Protein AF-0000000080345632 (afdb_homodimer)

Secondary structure (DSSP, 8-state):
--------------------------SS------HHHHHHHHHHTTS---SEEEEE---HHHHHHHTT--HHHHHHHHHHHHHHHHHHHHHHT--EEEEEEEEGGGGGS-HHHHHHHHHHHHHHHHHHHHTHHHHHHHTEEEEEES-GGGS-HHHHHHHHHHHHHHTT--SEEEEEEEEE-HHHHHHHHHHHHHHHHHTTSS-GGG--HHHHHTTSTTTTSPPPSEEEE-TT----TTSSTGGGTT-EEEE--S-GGG--HHHHHHHHHHHHHHHHHHHHHHHHHHHHHTS------S-HHHHHHHHHHHHHHHHHHHHHHHHHHHHHHTT----/--------------------------SS------HHHHHHHHHHTTS---SEEEEE---HHHHHHHTT--HHHHHHHHHHHHHHHHHHHHHHT--EEEEEEEEGGGGGS-HHHHHHHHHHHHHHHHHHHHTHHHHHHTTEEEEEES-GGGS-HHHHHHHHHHHHHHTT--SEEEEEEEEE-HHHHHHHHHHHHHHHHHTTSS-GGG--HHHHHTTSTTTTSPPPSEEEE-TT----TTSSTGGGTT-EEEE--S-GGG--HHHHHHHHHHHHHHHHHHHHHHHHHHHHHTS------S-HHHHHHHHHHHHHHHHHHHHHHHHHHHHHHTT----

pLDDT: mean 84.48, std 21.87, range [18.91, 98.77]

InterPro domains:
  IPR001441 Decaprenyl diphosphate synthase-like [MF_01139] (49-280)
  IPR001441 Decaprenyl diphosphate synthase-like [PF01255] (56-277)
  IPR001441 Decaprenyl diphosphate synthase-like [PTHR10291] (31-276)
  IPR001441 Decaprenyl diphosphate synthase-like [TIGR00055] (49-274)
  IPR001441 Decaprenyl diphosphate synthase-like [cd00475] (52-273)
  IPR018520 Di-trans-poly-cis-decaprenylcistransferase-like, conserved site [PS01066] (225-242)
  IPR036424 Decaprenyl diphosphate synthase-like superfamily [G3DSA:3.40.1180.10] (7-273)
  IPR036424 Decaprenyl diphosphate synthase-like superfamily [SSF64005] (47-273)

Radius of gyration: 30.38 Å; Cα contacts (8 Å, |Δi|>4): 938; chains: 2; bounding box: 95×156×59 Å

Solvent-accessible surface area (backbone atoms only — not comparable to full-atom values): 35989 Å² total; per-residue (Å²): 133,82,76,82,75,75,82,76,77,75,75,76,74,76,74,76,75,74,71,73,70,73,78,75,83,52,74,77,57,79,87,84,73,50,74,67,54,53,51,52,43,55,58,51,56,75,48,71,67,57,49,22,40,31,37,41,69,31,32,28,57,59,46,8,59,75,69,69,48,54,58,70,55,16,48,52,43,33,49,47,38,47,17,51,48,52,44,51,35,51,73,63,58,33,36,29,37,35,37,56,74,33,45,53,72,52,71,59,49,55,69,67,56,40,50,51,53,50,51,52,48,50,53,50,49,52,50,51,58,73,40,48,66,60,35,58,73,61,17,39,16,44,43,76,30,50,48,59,86,80,50,57,68,71,55,42,22,49,50,28,42,46,28,65,75,19,64,81,36,75,62,26,38,41,36,38,26,44,42,27,39,30,62,56,39,52,37,52,28,43,29,55,51,18,40,32,20,54,70,64,55,40,54,46,83,64,62,38,63,67,54,50,49,63,48,33,76,58,45,90,52,76,58,36,46,33,36,39,28,27,43,51,54,52,57,55,68,32,53,53,40,84,47,36,30,80,15,40,53,44,72,36,64,49,33,36,57,70,62,49,70,64,56,54,53,48,50,50,50,50,49,39,54,49,49,59,60,40,44,62,50,40,52,57,42,51,69,45,51,67,57,63,92,67,63,87,65,72,72,68,70,62,51,51,57,47,50,50,37,51,49,52,44,52,51,50,53,51,51,52,51,53,50,51,36,53,32,29,46,71,68,51,64,89,122,132,76,81,76,76,77,82,78,80,77,75,75,72,78,75,74,74,75,71,74,70,71,78,74,82,52,74,79,56,78,87,84,74,49,74,66,55,53,51,52,42,57,58,52,57,75,46,72,68,57,50,23,40,30,37,42,70,31,33,27,56,60,48,8,58,74,68,68,48,56,55,68,55,17,48,51,43,33,50,48,37,48,18,51,48,52,43,52,34,52,72,62,59,33,37,28,38,36,36,57,74,32,46,53,71,51,69,58,49,55,68,67,56,41,50,50,53,49,50,50,49,51,54,51,49,52,50,50,59,71,40,47,66,60,34,58,74,63,18,39,16,42,41,76,30,52,48,59,86,81,48,57,68,69,55,42,21,49,50,28,42,46,28,66,74,20,64,82,36,76,62,26,38,41,35,38,27,42,42,27,39,31,61,58,40,51,39,51,28,42,30,56,50,18,40,32,20,53,70,63,53,39,54,46,84,65,63,37,63,67,54,48,48,63,48,33,78,57,45,90,52,76,59,36,45,31,35,39,28,27,43,50,54,51,57,56,68,32,53,53,40,86,47,36,30,81,16,39,53,44,70,35,64,50,32,38,56,69,62,48,72,65,56,53,52,48,49,49,52,49,49,36,54,51,48,58,58,39,43,62,51,40,54,58,44,52,70,48,50,69,60,63,90,65,68,84,65,73,71,68,70,63,50,50,58,47,51,49,37,51,48,53,44,54,51,48,53,53,51,51,50,52,51,51,37,53,33,30,46,70,68,50,67,89,123

Foldseek 3Di:
DDDPPDDPPPPPPPPPPPPPPPPPQALADDDPDDPVLLVLLVVLLVFDFWQEEEEEQFFLQVVCVVVVHDSLVSLVLLSSLNSNVVVLCVSSPHFEYEYELAELCCVVDDPVVVVSSLVVLLVRLVNLLVCLVVCVVQLEAEAEFADCVVDDLVSLLSRLCSRVSRVRRDRHYYYYYHRDFLVVQLVQLVVLVVVCCVVVLAPPVLDDLLLSCLSGSCVVDAQTQEYEYEQQDDDCRRPCPSSCPNHHYHYYNHRSSRDDSVNVSVRRVVSRVVVVVCCVVVVVVVVVCVPPVDPPPDDPVVVVVSVVSSVVSSVVSVVVVNVCSVCSNVVNPPD/DPPPPDDPDPPPPPPPPPPPPPPPQALADDDPDDPVLLVLLVVLLVFDFWQEEEEEQFFLQVVCVVVVHDSLVSLVLLSSLNSNVVVLCVSSPHFEYEYELAELCCVVDDPVVVVSSLVVLLVRLVNLLVCLVVCVVQLEAEAEFADCVVDDLVSLLSRLCRNVSRVRRDRHYYYYYHRDFLVVQLVQLVVLVVVCCVVVLAPPVLDDLLLSCLSGSCVVDAQTQEYEYEQQDDDCRRPCPSSCPNHHYHYYNHRSSRDDSVNVSVRRVVSRVVVVVCCVVVVVVVVVCVPPPPPPPDDPVVVVVSVVSSVVSSVVSVVVVNVCSVCSNVVNPPD

Sequence (670 aa):
MAPVEGPSNSSCSSSSSTTSTASTSTWVRESNLQWYHRWVIRVLQAGPIPTHVAFIMDGNRRYAKKANIAKAEGHSAGFEKLSETLQWCLEVGISEVTVYAFSIENFKRTKEEVDTLMNLAREKFQRLLAERDKLHERGICIRIIGNWDLLAPDIQRSIAEAVLLTRHNRKATLNVAFAYTSRDEITHSIRTIAEAVGDGKLEPEDVSEELLTRCLYTKYSAEPDLLVRTSGEVRLSDFLLWQSTSTVMYFTETLWPELTIWHLLGAVFYYQRVRWRMQDVRRALDQFTSEPYAQCPDGADTSGKRTERIGRFLEYVEQKEEHQLIQLARGMGVQMAPVEGPSNSSCSSSSSTTSTASTSTWVRESNLQWYHRWVIRVLQAGPIPTHVAFIMDGNRRYAKKANIAKAEGHSAGFEKLSETLQWCLEVGISEVTVYAFSIENFKRTKEEVDTLMNLAREKFQRLLAERDKLHERGICIRIIGNWDLLAPDIQRSIAEAVLLTRHNRKATLNVAFAYTSRDEITHSIRTIAEAVGDGKLEPEDVSEELLTRCLYTKYSAEPDLLVRTSGEVRLSDFLLWQSTSTVMYFTETLWPELTIWHLLGAVFYYQRVRWRMQDVRRALDQFTSEPYAQCPDGADTSGKRTERIGRFLEYVEQKEEHQLIQLARGMGVQ

Nearest PDB structures (foldseek):
  6w2l-assembly1_A  TM=9.218E-01  e=5.311E-35  Homo sapiens
  7pay-assembly1_A  TM=8.929E-01  e=3.086E-34  Homo sapiens
  6szg-assembly1_A  TM=9.635E-01  e=1.074E-20  Acinetobacter baumannii
  7jli-assembly1_A  TM=9.428E-01  e=3.203E-21  Bacillus subtilis
  7jlr-assembly1_A-2  TM=9.491E-01  e=8.157E-21  Bacillus subtilis

Organism: Anopheles sinensis (NCBI:txid74873)

Structure (mmCIF, N/CA/C/O backbone):
data_AF-0000000080345632-model_v1
#
loop_
_entity.id
_entity.type
_entity.pdbx_description
1 polymer 'Alkyl transferase'
#
loop_
_atom_site.group_PDB
_atom_site.id
_atom_site.type_symbol
_atom_site.label_atom_id
_atom_site.label_alt_id
_atom_site.label_comp_id
_atom_site.label_asym_id
_atom_site.label_entity_id
_atom_site.label_seq_id
_atom_site.pdbx_PDB_ins_code
_atom_site.Cartn_x
_atom_site.Cartn_y
_atom_site.Cartn_z
_atom_site.occupancy
_atom_site.B_iso_or_equiv
_atom_site.auth_seq_id
_atom_site.auth_comp_id
_atom_site.auth_asym_id
_atom_site.auth_atom_id
_atom_site.pdbx_PDB_model_num
ATOM 1 N N . MET A 1 1 ? -62.489 67.168 22.437 1 20.74 1 MET A N 1
ATOM 2 C CA . MET A 1 1 ? -61.426 67.502 21.494 1 20.74 1 MET A CA 1
ATOM 3 C C . MET A 1 1 ? -60.103 66.873 21.92 1 20.74 1 MET A C 1
ATOM 5 O O . MET A 1 1 ? -59.183 66.745 21.111 1 20.74 1 MET A O 1
ATOM 9 N N . ALA A 1 2 ? -59.916 66.769 23.273 1 19.35 2 ALA A N 1
ATOM 10 C CA . ALA A 1 2 ? -58.532 67.089 23.613 1 19.35 2 ALA A CA 1
ATOM 11 C C . ALA A 1 2 ? -57.573 66.047 23.043 1 19.35 2 ALA A C 1
ATOM 13 O O . ALA A 1 2 ? -57.995 64.962 22.637 1 19.35 2 ALA A O 1
ATOM 14 N N . PRO A 1 3 ? -56.433 65.9 23.76 1 21.2 3 PRO A N 1
ATOM 15 C CA . PRO A 1 3 ? -54.988 65.985 23.537 1 21.2 3 PRO A CA 1
ATOM 16 C C . PRO A 1 3 ? -54.376 64.65 23.116 1 21.2 3 PRO A C 1
ATOM 18 O O . PRO A 1 3 ? -54.751 63.601 23.646 1 21.2 3 PRO A O 1
ATOM 21 N N . VAL A 1 4 ? -54.15 64.594 21.819 1 25.65 4 VAL A N 1
ATOM 22 C CA . VAL A 1 4 ? -53.5 63.588 20.985 1 25.65 4 VAL A CA 1
ATOM 23 C C . VAL A 1 4 ? -52.161 63.191 21.602 1 25.65 4 VAL A C 1
ATOM 25 O O . VAL A 1 4 ? -51.261 64.023 21.736 1 25.65 4 VAL A O 1
ATOM 28 N N . GLU A 1 5 ? -52.351 62.588 22.873 1 25.69 5 GLU A N 1
ATOM 29 C CA . GLU A 1 5 ? -51.187 62.185 23.657 1 25.69 5 GLU A CA 1
ATOM 30 C C . GLU A 1 5 ? -50.072 61.658 22.759 1 25.69 5 GLU A C 1
ATOM 32 O O . GLU A 1 5 ? -50.336 61.139 21.672 1 25.69 5 GLU A O 1
ATOM 37 N N . GLY A 1 6 ? -48.838 62.214 22.937 1 26.46 6 GLY A N 1
ATOM 38 C CA . GLY A 1 6 ? -47.5 62.235 22.368 1 26.46 6 GLY A CA 1
ATOM 39 C C . GLY A 1 6 ? -46.927 60.849 22.138 1 26.46 6 GLY A C 1
ATOM 40 O O . GLY A 1 6 ? -47.324 59.89 22.802 1 26.46 6 GLY A O 1
ATOM 41 N N . PRO A 1 7 ? -46.534 60.575 20.85 1 27.83 7 PRO A N 1
ATOM 42 C CA . PRO A 1 7 ? -46.082 59.306 20.275 1 27.83 7 PRO A CA 1
ATOM 43 C C . PRO A 1 7 ? -44.953 58.663 21.079 1 27.83 7 PRO A C 1
ATOM 45 O O . PRO A 1 7 ? -44.172 59.367 21.724 1 27.83 7 PRO A O 1
ATOM 48 N N . SER A 1 8 ? -45.331 57.688 22.01 1 25.54 8 SER A N 1
ATOM 49 C CA . SER A 1 8 ? -44.428 56.873 22.815 1 25.54 8 SER A CA 1
ATOM 50 C C . SER A 1 8 ? -43.193 56.465 22.019 1 25.54 8 SER A C 1
ATOM 52 O O . SER A 1 8 ? -43.301 56.068 20.857 1 25.54 8 SER A O 1
ATOM 54 N N . ASN A 1 9 ? -42.093 57.216 22.245 1 24.53 9 ASN A N 1
ATOM 55 C CA . ASN A 1 9 ? -40.745 56.997 21.732 1 24.53 9 ASN A CA 1
ATOM 56 C C . ASN A 1 9 ? -40.344 55.527 21.819 1 24.53 9 ASN A C 1
ATOM 58 O O . ASN A 1 9 ? -40.398 54.927 22.894 1 24.53 9 ASN A O 1
ATOM 62 N N . SER A 1 10 ? -40.632 54.745 20.748 1 25.41 10 SER A N 1
ATOM 63 C CA . SER A 1 10 ? -40.237 53.357 20.531 1 25.41 10 SER A CA 1
ATOM 64 C C . SER A 1 10 ? -38.75 53.156 20.807 1 25.41 10 SER A C 1
ATOM 66 O O . SER A 1 10 ? -37.906 53.811 20.193 1 25.41 10 SER A O 1
ATOM 68 N N . SER A 1 11 ? -38.36 53.012 22.106 1 23.72 11 SER A N 1
ATOM 69 C CA . SER A 1 11 ? -36.991 52.645 22.453 1 23.72 11 SER A CA 1
ATOM 70 C C . SER A 1 11 ? -36.478 51.518 21.563 1 23.72 11 SER A C 1
ATOM 72 O O . SER A 1 11 ? -37.101 50.458 21.473 1 23.72 11 SER A O 1
ATOM 74 N N . CYS A 1 12 ? -35.762 51.823 20.451 1 25.93 12 CYS A N 1
ATOM 75 C CA . CYS A 1 12 ? -34.994 50.919 19.601 1 25.93 12 CYS A CA 1
ATOM 76 C C . CYS A 1 12 ? -34.148 49.97 20.44 1 25.93 12 CYS A C 1
ATOM 78 O O . CYS A 1 12 ? -33.261 50.407 21.176 1 25.93 12 CYS A O 1
ATOM 80 N N . SER A 1 13 ? -34.817 48.936 21.023 1 25.99 13 SER A N 1
ATOM 81 C CA . SER A 1 13 ? -34.048 47.87 21.658 1 25.99 13 SER A CA 1
ATOM 82 C C . SER A 1 13 ? -32.791 47.544 20.858 1 25.99 13 SER A C 1
ATOM 84 O O . SER A 1 13 ? -32.859 47.324 19.647 1 25.99 13 SER A O 1
ATOM 86 N N . SER A 1 14 ? -31.662 48.164 21.21 1 28.5 14 SER A N 1
ATOM 87 C CA . SER A 1 14 ? -30.346 47.799 20.695 1 28.5 14 SER A CA 1
ATOM 88 C C . SER A 1 14 ? -30.174 46.285 20.639 1 28.5 14 SER A C 1
ATOM 90 O O . SER A 1 14 ? -30.333 45.599 21.65 1 28.5 14 SER A O 1
ATOM 92 N N . SER A 1 15 ? -30.59 45.633 19.529 1 29.23 15 SER A N 1
ATOM 93 C CA . SER A 1 15 ? -30.249 44.255 19.194 1 29.23 15 SER A CA 1
ATOM 94 C C . SER A 1 15 ? -28.781 43.962 19.485 1 29.23 15 SER A C 1
ATOM 96 O O . SER A 1 15 ? -27.893 44.646 18.971 1 29.23 15 SER A O 1
ATOM 98 N N . SER A 1 16 ? -28.429 43.578 20.699 1 29.98 16 SER A N 1
ATOM 99 C CA . SER A 1 16 ? -27.118 43.01 20.996 1 29.98 16 SER A CA 1
ATOM 100 C C . SER A 1 16 ? -26.659 42.07 19.886 1 29.98 16 SER A C 1
ATOM 102 O O . SER A 1 16 ? -27.375 41.135 19.522 1 29.98 16 SER A O 1
ATOM 104 N N . SER A 1 17 ? -26.021 42.597 18.853 1 30.95 17 SER A N 1
ATOM 105 C CA . SER A 1 17 ? -25.267 41.803 17.888 1 30.95 17 SER A CA 1
ATOM 106 C C . SER A 1 17 ? -24.48 40.694 18.579 1 30.95 17 SER A C 1
ATOM 108 O O . SER A 1 17 ? -23.594 40.968 19.391 1 30.95 17 SER A O 1
ATOM 110 N N . THR A 1 18 ? -25.108 39.605 19.026 1 30.87 18 THR A N 1
ATOM 111 C CA . THR A 1 18 ? -24.36 38.404 19.381 1 30.87 18 THR A CA 1
ATOM 112 C C . THR A 1 18 ? -23.216 38.169 18.399 1 30.87 18 THR A C 1
ATOM 114 O O . THR A 1 18 ? -23.448 37.883 17.223 1 30.87 18 THR A O 1
ATOM 117 N N . THR A 1 19 ? -22.142 38.926 18.493 1 29.55 19 THR A N 1
ATOM 118 C CA . THR A 1 19 ? -20.913 38.542 17.807 1 29.55 19 THR A CA 1
ATOM 119 C C . THR A 1 19 ? -20.703 37.032 17.88 1 29.55 19 THR A C 1
ATOM 121 O O . THR A 1 19 ? -20.592 36.467 18.97 1 29.55 19 THR A O 1
ATOM 124 N N . SER A 1 20 ? -21.306 36.254 17.081 1 33 20 SER A N 1
ATOM 125 C CA . SER A 1 20 ? -20.895 34.871 16.862 1 33 20 SER A CA 1
ATOM 126 C C . SER A 1 20 ? -19.394 34.702 17.068 1 33 20 SER A C 1
ATOM 128 O O . SER A 1 20 ? -18.592 35.307 16.354 1 33 20 SER A O 1
ATOM 130 N N . THR A 1 21 ? -18.84 34.754 18.248 1 33.17 21 THR A N 1
ATOM 131 C CA . THR A 1 21 ? -17.461 34.36 18.515 1 33.17 21 THR A CA 1
ATOM 132 C C . THR A 1 21 ? -17.014 33.266 17.549 1 33.17 21 THR A C 1
ATOM 134 O O . THR A 1 21 ? -17.591 32.177 17.526 1 33.17 21 THR A O 1
ATOM 137 N N . ALA A 1 22 ? -16.699 33.555 16.429 1 39.43 22 ALA A N 1
ATOM 138 C CA . ALA A 1 22 ? -15.968 32.628 15.569 1 39.43 22 ALA A CA 1
ATOM 139 C C . ALA A 1 22 ? -15.077 31.702 16.393 1 39.43 22 ALA A C 1
ATOM 141 O O . ALA A 1 22 ? -14.107 32.151 17.01 1 39.43 22 ALA A O 1
ATOM 142 N N . SER A 1 23 ? -15.519 30.765 17.181 1 44.68 23 SER A N 1
ATOM 143 C CA . SER A 1 23 ? -14.752 29.746 17.89 1 44.68 23 SER A CA 1
ATOM 144 C C . SER A 1 23 ? -13.452 29.426 17.16 1 44.68 23 SER A C 1
ATOM 146 O O . SER A 1 23 ? -13.471 29.019 15.996 1 44.68 23 SER A O 1
ATOM 148 N N . THR A 1 24 ? -12.378 30.202 17.344 1 54.43 24 THR A N 1
ATOM 149 C CA . THR A 1 24 ? -11.026 30.097 16.806 1 54.43 24 THR A CA 1
ATOM 150 C C . THR A 1 24 ? -10.553 28.646 16.812 1 54.43 24 THR A C 1
ATOM 152 O O . THR A 1 24 ? -10.567 27.987 17.854 1 54.43 24 THR A O 1
ATOM 155 N N . SER A 1 25 ? -10.563 27.921 15.77 1 65.14 25 SER A N 1
ATOM 156 C CA . SER A 1 25 ? -10.095 26.568 15.486 1 65.14 25 SER A CA 1
ATOM 157 C C . SER A 1 25 ? -8.707 26.329 16.07 1 65.14 25 SER A C 1
ATOM 159 O O . SER A 1 25 ? -7.794 27.131 15.863 1 65.14 25 SER A O 1
ATOM 161 N N . THR A 1 26 ? -8.63 25.6 17.235 1 80.82 26 THR A N 1
ATOM 162 C CA . THR A 1 26 ? -7.386 25.294 17.932 1 80.82 26 THR A CA 1
ATOM 163 C C . THR A 1 26 ? -6.932 23.869 17.629 1 80.82 26 THR A C 1
ATOM 165 O O . THR A 1 26 ? -7.738 23.028 17.224 1 80.82 26 THR A O 1
ATOM 168 N N . TRP A 1 27 ? -5.652 23.662 17.623 1 82.31 27 TRP A N 1
ATOM 169 C CA . TRP A 1 27 ? -5.076 22.333 17.45 1 82.31 27 TRP A CA 1
ATOM 170 C C . TRP A 1 27 ? -5.283 21.483 18.7 1 82.31 27 TRP A C 1
ATOM 172 O O . TRP A 1 27 ? -5.496 20.272 18.606 1 82.31 27 TRP A O 1
ATOM 182 N N . VAL A 1 28 ? -5.257 22.119 19.87 1 81.73 28 VAL A N 1
ATOM 183 C CA . VAL A 1 28 ? -5.423 21.432 21.146 1 81.73 28 VAL A CA 1
ATOM 184 C C . VAL A 1 28 ? -6.769 21.805 21.763 1 81.73 28 VAL A C 1
ATOM 186 O O . VAL A 1 28 ? -6.973 22.947 22.179 1 81.73 28 VAL A O 1
ATOM 189 N N . ARG A 1 29 ? -7.594 20.864 21.83 1 84.16 29 ARG A N 1
ATOM 190 C CA . ARG A 1 29 ? -8.951 21.098 22.312 1 84.16 29 ARG A CA 1
ATOM 191 C C . ARG A 1 29 ? -9.146 20.511 23.706 1 84.16 29 ARG A C 1
ATOM 193 O O . ARG A 1 29 ? -8.467 19.553 24.082 1 84.16 29 ARG A O 1
ATOM 200 N N . GLU A 1 30 ? -10.048 21.185 24.351 1 85.01 30 GLU A N 1
ATOM 201 C CA . GLU A 1 30 ? -10.484 20.603 25.617 1 85.01 30 GLU A CA 1
ATOM 202 C C . GLU A 1 30 ? -11.437 19.433 25.388 1 85.01 30 GLU A C 1
ATOM 204 O O . GLU A 1 30 ? -12.127 19.378 24.368 1 85.01 30 GLU A O 1
ATOM 209 N N . SER A 1 31 ? -11.49 18.588 26.39 1 87.44 31 SER A N 1
ATOM 210 C CA . SER A 1 31 ? -12.282 17.37 26.25 1 87.44 31 SER A CA 1
ATOM 211 C C . SER A 1 31 ? -13.774 17.682 26.217 1 87.44 31 SER A C 1
ATOM 213 O O . SER A 1 31 ? -14.26 18.503 26.998 1 87.44 31 SER A O 1
ATOM 215 N N . ASN A 1 32 ? -14.454 17.121 25.283 1 87.24 32 ASN A N 1
ATOM 216 C CA . ASN A 1 32 ? -15.904 17.246 25.193 1 87.24 32 ASN A CA 1
ATOM 217 C C . ASN A 1 32 ? -16.599 15.912 25.452 1 87.24 32 ASN A C 1
ATOM 219 O O . ASN A 1 32 ? -17.754 15.723 25.064 1 87.24 32 ASN A O 1
ATOM 223 N N . LEU A 1 33 ? -15.897 15.034 26.067 1 92.39 33 LEU A N 1
ATOM 224 C CA . LEU A 1 33 ? -16.43 13.695 26.29 1 92.39 33 LEU A CA 1
ATOM 225 C C . LEU A 1 33 ? -17.351 13.672 27.505 1 92.39 33 LEU A C 1
ATOM 227 O O . LEU A 1 33 ? -17.073 14.327 28.512 1 92.39 33 LEU A O 1
ATOM 231 N N . GLN A 1 34 ? -18.378 12.943 27.376 1 93.73 34 GLN A N 1
ATOM 232 C CA . GLN A 1 34 ? -19.305 12.681 28.472 1 93.73 34 GLN A CA 1
ATOM 233 C C . GLN A 1 34 ? -18.873 11.459 29.277 1 93.73 34 GLN A C 1
ATOM 235 O O . GLN A 1 34 ? -17.985 10.715 28.858 1 93.73 34 GLN A O 1
ATOM 240 N N . TRP A 1 35 ? -19.529 11.326 30.427 1 92.17 35 TRP A N 1
ATOM 241 C CA . TRP A 1 35 ? -19.138 10.265 31.349 1 92.17 35 TRP A CA 1
ATOM 242 C C . TRP A 1 35 ? -19.287 8.895 30.697 1 92.17 35 TRP A C 1
ATOM 244 O O . TRP A 1 35 ? -18.491 7.989 30.953 1 92.17 35 TRP A O 1
ATOM 254 N N . TYR A 1 36 ? -20.305 8.712 29.835 1 93.81 36 TYR A N 1
ATOM 255 C CA . TYR A 1 36 ? -20.521 7.399 29.237 1 93.81 36 TYR A CA 1
ATOM 256 C C . TYR A 1 36 ? -19.497 7.122 28.143 1 93.81 36 TYR A C 1
ATOM 258 O O . TYR A 1 36 ? -19.155 5.966 27.883 1 93.81 36 TYR A O 1
ATOM 266 N N . HIS A 1 37 ? -19.03 8.189 27.468 1 95.26 37 HIS A N 1
ATOM 267 C CA . HIS A 1 37 ? -17.906 7.983 26.562 1 95.26 37 HIS A CA 1
ATOM 268 C C . HIS A 1 37 ? -16.691 7.441 27.306 1 95.26 37 HIS A C 1
ATOM 270 O O . HIS A 1 37 ? -16.053 6.488 26.852 1 95.26 37 HIS A O 1
ATOM 276 N N . ARG A 1 38 ? -16.416 8.072 28.482 1 94.7 38 ARG A N 1
ATOM 277 C CA . ARG A 1 38 ? -15.254 7.696 29.281 1 94.7 38 ARG A CA 1
ATOM 278 C C . ARG A 1 38 ? -15.374 6.259 29.778 1 94.7 38 ARG A C 1
ATOM 280 O O . ARG A 1 38 ? -14.376 5.54 29.861 1 94.7 38 ARG A O 1
ATOM 287 N N . TRP A 1 39 ? -16.569 5.894 30.086 1 94.77 39 TRP A N 1
ATOM 288 C CA . TRP A 1 39 ? -16.805 4.521 30.519 1 94.77 39 TRP A CA 1
ATOM 289 C C . TRP A 1 39 ? -16.525 3.538 29.387 1 94.77 39 TRP A C 1
ATOM 291 O O . TRP A 1 39 ? -15.891 2.501 29.6 1 94.77 39 TRP A O 1
ATOM 301 N N . VAL A 1 40 ? -17.028 3.806 28.222 1 95.73 40 VAL A N 1
ATOM 302 C CA . VAL A 1 40 ? -16.804 2.939 27.069 1 95.73 40 VAL A CA 1
ATOM 303 C C . VAL A 1 40 ? -15.312 2.872 26.755 1 95.73 40 VAL A C 1
ATOM 305 O O . VAL A 1 40 ? -14.788 1.805 26.426 1 95.73 40 VAL A O 1
ATOM 308 N N . ILE A 1 41 ? -14.603 3.97 26.869 1 96.34 41 ILE A N 1
ATOM 309 C CA . ILE A 1 41 ? -13.167 4.037 26.624 1 96.34 41 ILE A CA 1
ATOM 310 C C . ILE A 1 41 ? -12.433 3.132 27.61 1 96.34 41 ILE A C 1
ATOM 312 O O . ILE A 1 41 ? -11.528 2.388 27.223 1 96.34 41 ILE A O 1
ATOM 316 N N . ARG A 1 42 ? -12.849 3.164 28.865 1 95.45 42 ARG A N 1
ATOM 317 C CA . ARG A 1 42 ? -12.229 2.316 29.878 1 95.45 42 ARG A CA 1
ATOM 318 C C . ARG A 1 42 ? -12.408 0.84 29.542 1 95.45 42 ARG A C 1
ATOM 320 O O . ARG A 1 42 ? -11.493 0.037 29.737 1 95.45 42 ARG A O 1
ATOM 327 N N . VAL A 1 43 ? -13.535 0.495 29.057 1 95.24 43 VAL A N 1
ATOM 328 C CA . VAL A 1 43 ? -13.813 -0.881 28.657 1 95.24 43 VAL A CA 1
ATOM 329 C C . VAL A 1 43 ? -12.899 -1.278 27.5 1 95.24 43 VAL A C 1
ATOM 331 O O . VAL A 1 43 ? -12.317 -2.366 27.506 1 95.24 43 VAL A O 1
ATOM 334 N N . LEU A 1 44 ? -12.782 -0.429 26.496 1 94.72 44 LEU A N 1
ATOM 335 C CA . LEU A 1 44 ? -11.944 -0.709 25.335 1 94.72 44 LEU A CA 1
ATOM 336 C C . LEU A 1 44 ? -10.477 -0.815 25.737 1 94.72 44 LEU A C 1
ATOM 338 O O . LEU A 1 44 ? -9.728 -1.61 25.163 1 94.72 44 LEU A O 1
ATOM 342 N N . GLN A 1 45 ? -10.114 -0.068 26.702 1 95.36 45 GLN A N 1
ATOM 343 C CA . GLN A 1 45 ? -8.723 -0.032 27.14 1 95.36 45 GLN A CA 1
ATOM 344 C C . GLN A 1 45 ? -8.324 -1.343 27.813 1 95.36 45 GLN A C 1
ATOM 346 O O . GLN A 1 45 ? -7.138 -1.598 28.032 1 95.36 45 GLN A O 1
ATOM 351 N N . ALA A 1 46 ? -9.312 -2.18 28.073 1 93.23 46 ALA A N 1
ATOM 352 C CA . ALA A 1 46 ? -9.025 -3.509 28.606 1 93.23 46 ALA A CA 1
ATOM 353 C C . ALA A 1 46 ? -8.449 -4.421 27.527 1 93.23 46 ALA A C 1
ATOM 355 O O . ALA A 1 46 ? -7.862 -5.462 27.833 1 93.23 46 ALA A O 1
ATOM 356 N N . GLY A 1 47 ? -8.652 -4.083 26.243 1 92.47 47 GLY A N 1
ATOM 357 C CA . GLY A 1 47 ? -8.042 -4.783 25.124 1 92.47 47 GLY A CA 1
ATOM 358 C C . GLY A 1 47 ? -6.9 -4.012 24.489 1 92.47 47 GLY A C 1
ATOM 359 O O . GLY A 1 47 ? -6.519 -2.944 24.974 1 92.47 47 GLY A O 1
ATOM 360 N N . PRO A 1 48 ? -6.348 -4.539 23.538 1 94.3 48 PRO A N 1
ATOM 361 C CA . PRO A 1 48 ? -5.249 -3.839 22.868 1 94.3 48 PRO A CA 1
ATOM 362 C C . PRO A 1 48 ? -5.704 -2.56 22.168 1 94.3 48 PRO A C 1
ATOM 364 O O . PRO A 1 48 ? -6.701 -2.571 21.441 1 94.3 48 PRO A O 1
ATOM 367 N N . ILE A 1 49 ? -5.037 -1.513 22.402 1 96.69 49 ILE A N 1
ATOM 368 C CA . ILE A 1 49 ? -5.278 -0.227 21.757 1 96.69 49 ILE A CA 1
ATOM 369 C C . ILE A 1 49 ? -4.204 0.032 20.703 1 96.69 49 ILE A C 1
ATOM 371 O O . ILE A 1 49 ? -3.014 -0.176 20.957 1 96.69 49 ILE A O 1
ATOM 375 N N . PRO A 1 50 ? -4.677 0.409 19.513 1 97.37 50 PRO A N 1
ATOM 376 C CA . PRO A 1 50 ? -3.63 0.761 18.551 1 97.37 50 PRO A CA 1
ATOM 377 C C . PRO A 1 50 ? -2.743 1.905 19.037 1 97.37 50 PRO A C 1
ATOM 379 O O . PRO A 1 50 ? -3.247 2.903 19.559 1 97.37 50 PRO A O 1
ATOM 382 N N . THR A 1 51 ? -1.484 1.76 18.872 1 97.17 51 THR A N 1
ATOM 383 C CA . THR A 1 51 ? -0.537 2.784 19.301 1 97.17 51 THR A CA 1
ATOM 384 C C . THR A 1 51 ? -0.431 3.893 18.258 1 97.17 51 THR A C 1
ATOM 386 O O . THR A 1 51 ? -0.322 5.071 18.606 1 97.17 51 THR A O 1
ATOM 389 N N . HIS A 1 52 ? -0.46 3.551 17.026 1 98.37 52 HIS A N 1
ATOM 390 C CA . HIS A 1 52 ? -0.35 4.464 15.895 1 98.37 52 HIS A CA 1
ATOM 391 C C . HIS A 1 52 ? -1.54 4.319 14.952 1 98.37 52 HIS A C 1
ATOM 393 O O . HIS A 1 52 ? -1.76 3.248 14.383 1 98.37 52 HIS A O 1
ATOM 399 N N . VAL A 1 53 ? -2.301 5.368 14.804 1 98.72 53 VAL A N 1
ATOM 400 C CA . VAL A 1 53 ? -3.453 5.375 13.908 1 98.72 53 VAL A CA 1
ATOM 401 C C . VAL A 1 53 ? -3.231 6.39 12.79 1 98.72 53 VAL A C 1
ATOM 403 O O . VAL A 1 53 ? -2.817 7.524 13.044 1 98.72 53 VAL A O 1
ATOM 406 N N . ALA A 1 54 ? -3.445 5.937 11.574 1 98.77 54 ALA A N 1
ATOM 407 C CA . ALA A 1 54 ? -3.376 6.823 10.415 1 98.77 54 ALA A CA 1
ATOM 408 C C . ALA A 1 54 ? -4.771 7.132 9.878 1 98.77 54 ALA A C 1
ATOM 410 O O . ALA A 1 54 ? -5.633 6.252 9.827 1 98.77 54 ALA A O 1
ATOM 411 N N . PHE A 1 55 ? -5.013 8.408 9.479 1 98.73 55 PHE A N 1
ATOM 412 C CA . PHE A 1 55 ? -6.313 8.814 8.959 1 98.73 55 PHE A CA 1
ATOM 413 C C . PHE A 1 55 ? -6.185 9.349 7.537 1 98.73 55 PHE A C 1
ATOM 415 O O . PHE A 1 55 ? -5.352 10.217 7.268 1 98.73 55 PHE A O 1
ATOM 422 N N . ILE A 1 56 ? -6.898 8.789 6.638 1 98.08 56 ILE A N 1
ATOM 423 C CA . ILE A 1 56 ? -7.196 9.447 5.37 1 98.08 56 ILE A CA 1
ATOM 424 C C . ILE A 1 56 ? -8.51 10.216 5.485 1 98.08 56 ILE A C 1
ATOM 426 O O . ILE A 1 56 ? -9.589 9.618 5.471 1 98.08 56 ILE A O 1
ATOM 430 N N . MET A 1 57 ? -8.449 11.485 5.565 1 97.8 57 MET A N 1
ATOM 431 C CA . MET A 1 57 ? -9.563 12.359 5.919 1 97.8 57 MET A CA 1
ATOM 432 C C . MET A 1 57 ? -10.352 12.764 4.679 1 97.8 57 MET A C 1
ATOM 434 O O . MET A 1 57 ? -10.408 13.945 4.331 1 97.8 57 MET A O 1
ATOM 438 N N . ASP A 1 58 ? -11.011 11.857 4.179 1 95.75 58 ASP A N 1
ATOM 439 C CA . ASP A 1 58 ? -11.723 12.038 2.917 1 95.75 58 ASP A CA 1
ATOM 440 C C . ASP A 1 58 ? -13.163 12.486 3.158 1 95.75 58 ASP A C 1
ATOM 442 O O . ASP A 1 58 ? -13.767 12.133 4.173 1 95.75 58 ASP A O 1
ATOM 446 N N . GLY A 1 59 ? -13.716 13.3 2.27 1 95.49 59 GLY A N 1
ATOM 447 C CA . GLY A 1 59 ? -15.131 13.635 2.301 1 95.49 59 GLY A CA 1
ATOM 448 C C . GLY A 1 59 ? -15.391 15.105 2.566 1 95.49 59 GLY A C 1
ATOM 449 O O . GLY A 1 59 ? -16.542 15.521 2.717 1 95.49 59 GLY A O 1
ATOM 450 N N . ASN A 1 60 ? -14.379 15.964 2.576 1 94.4 60 ASN A N 1
ATOM 451 C CA . ASN A 1 60 ? -14.538 17.378 2.897 1 94.4 60 ASN A CA 1
ATOM 452 C C . ASN A 1 60 ? -15.369 18.103 1.842 1 94.4 60 ASN A C 1
ATOM 454 O O . ASN A 1 60 ? -16.274 18.869 2.177 1 94.4 60 ASN A O 1
ATOM 458 N N . ARG A 1 61 ? -15.069 17.87 0.557 1 91.43 61 ARG A N 1
ATOM 459 C CA . ARG A 1 61 ? -15.788 18.526 -0.53 1 91.43 61 ARG A CA 1
ATOM 460 C C . ARG A 1 61 ? -17.232 18.041 -0.603 1 91.43 61 ARG A C 1
ATOM 462 O O . ARG A 1 61 ? -18.149 18.834 -0.826 1 91.43 61 ARG A O 1
ATOM 469 N N . ARG A 1 62 ? -17.431 16.789 -0.493 1 93.75 62 ARG A N 1
ATOM 470 C CA . ARG A 1 62 ? -18.779 16.231 -0.508 1 93.75 62 ARG A CA 1
ATOM 471 C C . ARG A 1 62 ? -19.607 16.769 0.655 1 93.75 62 ARG A C 1
ATOM 473 O O . ARG A 1 62 ? -20.805 17.021 0.507 1 93.75 62 ARG A O 1
ATOM 480 N N . TYR A 1 63 ? -18.978 16.903 1.795 1 95.44 63 TYR A N 1
ATOM 481 C CA . TYR A 1 63 ? -19.637 17.515 2.944 1 95.44 63 TYR A CA 1
ATOM 482 C C . TYR A 1 63 ? -20.09 18.934 2.621 1 95.44 63 TYR A C 1
ATOM 484 O O . TYR A 1 63 ? -21.212 19.324 2.952 1 95.44 63 TYR A O 1
ATOM 492 N N . ALA A 1 64 ? -19.201 19.706 2.043 1 93.73 64 ALA A N 1
ATOM 493 C CA . ALA A 1 64 ? -19.532 21.079 1.668 1 93.73 64 ALA A CA 1
ATOM 494 C C . ALA A 1 64 ? -20.736 21.117 0.732 1 93.73 64 ALA A C 1
ATOM 496 O O . ALA A 1 64 ? -21.627 21.954 0.89 1 93.73 64 ALA A O 1
ATOM 497 N N . LYS A 1 65 ? -20.704 20.187 -0.25 1 93.13 65 LYS A N 1
ATOM 498 C CA . LYS A 1 65 ? -21.82 20.098 -1.188 1 93.13 65 LYS A CA 1
ATOM 499 C C . LYS A 1 65 ? -23.115 19.731 -0.468 1 93.13 65 LYS A C 1
ATOM 501 O O . LYS A 1 65 ? -24.152 20.361 -0.685 1 93.13 65 LYS A O 1
ATOM 506 N N . LYS A 1 66 ? -23.056 18.783 0.372 1 93.75 66 LYS A N 1
ATOM 507 C CA . LYS A 1 66 ? -24.211 18.316 1.134 1 93.75 66 LYS A CA 1
ATOM 508 C C . LYS A 1 66 ? -24.766 19.423 2.025 1 93.75 66 LYS A C 1
ATOM 510 O O . LYS A 1 66 ? -25.983 19.581 2.143 1 93.75 66 LYS A O 1
ATOM 515 N N . ALA A 1 67 ? -23.894 20.177 2.621 1 93.51 67 ALA A N 1
ATOM 516 C CA . ALA A 1 67 ? -24.271 21.238 3.551 1 93.51 67 ALA A CA 1
ATOM 517 C C . ALA A 1 67 ? -24.528 22.548 2.812 1 93.51 67 ALA A C 1
ATOM 519 O O . ALA A 1 67 ? -24.888 23.555 3.428 1 93.51 67 ALA A O 1
ATOM 520 N N . ASN A 1 68 ? -24.289 22.555 1.517 1 93.98 68 ASN A N 1
ATOM 521 C CA . ASN A 1 68 ? -24.486 23.731 0.675 1 93.98 68 ASN A CA 1
ATOM 522 C C . ASN A 1 68 ? -23.613 24.897 1.128 1 93.98 68 ASN A C 1
ATOM 524 O O . ASN A 1 68 ? -24.112 26.002 1.351 1 93.98 68 ASN A O 1
ATOM 528 N N . ILE A 1 69 ? -22.409 24.647 1.411 1 92.01 69 ILE A N 1
ATOM 529 C CA . ILE A 1 69 ? -21.431 25.664 1.782 1 92.01 69 ILE A CA 1
ATOM 530 C C . ILE A 1 69 ? -20.26 25.636 0.803 1 92.01 69 ILE A C 1
ATOM 532 O O . ILE A 1 69 ? -20.174 24.745 -0.046 1 92.01 69 ILE A O 1
ATOM 536 N N . ALA A 1 70 ? -19.456 26.682 0.931 1 89.23 70 ALA A N 1
ATOM 537 C CA . ALA A 1 70 ? -18.303 26.763 0.038 1 89.23 70 ALA A CA 1
ATOM 538 C C . ALA A 1 70 ? -17.3 25.651 0.335 1 89.23 70 ALA A C 1
ATOM 540 O O . ALA A 1 70 ? -17.182 25.201 1.477 1 89.23 70 ALA A O 1
ATOM 541 N N . LYS A 1 71 ? -16.559 25.214 -0.715 1 87.39 71 LYS A N 1
ATOM 542 C CA . LYS A 1 71 ? -15.567 24.148 -0.595 1 87.39 71 LYS A CA 1
ATOM 543 C C . LYS A 1 71 ? -14.552 24.464 0.499 1 87.39 71 LYS A C 1
ATOM 545 O O . LYS A 1 71 ? -14.16 23.579 1.264 1 87.39 71 LYS A O 1
ATOM 550 N N . ALA A 1 72 ? -14.193 25.687 0.526 1 86.98 72 ALA A N 1
ATOM 551 C CA . ALA A 1 72 ? -13.222 26.126 1.525 1 86.98 72 ALA A CA 1
ATOM 552 C C . ALA A 1 72 ? -13.743 25.887 2.939 1 86.98 72 ALA A C 1
ATOM 554 O O . ALA A 1 72 ? -12.976 25.534 3.838 1 86.98 72 ALA A O 1
ATOM 555 N N . GLU A 1 73 ? -14.971 26.061 3.131 1 90.09 73 GLU A N 1
ATOM 556 C CA . GLU A 1 73 ? -15.59 25.853 4.436 1 90.09 73 GLU A CA 1
ATOM 557 C C . GLU A 1 73 ? -15.638 24.371 4.795 1 90.09 73 GLU A C 1
ATOM 559 O O . GLU A 1 73 ? -15.56 24.008 5.971 1 90.09 73 GLU A O 1
ATOM 564 N N . GLY A 1 74 ? -15.807 23.606 3.82 1 91.93 74 GLY A N 1
ATOM 565 C CA . GLY A 1 74 ? -15.724 22.173 4.054 1 91.93 74 GLY A CA 1
ATOM 566 C C . GLY A 1 74 ? -14.375 21.734 4.594 1 91.93 74 GLY A C 1
ATOM 567 O O . GLY A 1 74 ? -14.306 20.928 5.523 1 91.93 74 GLY A O 1
ATOM 568 N N . HIS A 1 75 ? -13.357 22.299 4.004 1 91.75 75 HIS A N 1
ATOM 569 C CA . HIS A 1 75 ? -12.009 21.984 4.461 1 91.75 75 HIS A CA 1
ATOM 570 C C . HIS A 1 75 ? -11.751 22.556 5.851 1 91.75 75 HIS A C 1
ATOM 572 O O . HIS A 1 75 ? -11.049 21.944 6.659 1 91.75 75 HIS A O 1
ATOM 578 N N . SER A 1 76 ? -12.273 23.687 6.124 1 92.16 76 SER A N 1
ATOM 579 C CA . SER A 1 76 ? -12.165 24.256 7.464 1 92.16 76 SER A CA 1
ATOM 580 C C . SER A 1 76 ? -12.853 23.371 8.498 1 92.16 76 SER A C 1
ATOM 582 O O . SER A 1 76 ? -12.326 23.161 9.592 1 92.16 76 SER A O 1
ATOM 584 N N . ALA A 1 77 ? -13.979 22.88 8.16 1 94.04 77 ALA A N 1
ATOM 585 C CA . ALA A 1 77 ? -14.684 21.937 9.025 1 94.04 77 ALA A CA 1
ATOM 586 C C . ALA A 1 77 ? -13.86 20.67 9.24 1 94.04 77 ALA A C 1
ATOM 588 O O . ALA A 1 77 ? -13.889 20.081 10.323 1 94.04 77 ALA A O 1
ATOM 589 N N . GLY A 1 78 ? -13.204 20.266 8.26 1 95.04 78 GLY A N 1
ATOM 590 C CA . GLY A 1 78 ? -12.31 19.125 8.366 1 95.04 78 GLY A CA 1
ATOM 591 C C . GLY A 1 78 ? -11.206 19.324 9.388 1 95.04 78 GLY A C 1
ATOM 592 O O . GLY A 1 78 ? -10.875 18.404 10.139 1 95.04 78 GLY A O 1
ATOM 593 N N . PHE A 1 79 ? -10.711 20.507 9.402 1 92.64 79 PHE A N 1
ATOM 594 C CA . PHE A 1 79 ? -9.659 20.798 10.368 1 92.64 79 PHE A CA 1
ATOM 595 C C . PHE A 1 79 ? -10.207 20.775 11.79 1 92.64 79 PHE A C 1
ATOM 597 O O . PHE A 1 79 ? -9.546 20.284 12.707 1 92.64 79 PHE A O 1
ATOM 604 N N . GLU A 1 80 ? -11.309 21.332 11.99 1 93.18 80 GLU A N 1
ATOM 605 C CA . GLU A 1 80 ? -11.935 21.292 13.308 1 93.18 80 GLU A CA 1
ATOM 606 C C . GLU A 1 80 ? -12.15 19.855 13.774 1 93.18 80 GLU A C 1
ATOM 608 O O . GLU A 1 80 ? -11.93 19.536 14.944 1 93.18 80 GLU A O 1
ATOM 613 N N . LYS A 1 81 ? -12.54 19.107 12.849 1 96.41 81 LYS A N 1
ATOM 614 C CA . LYS A 1 81 ? -12.76 17.701 13.178 1 96.41 81 LYS A CA 1
ATOM 615 C C . LYS A 1 81 ? -11.446 17.003 13.516 1 96.41 81 LYS A C 1
ATOM 617 O O . LYS A 1 81 ? -11.405 16.137 14.392 1 96.41 81 LYS A O 1
ATOM 622 N N . LEU A 1 82 ? -10.422 17.356 12.809 1 96.24 82 LEU A N 1
ATOM 623 C CA . LEU A 1 82 ? -9.105 16.81 13.117 1 96.24 82 LEU A CA 1
ATOM 624 C C . LEU A 1 82 ? -8.717 17.108 14.561 1 96.24 82 LEU A C 1
ATOM 626 O O . LEU A 1 82 ? -8.296 16.209 15.293 1 96.24 82 LEU A O 1
ATOM 630 N N . SER A 1 83 ? -8.851 18.336 14.972 1 94.29 83 SER A N 1
ATOM 631 C CA . SER A 1 83 ? -8.515 18.737 16.335 1 94.29 83 SER A CA 1
ATOM 632 C C . SER A 1 83 ? -9.312 17.936 17.359 1 94.29 83 SER A C 1
ATOM 634 O O . SER A 1 83 ? -8.762 17.48 18.363 1 94.29 83 SER A O 1
ATOM 636 N N . GLU A 1 84 ? -10.552 17.721 17.122 1 95.47 84 GLU A N 1
ATOM 637 C CA . GLU A 1 84 ? -11.41 16.928 17.997 1 95.47 84 GLU A CA 1
ATOM 638 C C . GLU A 1 84 ? -10.952 15.473 18.049 1 95.47 84 GLU A C 1
ATOM 640 O O . GLU A 1 84 ? -10.88 14.877 19.126 1 95.47 84 GLU A O 1
ATOM 645 N N . THR A 1 85 ? -10.686 14.999 16.915 1 96.73 85 THR A N 1
ATOM 646 C CA . THR A 1 85 ? -10.284 13.602 16.802 1 96.73 85 THR A CA 1
ATOM 647 C C . THR A 1 85 ? -8.974 13.355 17.544 1 96.73 85 THR A C 1
ATOM 649 O O . THR A 1 85 ? -8.801 12.312 18.179 1 96.73 85 THR A O 1
ATOM 652 N N . LEU A 1 86 ? -8.067 14.295 17.421 1 95.74 86 LEU A N 1
ATOM 653 C CA . LEU A 1 86 ? -6.793 14.172 18.119 1 95.74 86 LEU A CA 1
ATOM 654 C C . LEU A 1 86 ? -7.005 14.094 19.628 1 95.74 86 LEU A C 1
ATOM 656 O O . LEU A 1 86 ? -6.355 13.299 20.31 1 95.74 86 LEU A O 1
ATOM 660 N N . GLN A 1 87 ? -7.893 14.875 20.114 1 94.42 87 GLN A N 1
ATOM 661 C CA . GLN A 1 87 ? -8.22 14.836 21.535 1 94.42 87 GLN A CA 1
ATOM 662 C C . GLN A 1 87 ? -8.797 13.48 21.931 1 94.42 87 GLN A C 1
ATOM 664 O O . GLN A 1 87 ? -8.442 12.929 22.974 1 94.42 87 GLN A O 1
ATOM 669 N N . TRP A 1 88 ? -9.752 12.949 21.121 1 96.71 88 TRP A N 1
ATOM 670 C CA . TRP A 1 88 ? -10.32 11.63 21.379 1 96.71 88 TRP A CA 1
ATOM 671 C C . TRP A 1 88 ? -9.23 10.565 21.417 1 96.71 88 TRP A C 1
ATOM 673 O O . TRP A 1 88 ? -9.244 9.683 22.279 1 96.71 88 TRP A O 1
ATOM 683 N N . CYS A 1 89 ? -8.312 10.659 20.439 1 96.84 89 CYS A N 1
ATOM 684 C CA . CYS A 1 89 ? -7.227 9.687 20.364 1 96.84 89 CYS A CA 1
ATOM 685 C C . CYS A 1 89 ? -6.401 9.691 21.645 1 96.84 89 CYS A C 1
ATOM 687 O O . CYS A 1 89 ? -6.084 8.631 22.187 1 96.84 89 CYS A O 1
ATOM 689 N N . LEU A 1 90 ? -6.067 10.844 22.138 1 94.13 90 LEU A N 1
ATOM 690 C CA . LEU A 1 90 ? -5.3 10.963 23.373 1 94.13 90 LEU A CA 1
ATOM 691 C C . LEU A 1 90 ? -6.038 10.306 24.535 1 94.13 90 LEU A C 1
ATOM 693 O O . LEU A 1 90 ? -5.434 9.579 25.327 1 94.13 90 LEU A O 1
ATOM 697 N N . GLU A 1 91 ? -7.307 10.5 24.574 1 94.42 91 GLU A N 1
ATOM 698 C CA . GLU A 1 91 ? -8.114 9.965 25.667 1 94.42 91 GLU A CA 1
ATOM 699 C C . GLU A 1 91 ? -8.205 8.444 25.592 1 94.42 91 GLU A C 1
ATOM 701 O O . GLU A 1 91 ? -8.254 7.768 26.622 1 94.42 91 GLU A O 1
ATOM 706 N N . VAL A 1 92 ? -8.276 7.965 24.409 1 96.47 92 VAL A N 1
ATOM 707 C CA . VAL A 1 92 ? -8.379 6.524 24.2 1 96.47 92 VAL A CA 1
ATOM 708 C C . VAL A 1 92 ? -7.042 5.859 24.521 1 96.47 92 VAL A C 1
ATOM 710 O O . VAL A 1 92 ? -7 4.685 24.898 1 96.47 92 VAL A O 1
ATOM 713 N N . GLY A 1 93 ? -5.922 6.593 24.347 1 95.85 93 GLY A N 1
ATOM 714 C CA . GLY A 1 93 ? -4.596 6.063 24.623 1 95.85 93 GLY A CA 1
ATOM 715 C C . GLY A 1 93 ? -3.758 5.871 23.373 1 95.85 93 GLY A C 1
ATOM 716 O O . GLY A 1 93 ? -2.76 5.147 23.394 1 95.85 93 GLY A O 1
ATOM 717 N N . ILE A 1 94 ? -4.165 6.445 22.279 1 97.41 94 ILE A N 1
ATOM 718 C CA . ILE A 1 94 ? -3.403 6.423 21.035 1 97.41 94 ILE A CA 1
ATOM 719 C C . ILE A 1 94 ? -2.295 7.473 21.09 1 97.41 94 ILE A C 1
ATOM 721 O O . ILE A 1 94 ? -2.57 8.669 21.215 1 97.41 94 ILE A O 1
ATOM 725 N N . SER A 1 95 ? -1.081 7.078 20.933 1 96.46 95 SER A N 1
ATOM 726 C CA . SER A 1 95 ? 0.035 7.976 21.211 1 96.46 95 SER A CA 1
ATOM 727 C C . SER A 1 95 ? 0.598 8.571 19.925 1 96.46 95 SER A C 1
ATOM 729 O O . SER A 1 95 ? 1.371 9.531 19.965 1 96.46 95 SER A O 1
ATOM 731 N N . GLU A 1 96 ? 0.279 8.001 18.789 1 98.15 96 GLU A N 1
ATOM 732 C CA . GLU A 1 96 ? 0.774 8.517 17.516 1 98.15 96 GLU A CA 1
ATOM 733 C C . GLU A 1 96 ? -0.33 8.542 16.463 1 98.15 96 GLU A C 1
ATOM 735 O O . GLU A 1 96 ? -1.078 7.572 16.317 1 98.15 96 GLU A O 1
ATOM 740 N N . VAL A 1 97 ? -0.437 9.656 15.848 1 98.49 97 VAL A N 1
ATOM 741 C CA . VAL A 1 97 ? -1.443 9.836 14.806 1 98.49 97 VAL A CA 1
ATOM 742 C C . VAL A 1 97 ? -0.786 10.39 13.544 1 98.49 97 VAL A C 1
ATOM 744 O O . VAL A 1 97 ? 0.058 11.286 13.618 1 98.49 97 VAL A O 1
ATOM 747 N N . THR A 1 98 ? -1.059 9.79 12.395 1 98.71 98 THR A N 1
ATOM 748 C CA . THR A 1 98 ? -0.649 10.31 11.095 1 98.71 98 THR A CA 1
ATOM 749 C C . THR A 1 98 ? -1.866 10.69 10.256 1 98.71 98 THR A C 1
ATOM 751 O O . THR A 1 98 ? -2.815 9.912 10.142 1 98.71 98 THR A O 1
ATOM 754 N N . VAL A 1 99 ? -1.856 11.9 9.694 1 98.48 99 VAL A N 1
ATOM 755 C CA . VAL A 1 99 ? -3.013 12.348 8.926 1 98.48 99 VAL A CA 1
ATOM 756 C C . VAL A 1 99 ? -2.579 12.731 7.513 1 98.48 99 VAL A C 1
ATOM 758 O O . VAL A 1 99 ? -1.501 13.297 7.321 1 98.48 99 VAL A O 1
ATOM 761 N N . TYR A 1 100 ? -3.422 12.352 6.541 1 97.84 100 TYR A N 1
ATOM 762 C CA . TYR A 1 100 ? -3.208 12.716 5.144 1 97.84 100 TYR A CA 1
ATOM 763 C C . TYR A 1 100 ? -3.799 14.087 4.841 1 97.84 100 TYR A C 1
ATOM 765 O O . TYR A 1 100 ? -4.93 14.191 4.361 1 97.84 100 TYR A O 1
ATOM 773 N N . ALA A 1 101 ? -3.031 15.126 4.979 1 96.7 101 ALA A N 1
ATOM 774 C CA . ALA A 1 101 ? -3.563 16.486 4.951 1 96.7 101 ALA A CA 1
ATOM 775 C C . ALA A 1 101 ? -3.577 17.04 3.529 1 96.7 101 ALA A C 1
ATOM 777 O O . ALA A 1 101 ? -4.524 17.723 3.132 1 96.7 101 ALA A O 1
ATOM 778 N N . PHE A 1 102 ? -2.557 16.756 2.768 1 96.47 102 PHE A N 1
ATOM 779 C CA . PHE A 1 102 ? -2.433 17.292 1.418 1 96.47 102 PHE A CA 1
ATOM 780 C C . PHE A 1 102 ? -1.576 16.379 0.55 1 96.47 102 PHE A C 1
ATOM 782 O O . PHE A 1 102 ? -0.375 16.237 0.786 1 96.47 102 PHE A O 1
ATOM 789 N N . SER A 1 103 ? -2.148 15.831 -0.472 1 95.84 103 SER A N 1
ATOM 790 C CA . SER A 1 103 ? -1.434 14.968 -1.408 1 95.84 103 SER A CA 1
ATOM 791 C C . SER A 1 103 ? -0.736 15.785 -2.49 1 95.84 103 SER A C 1
ATOM 793 O O . SER A 1 103 ? -1.206 16.862 -2.863 1 95.84 103 SER A O 1
ATOM 795 N N . ILE A 1 104 ? 0.321 15.278 -3.038 1 95.57 104 ILE A N 1
ATOM 796 C CA . ILE A 1 104 ? 1.001 15.916 -4.16 1 95.57 104 ILE A CA 1
ATOM 797 C C . ILE A 1 104 ? 0.049 16.019 -5.35 1 95.57 104 ILE A C 1
ATOM 799 O O . ILE A 1 104 ? 0.08 17.002 -6.094 1 95.57 104 ILE A O 1
ATOM 803 N N . GLU A 1 105 ? -0.881 15.095 -5.499 1 91.94 105 GLU A N 1
ATOM 804 C CA . GLU A 1 105 ? -1.855 15.076 -6.587 1 91.94 105 GLU A CA 1
ATOM 805 C C . GLU A 1 105 ? -2.819 16.254 -6.485 1 91.94 105 GLU A C 1
ATOM 807 O O . GLU A 1 105 ? -3.449 16.635 -7.474 1 91.94 105 GLU A O 1
ATOM 812 N N . ASN A 1 106 ? -2.943 16.827 -5.361 1 91.76 106 ASN A N 1
ATOM 813 C CA . ASN A 1 106 ? -3.854 17.949 -5.156 1 91.76 106 ASN A CA 1
ATOM 814 C C . ASN A 1 106 ? -3.378 19.198 -5.891 1 91.76 106 ASN A C 1
ATOM 816 O O . ASN A 1 106 ? -4.155 20.13 -6.108 1 91.76 106 ASN A O 1
ATOM 820 N N . PHE A 1 107 ? -2.11 19.235 -6.246 1 92.62 107 PHE A N 1
ATOM 821 C CA . PHE A 1 107 ? -1.594 20.368 -7.006 1 92.62 107 PHE A CA 1
ATOM 822 C C . PHE A 1 107 ? -2.183 20.391 -8.411 1 92.62 107 PHE A C 1
ATOM 824 O O . PHE A 1 107 ? -2.086 21.399 -9.114 1 92.62 107 PHE A O 1
ATOM 831 N N . LYS A 1 108 ? -2.724 19.294 -8.835 1 89.54 108 LYS A N 1
ATOM 832 C CA . LYS A 1 108 ? -3.31 19.189 -10.168 1 89.54 108 LYS A CA 1
ATOM 833 C C . LYS A 1 108 ? -4.715 19.783 -10.199 1 89.54 108 LYS A C 1
ATOM 835 O O . LYS A 1 108 ? -5.321 19.902 -11.266 1 89.54 108 LYS A O 1
ATOM 840 N N . ARG A 1 109 ? -5.225 20.209 -9.076 1 88.5 109 ARG A N 1
ATOM 841 C CA . ARG A 1 109 ? -6.53 20.856 -8.996 1 88.5 109 ARG A CA 1
ATOM 842 C C . ARG A 1 109 ? -6.463 22.29 -9.51 1 88.5 109 ARG A C 1
ATOM 844 O O . ARG A 1 109 ? -5.413 22.74 -9.974 1 88.5 109 ARG A O 1
ATOM 851 N N . THR A 1 110 ? -7.67 23.017 -9.51 1 89.23 110 THR A N 1
ATOM 852 C CA . THR A 1 110 ? -7.696 24.4 -9.971 1 89.23 110 THR A CA 1
ATOM 853 C C . THR A 1 110 ? -6.81 25.28 -9.094 1 89.23 110 THR A C 1
ATOM 855 O O . THR A 1 110 ? -6.623 24.996 -7.909 1 89.23 110 THR A O 1
ATOM 858 N N . LYS A 1 111 ? -6.272 26.246 -9.756 1 91.23 111 LYS A N 1
ATOM 859 C CA . LYS A 1 111 ? -5.41 27.171 -9.025 1 91.23 111 LYS A CA 1
ATOM 860 C C . LYS A 1 111 ? -6.131 27.753 -7.813 1 91.23 111 LYS A C 1
ATOM 862 O O . LYS A 1 111 ? -5.537 27.902 -6.743 1 91.23 111 LYS A O 1
ATOM 867 N N . GLU A 1 112 ? -7.36 28.026 -7.979 1 90.63 112 GLU A N 1
ATOM 868 C CA . GLU A 1 112 ? -8.158 28.585 -6.893 1 90.63 112 GLU A CA 1
ATOM 869 C C . GLU A 1 112 ? -8.253 27.613 -5.721 1 90.63 112 GLU A C 1
ATOM 871 O O . GLU A 1 112 ? -8.107 28.012 -4.563 1 90.63 112 GLU A O 1
ATOM 876 N N . GLU A 1 113 ? -8.454 26.417 -6.013 1 88.5 113 GLU A N 1
ATOM 877 C CA . GLU A 1 113 ? -8.56 25.413 -4.958 1 88.5 113 GLU A CA 1
ATOM 878 C C . GLU A 1 113 ? -7.222 25.211 -4.252 1 88.5 113 GLU A C 1
ATOM 880 O O . GLU A 1 113 ? -7.17 25.131 -3.023 1 88.5 113 GLU A O 1
ATOM 885 N N . VAL A 1 114 ? -6.211 25.139 -5.065 1 92.59 114 VAL A N 1
ATOM 886 C CA . VAL A 1 114 ? -4.882 24.945 -4.494 1 92.59 114 VAL A CA 1
ATOM 887 C C . VAL A 1 114 ? -4.531 26.125 -3.591 1 92.59 114 VAL A C 1
ATOM 889 O O . VAL A 1 114 ? -4.04 25.937 -2.476 1 92.59 114 VAL A O 1
ATOM 892 N N . ASP A 1 115 ? -4.839 27.315 -4.043 1 92.9 115 ASP A N 1
ATOM 893 C CA . ASP A 1 115 ? -4.562 28.518 -3.263 1 92.9 115 ASP A CA 1
ATOM 894 C C . ASP A 1 115 ? -5.349 28.518 -1.955 1 92.9 115 ASP A C 1
ATOM 896 O O . ASP A 1 115 ? -4.83 28.921 -0.912 1 92.9 115 ASP A O 1
ATOM 900 N N . THR A 1 116 ? -6.529 28.104 -2.05 1 90.66 116 THR A N 1
ATOM 901 C CA . THR A 1 116 ? -7.367 28.033 -0.859 1 90.66 116 THR A CA 1
ATOM 902 C C . THR A 1 116 ? -6.773 27.068 0.164 1 90.66 116 THR A C 1
ATOM 904 O O . THR A 1 116 ? -6.702 27.383 1.353 1 90.66 116 THR A O 1
ATOM 907 N N . LEU A 1 117 ? -6.363 25.968 -0.293 1 92.26 117 LEU A N 1
ATOM 908 C CA . LEU A 1 117 ? -5.782 24.963 0.59 1 92.26 117 LEU A CA 1
ATOM 909 C C . LEU A 1 117 ? -4.474 25.461 1.194 1 92.26 117 LEU A C 1
ATOM 911 O O . LEU A 1 117 ? -4.209 25.243 2.379 1 92.26 117 LEU A O 1
ATOM 915 N N . MET A 1 118 ? -3.736 26.152 0.398 1 94.49 118 MET A N 1
ATOM 916 C CA . MET A 1 118 ? -2.463 26.69 0.871 1 94.49 118 MET A CA 1
ATOM 917 C C . MET A 1 118 ? -2.688 27.784 1.91 1 94.49 118 MET A C 1
ATOM 919 O O . MET A 1 118 ? -1.955 27.868 2.897 1 94.49 118 MET A O 1
ATOM 923 N N . ASN A 1 119 ? -3.645 28.588 1.658 1 94.2 119 ASN A N 1
ATOM 924 C CA . ASN A 1 119 ? -3.974 29.632 2.623 1 94.2 119 ASN A CA 1
ATOM 925 C C . ASN A 1 119 ? -4.467 29.041 3.941 1 94.2 119 ASN A C 1
ATOM 927 O O . ASN A 1 119 ? -4.121 29.534 5.016 1 94.2 119 ASN A O 1
ATOM 931 N N . LEU A 1 120 ? -5.264 28.062 3.827 1 91.89 120 LEU A N 1
ATOM 932 C CA . LEU A 1 120 ? -5.713 27.362 5.026 1 91.89 120 LEU A CA 1
ATOM 933 C C . LEU A 1 120 ? -4.53 26.778 5.79 1 91.89 120 LEU A C 1
ATOM 935 O O . LEU A 1 120 ? -4.477 26.862 7.019 1 91.89 120 LEU A O 1
ATOM 939 N N . ALA A 1 121 ? -3.603 26.207 5.083 1 91.87 121 ALA A N 1
ATOM 940 C CA . ALA A 1 121 ? -2.404 25.646 5.7 1 91.87 121 ALA A CA 1
ATOM 941 C C . ALA A 1 121 ? -1.613 26.721 6.439 1 91.87 121 ALA A C 1
ATOM 943 O O . ALA A 1 121 ? -1.179 26.511 7.574 1 91.87 121 ALA A O 1
ATOM 944 N N . ARG A 1 122 ? -1.46 27.887 5.809 1 93.66 122 ARG A N 1
ATOM 945 C CA . ARG A 1 122 ? -0.765 29.013 6.424 1 93.66 122 ARG A CA 1
ATOM 946 C C . ARG A 1 122 ? -1.42 29.406 7.744 1 93.66 122 ARG A C 1
ATOM 948 O O . ARG A 1 122 ? -0.738 29.557 8.761 1 93.66 122 ARG A O 1
ATOM 955 N N . GLU A 1 123 ? -2.632 29.518 7.643 1 92.74 123 GLU A N 1
ATOM 956 C CA . GLU A 1 123 ? -3.391 29.912 8.826 1 92.74 123 GLU A CA 1
ATOM 957 C C . GLU A 1 123 ? -3.238 28.888 9.947 1 92.74 123 GLU A C 1
ATOM 959 O O . GLU A 1 123 ? -3.022 29.253 11.104 1 92.74 123 GLU A O 1
ATOM 964 N N . LYS A 1 124 ? -3.309 27.68 9.621 1 90.76 124 LYS A N 1
ATOM 965 C CA . LYS A 1 124 ? -3.299 26.626 10.632 1 90.76 124 LYS A CA 1
ATOM 966 C C . LYS A 1 124 ? -1.902 26.437 11.216 1 90.76 124 LYS A C 1
ATOM 968 O O . LYS A 1 124 ? -1.754 26.16 12.408 1 90.76 124 LYS A O 1
ATOM 973 N N . PHE A 1 125 ? -0.888 26.567 10.415 1 90.41 125 PHE A N 1
ATOM 974 C CA . PHE A 1 125 ? 0.468 26.478 10.943 1 90.41 125 PHE A CA 1
ATOM 975 C C . PHE A 1 125 ? 0.78 27.671 11.839 1 90.41 125 PHE A C 1
ATOM 977 O O . PHE A 1 125 ? 1.464 27.53 12.854 1 90.41 125 PHE A O 1
ATOM 984 N N . GLN A 1 126 ? 0.287 28.824 11.474 1 90.36 126 GLN A N 1
ATOM 985 C CA . GLN A 1 126 ? 0.455 30 12.321 1 90.36 126 GLN A CA 1
ATOM 986 C C . GLN A 1 126 ? -0.226 29.806 13.673 1 90.36 126 GLN A C 1
ATOM 988 O O . GLN A 1 126 ? 0.333 30.163 14.712 1 90.36 126 GLN A O 1
ATOM 993 N N . ARG A 1 127 ? -1.351 29.28 13.612 1 90.6 127 ARG A N 1
ATOM 994 C CA . ARG A 1 127 ? -2.08 29.005 14.846 1 90.6 127 ARG A CA 1
ATOM 995 C C . ARG A 1 127 ? -1.343 27.98 15.702 1 90.6 127 ARG A C 1
ATOM 997 O O . ARG A 1 127 ? -1.324 28.088 16.93 1 90.6 127 ARG A O 1
ATOM 1004 N N . LEU A 1 128 ? -0.835 26.996 15.07 1 90.02 128 LEU A N 1
ATOM 1005 C CA . LEU A 1 128 ? -0.046 25.977 15.754 1 90.02 128 LEU A CA 1
ATOM 1006 C C . LEU A 1 128 ? 1.113 26.608 16.519 1 90.02 128 LEU A C 1
ATOM 1008 O O . LEU A 1 128 ? 1.336 26.291 17.689 1 90.02 128 LEU A O 1
ATOM 1012 N N . LEU A 1 129 ? 1.77 27.524 15.921 1 90.44 129 LEU A N 1
ATOM 1013 C CA . LEU A 1 129 ? 2.918 28.195 16.52 1 90.44 129 LEU A CA 1
ATOM 1014 C C . LEU A 1 129 ? 2.482 29.094 17.672 1 90.44 129 LEU A C 1
ATOM 1016 O O . LEU A 1 129 ? 3.194 29.22 18.671 1 90.44 129 LEU A O 1
ATOM 1020 N N . ALA A 1 130 ? 1.308 29.615 17.507 1 91.09 130 ALA A N 1
ATOM 1021 C CA . ALA A 1 130 ? 0.77 30.489 18.547 1 91.09 130 ALA A CA 1
ATOM 1022 C C . ALA A 1 130 ? 0.383 29.69 19.789 1 91.09 130 ALA A C 1
ATOM 1024 O O . ALA A 1 130 ? 0.344 30.232 20.896 1 91.09 130 ALA A O 1
ATOM 1025 N N . GLU A 1 131 ? 0.163 28.429 19.636 1 91.76 131 GLU A N 1
ATOM 1026 C CA . GLU A 1 131 ? -0.255 27.567 20.737 1 91.76 131 GLU A CA 1
ATOM 1027 C C . GLU A 1 131 ? 0.916 26.75 21.274 1 91.76 131 GLU A C 1
ATOM 1029 O O . GLU A 1 131 ? 0.728 25.638 21.771 1 91.76 131 GLU A O 1
ATOM 1034 N N . ARG A 1 132 ? 2.088 27.186 21.181 1 90.24 132 ARG A N 1
ATOM 1035 C CA . ARG A 1 132 ? 3.314 26.483 21.547 1 90.24 132 ARG A CA 1
ATOM 1036 C C . ARG A 1 132 ? 3.26 26.006 22.994 1 90.24 132 ARG A C 1
ATOM 1038 O O . ARG A 1 132 ? 3.69 24.892 23.302 1 90.24 132 ARG A O 1
ATOM 1045 N N . ASP A 1 133 ? 2.728 26.81 23.889 1 91.47 133 ASP A N 1
ATOM 1046 C CA . ASP A 1 133 ? 2.685 26.458 25.306 1 91.47 133 ASP A CA 1
ATOM 1047 C C . ASP A 1 133 ? 1.766 25.264 25.548 1 91.47 133 ASP A C 1
ATOM 1049 O O . ASP A 1 133 ? 2.104 24.358 26.312 1 91.47 133 ASP A O 1
ATOM 1053 N N . LYS A 1 134 ? 0.652 25.306 24.892 1 90.71 134 LYS A N 1
ATOM 1054 C CA . LYS A 1 134 ? -0.28 24.19 25.019 1 90.71 134 LYS A CA 1
ATOM 1055 C C . LYS A 1 134 ? 0.331 22.898 24.483 1 90.71 134 LYS A C 1
ATOM 1057 O O . LYS A 1 134 ? 0.137 21.827 25.061 1 90.71 134 LYS A O 1
ATOM 1062 N N . LEU A 1 135 ? 1.051 22.993 23.438 1 91.71 135 LEU A N 1
ATOM 1063 C CA . LEU A 1 135 ? 1.709 21.84 22.832 1 91.71 135 LEU A CA 1
ATOM 1064 C C . LEU A 1 135 ? 2.749 21.25 23.778 1 91.71 135 LEU A C 1
ATOM 1066 O O . LEU A 1 135 ? 2.837 20.029 23.926 1 91.71 135 LEU A O 1
ATOM 1070 N N . HIS A 1 136 ? 3.458 22.071 24.474 1 92.58 136 HIS A N 1
ATOM 1071 C CA . HIS A 1 136 ? 4.47 21.622 25.424 1 92.58 136 HIS A CA 1
ATOM 1072 C C . HIS A 1 136 ? 3.828 21.005 26.662 1 92.58 136 HIS A C 1
ATOM 1074 O O . HIS A 1 136 ? 4.298 19.982 27.166 1 92.58 136 HIS A O 1
ATOM 1080 N N . GLU A 1 137 ? 2.825 21.682 27.054 1 90.84 137 GLU A N 1
ATOM 1081 C CA . GLU A 1 137 ? 2.126 21.184 28.234 1 90.84 137 GLU A CA 1
ATOM 1082 C C . GLU A 1 137 ? 1.599 19.77 28.007 1 90.84 137 GLU A C 1
ATOM 1084 O O . GLU A 1 137 ? 1.655 18.929 28.907 1 90.84 137 GLU A O 1
ATOM 1089 N N . ARG A 1 138 ? 1.186 19.533 26.859 1 90.12 138 ARG A N 1
ATOM 1090 C CA . ARG A 1 138 ? 0.592 18.234 26.558 1 90.12 138 ARG A C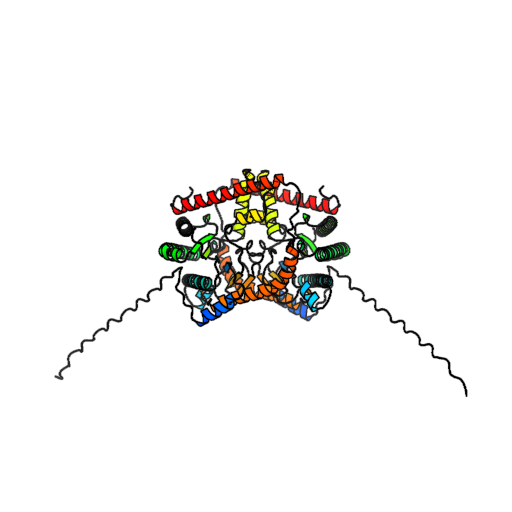A 1
ATOM 1091 C C . ARG A 1 138 ? 1.636 17.27 26.005 1 90.12 138 ARG A C 1
ATOM 1093 O O . ARG A 1 138 ? 1.336 16.102 25.749 1 90.12 138 ARG A O 1
ATOM 1100 N N . GLY A 1 139 ? 2.876 17.8 25.754 1 93.61 139 GLY A N 1
ATOM 1101 C CA . GLY A 1 139 ? 3.98 16.975 25.292 1 93.61 139 GLY A CA 1
ATOM 1102 C C . GLY A 1 139 ? 3.793 16.466 23.875 1 93.61 139 GLY A C 1
ATOM 1103 O O . GLY A 1 139 ? 4.136 15.322 23.571 1 93.61 139 GLY A O 1
ATOM 1104 N N . ILE A 1 140 ? 3.196 17.271 23.016 1 94.86 140 ILE A N 1
ATOM 1105 C CA . ILE A 1 140 ? 2.852 16.852 21.662 1 94.86 140 ILE A CA 1
ATOM 1106 C C . ILE A 1 140 ? 4.006 17.17 20.714 1 94.86 140 ILE A C 1
ATOM 1108 O O . ILE A 1 140 ? 4.464 18.313 20.646 1 94.86 140 ILE A O 1
ATOM 1112 N N . CYS A 1 141 ? 4.528 16.19 20.045 1 97 141 CYS A N 1
ATOM 1113 C CA . CYS A 1 141 ? 5.537 16.322 19 1 97 141 CYS A CA 1
ATOM 1114 C C . CYS A 1 141 ? 4.89 16.4 17.623 1 97 141 CYS A C 1
ATOM 1116 O O . CYS A 1 141 ? 4.12 15.516 17.244 1 97 141 CYS A O 1
ATOM 1118 N N . ILE A 1 142 ? 5.196 17.422 16.864 1 96.26 142 ILE A N 1
ATOM 1119 C CA . ILE A 1 142 ? 4.639 17.598 15.527 1 96.26 142 ILE A CA 1
ATOM 1120 C C . ILE A 1 142 ? 5.704 17.286 14.478 1 96.26 142 ILE A C 1
ATOM 1122 O O . ILE A 1 142 ? 6.805 17.84 14.519 1 96.26 142 ILE A O 1
ATOM 1126 N N . ARG A 1 143 ? 5.38 16.43 13.574 1 97.11 143 ARG A N 1
ATOM 1127 C CA . ARG A 1 143 ? 6.222 16.115 12.425 1 97.11 143 ARG A CA 1
ATOM 1128 C C . ARG A 1 143 ? 5.472 16.341 11.117 1 97.11 143 ARG A C 1
ATOM 1130 O O . ARG A 1 143 ? 4.28 16.041 11.019 1 97.11 143 ARG A O 1
ATOM 1137 N N . ILE A 1 144 ? 6.1 16.926 10.216 1 96.89 144 ILE A N 1
ATOM 1138 C CA . ILE A 1 144 ? 5.519 17.117 8.891 1 96.89 144 ILE A CA 1
ATOM 1139 C C . ILE A 1 144 ? 6.264 16.257 7.872 1 96.89 144 ILE A C 1
ATOM 1141 O O . ILE A 1 144 ? 7.461 16.447 7.648 1 96.89 144 ILE A O 1
ATOM 1145 N N . ILE A 1 145 ? 5.572 15.361 7.282 1 97.34 145 ILE A N 1
ATOM 1146 C CA . ILE A 1 145 ? 6.199 14.464 6.318 1 97.34 145 ILE A CA 1
ATOM 1147 C C . ILE A 1 145 ? 5.721 14.804 4.908 1 97.34 145 ILE A C 1
ATOM 1149 O O . ILE A 1 145 ? 4.532 15.048 4.691 1 97.34 145 ILE A O 1
ATOM 1153 N N . GLY A 1 146 ? 6.66 14.836 3.983 1 97.36 146 GLY A N 1
ATOM 1154 C CA . GLY A 1 146 ? 6.329 15.149 2.602 1 97.36 146 GLY A CA 1
ATOM 1155 C C . GLY A 1 146 ? 7.451 15.855 1.864 1 97.36 146 GLY A C 1
ATOM 1156 O O . GLY A 1 146 ? 8.552 16.008 2.397 1 97.36 146 GLY A O 1
ATOM 1157 N N . ASN A 1 147 ? 7.212 16.221 0.648 1 96.91 147 ASN A N 1
ATOM 1158 C CA . ASN A 1 147 ? 8.159 16.911 -0.222 1 96.91 147 ASN A CA 1
ATOM 1159 C C . ASN A 1 147 ? 8.044 18.427 -0.084 1 96.91 147 ASN A C 1
ATOM 1161 O O . ASN A 1 147 ? 7.325 19.071 -0.849 1 96.91 147 ASN A O 1
ATOM 1165 N N . TRP A 1 148 ? 8.814 19.008 0.757 1 95.35 148 TRP A N 1
ATOM 1166 C CA . TRP A 1 148 ? 8.714 20.423 1.101 1 95.35 148 TRP A CA 1
ATOM 1167 C C . TRP A 1 148 ? 9.145 21.3 -0.07 1 95.35 148 TRP A C 1
ATOM 1169 O O . TRP A 1 148 ? 8.817 22.487 -0.118 1 95.35 148 TRP A O 1
ATOM 1179 N N . ASP A 1 149 ? 9.884 20.719 -1.024 1 92.89 149 ASP A N 1
ATOM 1180 C CA . ASP A 1 149 ? 10.368 21.475 -2.174 1 92.89 149 ASP A CA 1
ATOM 1181 C C . ASP A 1 149 ? 9.209 21.957 -3.043 1 92.89 149 ASP A C 1
ATOM 1183 O O . ASP A 1 149 ? 9.366 22.885 -3.839 1 92.89 149 ASP A O 1
ATOM 1187 N N . LEU A 1 150 ? 8.062 21.339 -2.884 1 95.05 150 LEU A N 1
ATOM 1188 C CA . LEU A 1 150 ? 6.902 21.686 -3.696 1 95.05 150 LEU A CA 1
ATOM 1189 C C . LEU A 1 150 ? 6.118 22.832 -3.064 1 95.05 150 LEU A C 1
ATOM 1191 O O . LEU A 1 150 ? 5.193 23.37 -3.677 1 95.05 150 LEU A O 1
ATOM 1195 N N . LEU A 1 151 ? 6.521 23.259 -1.856 1 95.68 151 LEU A N 1
ATOM 1196 C CA . LEU A 1 151 ? 5.763 24.25 -1.1 1 95.68 151 LEU A CA 1
ATOM 1197 C C . LEU A 1 151 ? 6.419 25.624 -1.195 1 95.68 151 LEU A C 1
ATOM 1199 O O . LEU A 1 151 ? 7.622 25.726 -1.446 1 95.68 151 LEU A O 1
ATOM 1203 N N . ALA A 1 152 ? 5.632 26.69 -0.999 1 94.13 152 ALA A N 1
ATOM 1204 C CA . ALA A 1 152 ? 6.158 28.052 -0.956 1 94.13 152 ALA A CA 1
ATOM 1205 C C . ALA A 1 152 ? 7.113 28.235 0.221 1 94.13 152 ALA A C 1
ATOM 1207 O O . ALA A 1 152 ? 6.954 27.594 1.262 1 94.13 152 ALA A O 1
ATOM 1208 N N . PRO A 1 153 ? 8.073 29.12 0.126 1 94.32 153 PRO A N 1
ATOM 1209 C CA . PRO A 1 153 ? 9.093 29.306 1.161 1 94.32 153 PRO A CA 1
ATOM 1210 C C . PRO A 1 153 ? 8.497 29.657 2.522 1 94.32 153 PRO A C 1
ATOM 1212 O O . PRO A 1 153 ? 9.013 29.225 3.556 1 94.32 153 PRO A O 1
ATOM 1215 N N . ASP A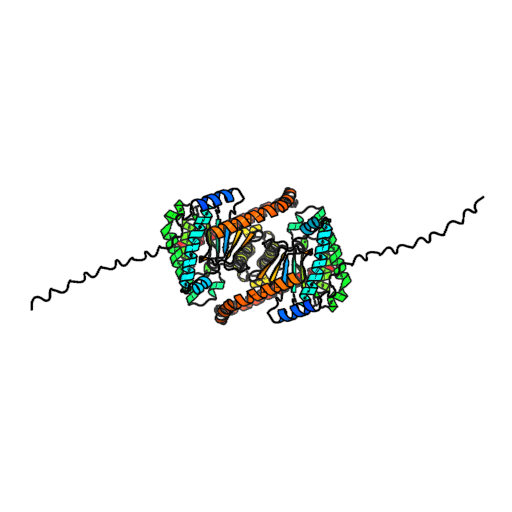 1 154 ? 7.486 30.449 2.515 1 94.49 154 ASP A N 1
ATOM 1216 C CA . ASP A 1 154 ? 6.889 30.846 3.787 1 94.49 154 ASP A CA 1
ATOM 1217 C C . ASP A 1 154 ? 6.277 29.646 4.505 1 94.49 154 ASP A C 1
ATOM 1219 O O . ASP A 1 154 ? 6.35 29.546 5.731 1 94.49 154 ASP A O 1
ATOM 1223 N N . ILE A 1 155 ? 5.694 28.738 3.749 1 94.79 155 ILE A N 1
ATOM 1224 C CA . ILE A 1 155 ? 5.119 27.528 4.326 1 94.79 155 ILE A CA 1
ATOM 1225 C C . ILE A 1 155 ? 6.235 26.614 4.826 1 94.79 155 ILE A C 1
ATOM 1227 O O . ILE A 1 155 ? 6.138 26.042 5.914 1 94.79 155 ILE A O 1
ATOM 1231 N N . GLN A 1 156 ? 7.294 26.494 4.047 1 96.02 156 GLN A N 1
ATOM 1232 C CA . GLN A 1 156 ? 8.451 25.709 4.466 1 96.02 156 GLN A CA 1
ATOM 1233 C C . GLN A 1 156 ? 8.992 26.2 5.806 1 96.02 156 GLN A C 1
ATOM 1235 O O . GLN A 1 156 ? 9.304 25.396 6.687 1 96.02 156 GLN A O 1
ATOM 1240 N N . ARG A 1 157 ? 9.075 27.513 5.925 1 95.18 157 ARG A N 1
ATOM 1241 C CA . ARG A 1 157 ? 9.586 28.112 7.154 1 95.18 157 ARG A CA 1
ATOM 1242 C C . ARG A 1 157 ? 8.676 27.796 8.336 1 95.18 157 ARG A C 1
ATOM 1244 O O . ARG A 1 157 ? 9.152 27.429 9.413 1 95.18 157 ARG A O 1
ATOM 1251 N N . SER A 1 158 ? 7.412 27.944 8.146 1 94.4 158 SER A N 1
ATOM 1252 C CA . SER A 1 158 ? 6.451 27.662 9.208 1 94.4 158 SER A CA 1
ATOM 1253 C C . SER A 1 158 ? 6.524 26.203 9.647 1 94.4 158 SER A C 1
ATOM 1255 O O . SER A 1 158 ? 6.433 25.903 10.839 1 94.4 158 SER A O 1
ATOM 1257 N N . ILE A 1 159 ? 6.657 25.306 8.696 1 94.81 159 ILE A N 1
ATOM 1258 C CA . ILE A 1 159 ? 6.764 23.878 8.973 1 94.81 159 ILE A CA 1
ATOM 1259 C C . ILE A 1 159 ? 8.017 23.606 9.803 1 94.81 159 ILE A C 1
ATOM 1261 O O . ILE A 1 159 ? 7.953 22.931 10.833 1 94.81 159 ILE A O 1
ATOM 1265 N N . ALA A 1 160 ? 9.129 24.187 9.332 1 95.85 160 ALA A N 1
ATOM 1266 C CA . ALA A 1 160 ? 10.397 23.981 10.026 1 95.85 160 ALA A CA 1
ATOM 1267 C C . ALA A 1 160 ? 10.319 24.471 11.469 1 95.85 160 ALA A C 1
ATOM 1269 O O . ALA A 1 160 ? 10.794 23.797 12.386 1 95.85 160 ALA A O 1
ATOM 1270 N N . GLU A 1 161 ? 9.721 25.597 11.681 1 94.99 161 GLU A N 1
ATOM 1271 C CA . GLU A 1 161 ? 9.572 26.161 13.019 1 94.99 161 GLU A CA 1
ATOM 1272 C C . GLU A 1 161 ? 8.722 25.257 13.907 1 94.99 161 GLU A C 1
ATOM 1274 O O . GLU A 1 161 ? 9.067 25.014 15.066 1 94.99 161 GLU A O 1
ATOM 1279 N N . ALA A 1 162 ? 7.646 24.781 13.374 1 93.53 162 ALA A N 1
ATOM 1280 C CA . ALA A 1 162 ? 6.748 23.91 14.128 1 93.53 162 ALA A CA 1
ATOM 1281 C C . ALA A 1 162 ? 7.455 22.624 14.548 1 93.53 162 ALA A C 1
ATOM 1283 O O . ALA A 1 162 ? 7.321 22.18 15.691 1 93.53 162 ALA A O 1
ATOM 1284 N N . VAL A 1 163 ? 8.196 22.038 13.645 1 95.27 163 VAL A N 1
ATOM 1285 C CA . VAL A 1 163 ? 8.898 20.782 13.888 1 95.27 163 VAL A CA 1
ATOM 1286 C C . VAL A 1 163 ? 9.971 20.987 14.955 1 95.27 163 VAL A C 1
ATOM 1288 O O . VAL A 1 163 ? 10.055 20.218 15.916 1 95.27 163 VAL A O 1
ATOM 1291 N N . LEU A 1 164 ? 10.75 22.061 14.834 1 94.69 164 LEU A N 1
ATOM 1292 C CA . LEU A 1 164 ? 11.833 22.332 15.773 1 94.69 164 LEU A CA 1
ATOM 1293 C C . LEU A 1 164 ? 11.284 22.647 17.16 1 94.69 164 LEU A C 1
ATOM 1295 O O . LEU A 1 164 ? 11.845 22.213 18.168 1 94.69 164 LEU A O 1
ATOM 1299 N N . LEU A 1 165 ? 10.195 23.351 17.165 1 93.48 165 LEU A N 1
ATOM 1300 C CA . LEU A 1 165 ? 9.587 23.804 18.412 1 93.48 165 LEU A CA 1
ATOM 1301 C C . LEU A 1 165 ? 9.15 22.618 19.265 1 93.48 165 LEU A C 1
ATOM 1303 O O . LEU A 1 165 ? 9.229 22.67 20.495 1 93.48 165 LEU A O 1
ATOM 1307 N N . THR A 1 166 ? 8.743 21.531 18.652 1 95.24 166 THR A N 1
ATOM 1308 C CA . THR A 1 166 ? 8.093 20.46 19.398 1 95.24 166 THR A CA 1
ATOM 1309 C C . THR A 1 166 ? 8.936 19.188 19.366 1 95.24 166 THR A C 1
ATOM 1311 O O . THR A 1 166 ? 8.507 18.14 19.852 1 95.24 166 THR A O 1
ATOM 1314 N N . ARG A 1 167 ? 10.124 19.187 18.804 1 94.35 167 ARG A N 1
ATOM 1315 C CA . ARG A 1 167 ? 10.916 18.01 18.461 1 94.35 167 ARG A CA 1
ATOM 1316 C C . ARG A 1 167 ? 11.274 17.208 19.709 1 94.35 167 ARG A C 1
ATOM 1318 O O . ARG A 1 167 ? 11.571 16.015 19.623 1 94.35 167 ARG A O 1
ATOM 1325 N N . HIS A 1 168 ? 11.206 17.749 20.912 1 93.98 168 HIS A N 1
ATOM 1326 C CA . HIS A 1 168 ? 11.628 17.053 22.122 1 93.98 168 HIS A CA 1
ATOM 1327 C C . HIS A 1 168 ? 10.427 16.582 22.935 1 93.98 168 HIS A C 1
ATOM 1329 O O . HIS A 1 168 ? 10.589 15.927 23.967 1 93.98 168 HIS A O 1
ATOM 1335 N N . ASN A 1 169 ? 9.245 16.93 22.539 1 94.99 169 ASN A N 1
ATOM 1336 C CA . ASN A 1 169 ? 8.053 16.403 23.195 1 94.99 169 ASN A CA 1
ATOM 1337 C C . ASN A 1 169 ? 7.914 14.899 22.981 1 94.99 169 ASN A C 1
ATOM 1339 O O . ASN A 1 169 ? 8.245 14.386 21.911 1 94.99 169 ASN A O 1
ATOM 1343 N N . ARG A 1 170 ? 7.326 14.168 23.929 1 93.11 170 ARG A N 1
ATOM 1344 C CA . ARG A 1 170 ? 7.417 12.714 23.847 1 93.11 170 ARG A CA 1
ATOM 1345 C C . ARG A 1 170 ? 6.09 12.06 24.221 1 93.11 170 ARG A C 1
ATOM 1347 O O . ARG A 1 170 ? 5.948 10.839 24.137 1 93.11 170 ARG A O 1
ATOM 1354 N N . LYS A 1 171 ? 5.139 12.752 24.622 1 93.37 171 LYS A N 1
ATOM 1355 C CA . LYS A 1 171 ? 3.898 12.159 25.112 1 93.37 171 LYS A CA 1
ATOM 1356 C C . LYS A 1 171 ? 3.03 11.667 23.958 1 93.37 171 LYS A C 1
ATOM 1358 O O . LYS A 1 171 ? 2.448 10.583 24.03 1 93.37 171 LYS A O 1
ATOM 1363 N N . ALA A 1 172 ? 2.868 12.488 22.955 1 95.58 172 ALA A N 1
ATOM 1364 C CA . ALA A 1 172 ? 2.084 12.156 21.768 1 95.58 172 ALA A CA 1
ATOM 1365 C C . ALA A 1 172 ? 2.728 12.728 20.508 1 95.58 172 ALA A C 1
ATOM 1367 O O . ALA A 1 172 ? 3.404 13.758 20.561 1 95.58 172 ALA A O 1
ATOM 1368 N N . THR A 1 173 ? 2.597 12.037 19.386 1 97.74 173 THR A N 1
ATOM 1369 C CA . THR A 1 173 ? 3.182 12.478 18.124 1 97.74 173 THR A CA 1
ATOM 1370 C C . THR A 1 173 ? 2.103 12.649 17.058 1 97.74 173 THR A C 1
ATOM 1372 O O . THR A 1 173 ? 1.247 11.778 16.888 1 97.74 173 THR A O 1
ATOM 1375 N N . LEU A 1 174 ? 2.118 13.73 16.449 1 97.44 174 LEU A N 1
ATOM 1376 C CA . LEU A 1 174 ? 1.254 13.99 15.303 1 97.44 174 LEU A CA 1
ATOM 1377 C C . LEU A 1 174 ? 2.074 14.134 14.025 1 97.44 174 LEU A C 1
ATOM 1379 O O . LEU A 1 174 ? 2.861 15.073 13.891 1 97.44 174 LEU A O 1
ATOM 1383 N N . ASN A 1 175 ? 1.931 13.217 13.102 1 98.21 175 ASN A N 1
ATOM 1384 C CA . ASN A 1 175 ? 2.496 13.311 11.76 1 98.21 175 ASN A CA 1
ATOM 1385 C C . ASN A 1 175 ? 1.499 13.913 10.773 1 98.21 175 ASN A C 1
ATOM 1387 O O . ASN A 1 175 ? 0.408 13.373 10.58 1 98.21 175 ASN A O 1
ATOM 1391 N N . VAL A 1 176 ? 1.877 14.961 10.197 1 97.8 176 VAL A N 1
ATOM 1392 C CA . VAL A 1 176 ? 1.035 15.582 9.18 1 97.8 176 VAL A CA 1
ATOM 1393 C C . VAL A 1 176 ? 1.645 15.362 7.798 1 97.8 176 VAL A C 1
ATOM 1395 O O . VAL A 1 176 ? 2.694 15.927 7.479 1 97.8 176 VAL A O 1
ATOM 1398 N N . ALA A 1 177 ? 1.019 14.536 7.025 1 98.32 177 ALA A N 1
ATOM 1399 C CA . ALA A 1 177 ? 1.453 14.339 5.645 1 98.32 177 ALA A CA 1
ATOM 1400 C C . ALA A 1 177 ? 1.018 15.505 4.762 1 98.32 177 ALA A C 1
ATOM 1402 O O . ALA A 1 177 ? -0.169 15.655 4.46 1 98.32 177 ALA A O 1
ATOM 1403 N N . PHE A 1 178 ? 1.95 16.284 4.357 1 97.66 178 PHE A N 1
ATOM 1404 C CA . PHE A 1 178 ? 1.706 17.501 3.591 1 97.66 178 PHE A CA 1
ATOM 1405 C C . PHE A 1 178 ? 2.608 17.558 2.364 1 97.66 178 PHE A C 1
ATOM 1407 O O . PHE A 1 178 ? 3.834 17.544 2.487 1 97.66 178 PHE A O 1
ATOM 1414 N N . ALA A 1 179 ? 1.995 17.725 1.146 1 97.48 179 ALA A N 1
ATOM 1415 C CA . ALA A 1 179 ? 2.684 17.494 -0.122 1 97.48 179 ALA A CA 1
ATOM 1416 C C . ALA A 1 179 ? 3.336 16.115 -0.148 1 97.48 179 ALA A C 1
ATOM 1418 O O . ALA A 1 179 ? 4.538 15.994 -0.398 1 97.48 179 ALA A O 1
ATOM 1419 N N . TYR A 1 180 ? 2.409 15.148 0.023 1 97.76 180 TYR A N 1
ATOM 1420 C CA . TYR A 1 180 ? 2.909 13.803 0.285 1 97.76 180 TYR A CA 1
ATOM 1421 C C . TYR A 1 180 ? 2.244 12.786 -0.635 1 97.76 180 TYR A C 1
ATOM 1423 O O . TYR A 1 180 ? 1.033 12.842 -0.86 1 97.76 180 TYR A O 1
ATOM 1431 N N . THR A 1 181 ? 2.988 11.871 -1.159 1 97.29 181 THR A N 1
ATOM 1432 C CA . THR A 1 181 ? 2.577 10.572 -1.682 1 97.29 181 THR A CA 1
ATOM 1433 C C . THR A 1 181 ? 3.597 9.497 -1.321 1 97.29 181 THR A C 1
ATOM 1435 O O . THR A 1 181 ? 4.787 9.786 -1.176 1 97.29 181 THR A O 1
ATOM 1438 N N . SER A 1 182 ? 3.141 8.34 -1.092 1 97.05 182 SER A N 1
ATOM 1439 C CA . SER A 1 182 ? 4.027 7.24 -0.728 1 97.05 182 SER A CA 1
ATOM 1440 C C . SER A 1 182 ? 5.065 6.982 -1.815 1 97.05 182 SER A C 1
ATOM 1442 O O . SER A 1 182 ? 6.235 6.736 -1.518 1 97.05 182 SER A O 1
ATOM 1444 N N . ARG A 1 183 ? 4.687 7.035 -3.054 1 95.75 183 ARG A N 1
ATOM 1445 C CA . ARG A 1 183 ? 5.615 6.772 -4.149 1 95.75 183 ARG A CA 1
ATOM 1446 C C . ARG A 1 183 ? 6.703 7.838 -4.211 1 95.75 183 ARG A C 1
ATOM 1448 O O . ARG A 1 183 ? 7.861 7.535 -4.508 1 95.75 183 ARG A O 1
ATOM 1455 N N . ASP A 1 184 ? 6.321 9.096 -3.966 1 96.32 184 ASP A N 1
ATOM 1456 C CA . ASP A 1 184 ? 7.329 10.15 -3.895 1 96.32 184 ASP A CA 1
ATOM 1457 C C . ASP A 1 184 ? 8.293 9.91 -2.735 1 96.32 184 ASP A C 1
ATOM 1459 O O . ASP A 1 184 ? 9.502 10.11 -2.874 1 96.32 184 ASP A O 1
ATOM 1463 N N . GLU A 1 185 ? 7.784 9.515 -1.618 1 97.22 185 GLU A N 1
ATOM 1464 C CA . GLU A 1 185 ? 8.608 9.213 -0.451 1 97.22 185 GLU A CA 1
ATOM 1465 C C . GLU A 1 185 ? 9.62 8.114 -0.76 1 97.22 185 GLU A C 1
ATOM 1467 O O . GLU A 1 185 ? 10.808 8.255 -0.463 1 97.22 185 GLU A O 1
ATOM 1472 N N . ILE A 1 186 ? 9.11 7.08 -1.334 1 96 186 ILE A N 1
ATOM 1473 C CA . ILE A 1 186 ? 9.963 5.944 -1.663 1 96 186 ILE A CA 1
ATOM 1474 C C . ILE A 1 186 ? 11.017 6.368 -2.684 1 96 186 ILE A C 1
ATOM 1476 O O . ILE A 1 186 ? 12.201 6.06 -2.527 1 96 186 ILE A O 1
ATOM 1480 N N . THR A 1 187 ? 10.611 7.059 -3.653 1 94.94 187 THR A N 1
ATOM 1481 C CA . THR A 1 187 ? 11.52 7.523 -4.694 1 94.94 187 THR A CA 1
ATOM 1482 C C . THR A 1 187 ? 12.607 8.418 -4.105 1 94.94 187 THR A C 1
ATOM 1484 O O . THR A 1 187 ? 13.78 8.294 -4.461 1 94.94 187 THR A O 1
ATOM 1487 N N . HIS A 1 188 ? 12.17 9.348 -3.263 1 94.73 188 HIS A N 1
ATOM 1488 C CA . HIS A 1 188 ? 13.125 10.217 -2.584 1 94.73 188 HIS A CA 1
ATOM 1489 C C . HIS A 1 188 ? 14.152 9.404 -1.804 1 94.73 188 HIS A C 1
ATOM 1491 O O . HIS A 1 188 ? 15.346 9.714 -1.831 1 94.73 188 HIS A O 1
ATOM 1497 N N . SER A 1 189 ? 13.714 8.403 -1.12 1 94.55 189 SER A N 1
ATOM 1498 C CA . SER A 1 189 ? 14.6 7.549 -0.336 1 94.55 189 SER A CA 1
ATOM 1499 C C . SER A 1 189 ? 15.583 6.803 -1.232 1 94.55 189 SER A C 1
ATOM 1501 O O . SER A 1 189 ? 16.756 6.65 -0.884 1 94.55 189 SER A O 1
ATOM 1503 N N . ILE A 1 190 ? 15.132 6.368 -2.351 1 92.93 190 ILE A N 1
ATOM 1504 C CA . ILE A 1 190 ? 15.978 5.671 -3.314 1 92.93 190 ILE A CA 1
ATOM 1505 C C . ILE A 1 190 ? 17.049 6.621 -3.843 1 92.93 190 ILE A C 1
ATOM 1507 O O . ILE A 1 190 ? 18.217 6.243 -3.966 1 92.93 190 ILE A O 1
ATOM 1511 N N . ARG A 1 191 ? 16.649 7.789 -4.192 1 93.28 191 ARG A N 1
ATOM 1512 C CA . ARG A 1 191 ? 17.596 8.787 -4.678 1 93.28 191 ARG A CA 1
ATOM 1513 C C . ARG A 1 191 ? 18.685 9.058 -3.645 1 93.28 191 ARG A C 1
ATOM 1515 O O . ARG A 1 191 ? 19.866 9.145 -3.987 1 93.28 191 ARG A O 1
ATOM 1522 N N . THR A 1 192 ? 18.245 9.168 -2.418 1 94.16 192 THR A N 1
ATOM 1523 C CA . THR A 1 192 ? 19.178 9.404 -1.322 1 94.16 192 THR A CA 1
ATOM 1524 C C . THR A 1 192 ? 20.188 8.264 -1.216 1 94.16 192 THR A C 1
ATOM 1526 O O . THR A 1 192 ? 21.39 8.503 -1.084 1 94.16 192 THR A O 1
ATOM 1529 N N . ILE A 1 193 ? 19.743 7.056 -1.304 1 94.2 193 ILE A N 1
ATOM 1530 C CA . ILE A 1 193 ? 20.594 5.876 -1.2 1 94.2 193 ILE A CA 1
ATOM 1531 C C . ILE A 1 193 ? 21.496 5.779 -2.428 1 94.2 193 ILE A C 1
ATOM 1533 O O . ILE A 1 193 ? 22.694 5.511 -2.307 1 94.2 193 ILE A O 1
ATOM 1537 N N . ALA A 1 194 ? 20.902 6.008 -3.591 1 92.66 194 ALA A N 1
ATOM 1538 C CA . ALA A 1 194 ? 21.663 5.954 -4.837 1 92.66 194 ALA A CA 1
ATOM 1539 C C . ALA A 1 194 ? 22.798 6.974 -4.831 1 92.66 194 ALA A C 1
ATOM 1541 O O . ALA A 1 194 ? 23.904 6.684 -5.293 1 92.66 194 ALA A O 1
ATOM 1542 N N . GLU A 1 195 ? 22.507 8.161 -4.369 1 93.23 195 GLU A N 1
ATOM 1543 C CA . GLU A 1 195 ? 23.529 9.196 -4.251 1 93.23 195 GLU A CA 1
ATOM 1544 C C . GLU A 1 195 ? 24.664 8.749 -3.334 1 93.23 195 GLU A C 1
ATOM 1546 O O . GLU A 1 195 ? 25.838 8.975 -3.635 1 93.23 195 GLU A O 1
ATOM 1551 N N . ALA A 1 196 ? 24.286 8.138 -2.255 1 94.17 196 ALA A N 1
ATOM 1552 C CA . ALA A 1 196 ? 25.28 7.664 -1.295 1 94.17 196 ALA A CA 1
ATOM 1553 C C . ALA A 1 196 ? 26.156 6.574 -1.906 1 94.17 196 ALA A C 1
ATOM 1555 O O . ALA A 1 196 ? 27.353 6.496 -1.617 1 94.17 196 ALA A O 1
ATOM 1556 N N . VAL A 1 197 ? 25.604 5.732 -2.682 1 93.11 197 VAL A N 1
ATOM 1557 C CA . VAL A 1 197 ? 26.364 4.691 -3.367 1 93.11 197 VAL A CA 1
ATOM 1558 C C . VAL A 1 197 ? 27.287 5.324 -4.407 1 93.11 197 VAL A C 1
ATOM 1560 O O . VAL A 1 197 ? 28.457 4.953 -4.515 1 93.11 197 VAL A O 1
ATOM 1563 N N . GLY A 1 198 ? 26.744 6.24 -5.156 1 90.69 198 GLY A N 1
ATOM 1564 C CA . GLY A 1 198 ? 27.55 6.966 -6.125 1 90.69 198 GLY A CA 1
ATOM 1565 C C . GLY A 1 198 ? 28.734 7.68 -5.501 1 90.69 198 GLY A C 1
ATOM 1566 O O . GLY A 1 198 ? 29.809 7.749 -6.099 1 90.69 198 GLY A O 1
ATOM 1567 N N . ASP A 1 199 ? 28.553 8.158 -4.252 1 92.49 199 ASP A N 1
ATOM 1568 C CA . ASP A 1 199 ? 29.584 8.896 -3.53 1 92.49 199 ASP A CA 1
ATOM 1569 C C . ASP A 1 199 ? 30.513 7.947 -2.776 1 92.49 199 ASP A C 1
ATOM 1571 O O . ASP A 1 199 ? 31.451 8.388 -2.108 1 92.49 199 ASP A O 1
ATOM 1575 N N . GLY A 1 200 ? 30.191 6.653 -2.785 1 91.34 200 GLY A N 1
ATOM 1576 C CA . GLY A 1 200 ? 31.019 5.661 -2.117 1 91.34 200 GLY A CA 1
ATOM 1577 C C . GLY A 1 200 ? 30.75 5.565 -0.627 1 91.34 200 GLY A C 1
ATOM 1578 O O . GLY A 1 200 ? 31.511 4.929 0.106 1 91.34 200 GLY A O 1
ATOM 1579 N N . LYS A 1 201 ? 29.699 6.197 -0.169 1 93.59 201 LYS A N 1
ATOM 1580 C CA . LYS A 1 201 ? 29.334 6.149 1.244 1 93.59 201 LYS A CA 1
ATOM 1581 C C . LYS A 1 201 ? 28.633 4.838 1.587 1 93.59 201 LYS A C 1
ATOM 1583 O O . LYS A 1 201 ? 28.616 4.422 2.747 1 93.59 201 LYS A O 1
ATOM 1588 N N . LEU A 1 202 ? 27.997 4.265 0.552 1 94.22 202 LEU A N 1
ATOM 1589 C CA . LEU A 1 202 ? 27.337 2.969 0.672 1 94.22 202 LEU A CA 1
ATOM 1590 C C . LEU A 1 202 ? 27.755 2.039 -0.462 1 94.22 202 LEU A C 1
ATOM 1592 O O . LEU A 1 202 ? 28.265 2.494 -1.488 1 94.22 202 LEU A O 1
ATOM 1596 N N . GLU A 1 203 ? 27.623 0.848 -0.211 1 93.53 203 GLU A N 1
ATOM 1597 C CA . GLU A 1 203 ? 27.728 -0.164 -1.259 1 93.53 203 GLU A CA 1
ATOM 1598 C C . GLU A 1 203 ? 26.351 -0.687 -1.661 1 93.53 203 GLU A C 1
ATOM 1600 O 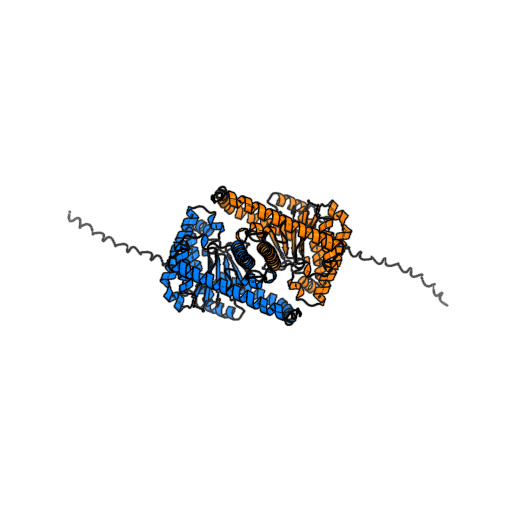O . GLU A 1 203 ? 25.422 -0.689 -0.851 1 93.53 203 GLU A O 1
ATOM 1605 N N . PRO A 1 204 ? 26.241 -1.097 -2.903 1 90.56 204 PRO A N 1
ATOM 1606 C CA . PRO A 1 204 ? 24.947 -1.62 -3.346 1 90.56 204 PRO A CA 1
ATOM 1607 C C . PRO A 1 204 ? 24.433 -2.751 -2.457 1 90.56 204 PRO A C 1
ATOM 1609 O O . PRO A 1 204 ? 23.224 -2.868 -2.237 1 90.56 204 PRO A O 1
ATOM 1612 N N . GLU A 1 205 ? 25.228 -3.515 -1.881 1 91.06 205 GLU A N 1
ATOM 1613 C CA . GLU A 1 205 ? 24.856 -4.658 -1.052 1 91.06 205 GLU A CA 1
ATOM 1614 C C . GLU A 1 205 ? 24.302 -4.206 0.295 1 91.06 205 GLU A C 1
ATOM 1616 O O . GLU A 1 205 ? 23.689 -4.995 1.018 1 91.06 205 GLU A O 1
ATOM 1621 N N . ASP A 1 206 ? 24.516 -2.937 0.617 1 93.04 206 ASP A N 1
ATOM 1622 C CA . ASP A 1 206 ? 24.025 -2.405 1.884 1 93.04 206 ASP A CA 1
ATOM 1623 C C . ASP A 1 206 ? 22.518 -2.166 1.833 1 93.04 206 ASP A C 1
ATOM 1625 O O . ASP A 1 206 ? 21.879 -1.974 2.87 1 93.04 206 ASP A O 1
ATOM 1629 N N . VAL A 1 207 ? 22.003 -2.14 0.597 1 93.28 207 VAL A N 1
ATOM 1630 C CA . VAL A 1 207 ? 20.596 -1.803 0.404 1 93.28 207 VAL A CA 1
ATOM 1631 C C . VAL A 1 207 ? 19.716 -2.917 0.967 1 93.28 207 VAL A C 1
ATOM 1633 O O . VAL A 1 207 ? 19.841 -4.077 0.567 1 93.28 207 VAL A O 1
ATOM 1636 N N . SER A 1 208 ? 18.936 -2.56 1.927 1 93.95 208 SER A N 1
ATOM 1637 C CA . SER A 1 208 ? 18.014 -3.477 2.59 1 93.95 208 SER A CA 1
ATOM 1638 C C . SER A 1 208 ? 16.701 -2.784 2.938 1 93.95 208 SER A C 1
ATOM 1640 O O . SER A 1 208 ? 16.594 -1.56 2.842 1 93.95 208 SER A O 1
ATOM 1642 N N . GLU A 1 209 ? 15.724 -3.582 3.286 1 93.83 209 GLU A N 1
ATOM 1643 C CA . GLU A 1 209 ? 14.451 -3.024 3.735 1 93.83 209 GLU A CA 1
ATOM 1644 C C . GLU A 1 209 ? 14.642 -2.119 4.948 1 93.83 209 GLU A C 1
ATOM 1646 O O . GLU A 1 209 ? 13.999 -1.073 5.056 1 93.83 209 GLU A O 1
ATOM 1651 N N . GLU A 1 210 ? 15.511 -2.555 5.82 1 93.62 210 GLU A N 1
ATOM 1652 C CA . GLU A 1 210 ? 15.784 -1.783 7.029 1 93.62 210 GLU A CA 1
ATOM 1653 C C . GLU A 1 210 ? 16.397 -0.427 6.691 1 93.62 210 GLU A C 1
ATOM 1655 O O . GLU A 1 210 ? 15.985 0.599 7.236 1 93.62 210 GLU A O 1
ATOM 1660 N N . LEU A 1 211 ? 17.401 -0.451 5.806 1 94.76 211 LEU A N 1
ATOM 1661 C CA . LEU A 1 211 ? 18.039 0.799 5.407 1 94.76 211 LEU A CA 1
ATOM 1662 C C . LEU A 1 211 ? 17.031 1.742 4.761 1 94.76 211 LEU A C 1
ATOM 1664 O O . LEU A 1 211 ? 17.017 2.94 5.055 1 94.76 211 LEU A O 1
ATOM 1668 N N . LEU A 1 212 ? 16.19 1.175 3.88 1 94.66 212 LEU A N 1
ATOM 1669 C CA . LEU A 1 212 ? 15.185 1.989 3.205 1 94.66 212 LEU A CA 1
ATOM 1670 C C . LEU A 1 212 ? 14.219 2.604 4.212 1 94.66 212 LEU A C 1
ATOM 1672 O O . LEU A 1 212 ? 13.892 3.79 4.121 1 94.66 212 LEU A O 1
ATOM 1676 N N . THR A 1 213 ? 13.752 1.815 5.14 1 94.96 213 THR A N 1
ATOM 1677 C CA . THR A 1 213 ? 12.829 2.287 6.166 1 94.96 213 THR A CA 1
ATOM 1678 C C . THR A 1 213 ? 13.414 3.485 6.91 1 94.96 213 THR A C 1
ATOM 1680 O O . THR A 1 213 ? 12.695 4.434 7.23 1 94.96 213 THR A O 1
ATOM 1683 N N . ARG A 1 214 ? 14.717 3.485 7.117 1 94.97 214 ARG A N 1
ATOM 1684 C CA . ARG A 1 214 ? 15.398 4.532 7.872 1 94.97 214 ARG A CA 1
ATOM 1685 C C . ARG A 1 214 ? 15.661 5.754 6.999 1 94.97 214 ARG A C 1
ATOM 1687 O O . ARG A 1 214 ? 16.155 6.775 7.483 1 94.97 214 ARG A O 1
ATOM 1694 N N . CYS A 1 215 ? 15.325 5.647 5.745 1 95.17 215 CYS A N 1
ATOM 1695 C CA . CYS A 1 215 ? 15.518 6.777 4.843 1 95.17 215 CYS A CA 1
ATOM 1696 C C . CYS A 1 215 ? 14.182 7.402 4.459 1 95.17 215 CYS A C 1
ATOM 1698 O O . CYS A 1 215 ? 14.145 8.418 3.762 1 95.17 215 CYS A O 1
ATOM 1700 N N . LEU A 1 216 ? 13.074 6.839 4.903 1 96.23 216 LEU A N 1
ATOM 1701 C CA . LEU A 1 216 ? 11.749 7.381 4.622 1 96.23 216 LEU A CA 1
ATOM 1702 C C . LEU A 1 216 ? 11.475 8.616 5.473 1 96.23 216 LEU A C 1
ATOM 1704 O O . LEU A 1 216 ? 12.145 8.84 6.484 1 96.23 216 LEU A O 1
ATOM 1708 N N . TYR A 1 217 ? 10.457 9.413 5.052 1 95.56 217 TYR A N 1
ATOM 1709 C CA . TYR A 1 217 ? 10.018 10.534 5.874 1 95.56 217 TYR A CA 1
ATOM 1710 C C . TYR A 1 217 ? 9.526 10.054 7.234 1 95.56 217 TYR A C 1
ATOM 1712 O O . TYR A 1 217 ? 9.6 10.787 8.223 1 95.56 217 TYR A O 1
ATOM 1720 N N . THR A 1 218 ? 9.085 8.8 7.275 1 95.42 218 THR A N 1
ATOM 1721 C CA . THR A 1 218 ? 8.438 8.24 8.456 1 95.42 218 THR A CA 1
ATOM 1722 C C . THR A 1 218 ? 9.44 7.464 9.306 1 95.42 218 THR A C 1
ATOM 1724 O O . THR A 1 218 ? 9.053 6.618 10.115 1 95.42 218 THR A O 1
ATOM 1727 N N . LYS A 1 219 ? 10.688 7.682 9.19 1 94.04 219 LYS A N 1
ATOM 1728 C CA . LYS A 1 219 ? 11.747 6.88 9.795 1 94.04 219 LYS A CA 1
ATOM 1729 C C . LYS A 1 219 ? 11.643 6.889 11.317 1 94.04 219 LYS A C 1
ATOM 1731 O O . LYS A 1 219 ? 12.121 5.969 11.983 1 94.04 219 LYS A O 1
ATOM 1736 N N . TYR A 1 220 ? 10.985 7.829 11.915 1 92.85 220 TYR A N 1
ATOM 1737 C CA . TYR A 1 220 ? 10.903 7.903 13.369 1 92.85 220 TYR A CA 1
ATOM 1738 C C . TYR A 1 220 ? 9.573 7.353 13.869 1 92.85 220 TYR A C 1
ATOM 1740 O O . TYR A 1 220 ? 9.259 7.456 15.057 1 92.85 220 TYR A O 1
ATOM 1748 N N . SER A 1 221 ? 8.785 6.83 12.993 1 94.77 221 SER A N 1
ATOM 1749 C CA . SER A 1 221 ? 7.456 6.354 13.361 1 94.77 221 SER A CA 1
ATOM 1750 C C . SER A 1 221 ? 7.355 4.838 13.229 1 94.77 221 SER A C 1
ATOM 1752 O O . SER A 1 221 ? 7.97 4.245 12.341 1 94.77 221 SER A O 1
ATOM 1754 N N . ALA A 1 222 ? 6.65 4.304 14.112 1 93.03 222 ALA A N 1
ATOM 1755 C CA . ALA A 1 222 ? 6.244 2.916 13.914 1 93.03 222 ALA A CA 1
ATOM 1756 C C . ALA A 1 222 ? 5.2 2.802 12.807 1 93.03 222 ALA A C 1
ATOM 1758 O O . ALA A 1 222 ? 4.554 3.79 12.45 1 93.03 222 ALA A O 1
ATOM 1759 N N . GLU A 1 223 ? 5.122 1.672 12.254 1 95.02 223 GLU A N 1
ATOM 1760 C CA . GLU A 1 223 ? 4.049 1.427 11.294 1 95.02 223 GLU A CA 1
ATOM 1761 C C . GLU A 1 223 ? 2.679 1.579 11.949 1 95.02 223 GLU A C 1
ATOM 1763 O O . GLU A 1 223 ? 2.499 1.221 13.115 1 95.02 223 GLU A O 1
ATOM 1768 N N . PRO A 1 224 ? 1.722 2.113 11.244 1 97.66 224 PRO A N 1
ATOM 1769 C CA . PRO A 1 224 ? 0.39 2.225 11.842 1 97.66 224 PRO A CA 1
ATOM 1770 C C . PRO A 1 224 ? -0.242 0.865 12.134 1 97.66 224 PRO A C 1
ATOM 1772 O O . PRO A 1 224 ? -0.101 -0.068 11.339 1 97.66 224 PRO A O 1
ATOM 1775 N N . ASP A 1 225 ? -0.868 0.827 13.255 1 97.25 225 ASP A N 1
ATOM 1776 C CA . ASP A 1 225 ? -1.652 -0.351 13.611 1 97.25 225 ASP A CA 1
ATOM 1777 C C . ASP A 1 225 ? -2.992 -0.362 12.877 1 97.25 225 ASP A C 1
ATOM 1779 O O . ASP A 1 225 ? -3.496 -1.425 12.509 1 97.25 225 ASP A O 1
ATOM 1783 N N . LEU A 1 226 ? -3.496 0.792 12.737 1 98.22 226 LEU A N 1
ATOM 1784 C CA . LEU A 1 226 ? -4.839 0.993 12.203 1 98.22 226 LEU A CA 1
ATOM 1785 C C . LEU A 1 226 ? -4.868 2.17 11.234 1 98.22 226 LEU A C 1
ATOM 1787 O O . LEU A 1 226 ? -4.284 3.221 11.509 1 98.22 226 LEU A O 1
ATOM 1791 N N . LEU A 1 227 ? -5.393 1.932 10.09 1 98.31 227 LEU A N 1
ATOM 1792 C CA . LEU A 1 227 ? -5.635 2.983 9.108 1 98.31 227 LEU A CA 1
ATOM 1793 C C . LEU A 1 227 ? -7.13 3.18 8.88 1 98.31 227 LEU A C 1
ATOM 1795 O O . LEU A 1 227 ? -7.845 2.226 8.566 1 98.31 227 LEU A O 1
ATOM 1799 N N . VAL A 1 228 ? -7.614 4.383 9.086 1 98.52 228 VAL A N 1
ATOM 1800 C CA . VAL A 1 228 ? -9.031 4.708 8.959 1 98.52 228 VAL A CA 1
ATOM 1801 C C . VAL A 1 228 ? -9.246 5.62 7.753 1 98.52 228 VAL A C 1
ATOM 1803 O O . VAL A 1 228 ? -8.602 6.665 7.634 1 98.52 228 VAL A O 1
ATOM 1806 N N . ARG A 1 229 ? -10.046 5.209 6.885 1 97.52 229 ARG A N 1
ATOM 1807 C CA . ARG A 1 229 ? -10.433 6.081 5.781 1 97.52 229 ARG A CA 1
ATOM 1808 C C . ARG A 1 229 ? -11.934 6.353 5.799 1 97.52 229 ARG A C 1
ATOM 1810 O O . ARG A 1 229 ? -12.735 5.429 5.953 1 97.52 229 ARG A O 1
ATOM 1817 N N . THR A 1 230 ? -12.245 7.58 5.644 1 97.66 230 THR A N 1
ATOM 1818 C CA . THR A 1 230 ? -13.641 8.002 5.638 1 97.66 230 THR A CA 1
ATOM 1819 C C . THR A 1 230 ? -14.156 8.147 4.209 1 97.66 230 THR A C 1
ATOM 1821 O O . THR A 1 230 ? -13.401 7.974 3.25 1 97.66 230 THR A O 1
ATOM 1824 N N . SER A 1 231 ? -15.524 8.357 4.02 1 94.82 231 SER A N 1
ATOM 1825 C CA . SER A 1 231 ? -16.256 8.745 2.819 1 94.82 231 SER A CA 1
ATOM 1826 C C . SER A 1 231 ? -16.704 7.523 2.025 1 94.82 231 SER A C 1
ATOM 1828 O O . SER A 1 231 ? -17.3 7.656 0.954 1 94.82 231 SER A O 1
ATOM 1830 N N . GLY A 1 232 ? -16.292 6.325 2.449 1 90.98 232 GLY A N 1
ATOM 1831 C CA . GLY A 1 232 ? -16.755 5.124 1.772 1 90.98 232 GLY A CA 1
ATOM 1832 C C . GLY A 1 232 ? -15.818 4.659 0.674 1 90.98 232 GLY A C 1
ATOM 1833 O O . GLY A 1 232 ? -15.968 3.554 0.149 1 90.98 232 GLY A O 1
ATOM 1834 N N . GLU A 1 233 ? -14.907 5.451 0.326 1 89.68 233 GLU A N 1
ATOM 1835 C CA . GLU A 1 233 ? -13.913 5.022 -0.654 1 89.68 233 GLU A CA 1
ATOM 1836 C C . GLU A 1 233 ? -13.016 3.927 -0.087 1 89.68 233 GLU A C 1
ATOM 1838 O O . GLU A 1 233 ? -12.556 4.022 1.053 1 89.68 233 GLU A O 1
ATOM 1843 N N . VAL A 1 234 ? -12.77 2.904 -0.949 1 92.71 234 VAL A N 1
ATOM 1844 C CA . VAL A 1 234 ? -11.966 1.778 -0.486 1 92.71 234 VAL A CA 1
ATOM 1845 C C . VAL A 1 234 ? -10.683 1.686 -1.308 1 92.71 234 VAL A C 1
ATOM 1847 O O . VAL A 1 234 ? -10.53 0.782 -2.133 1 92.71 234 VAL A O 1
ATOM 1850 N N . ARG A 1 235 ? -9.842 2.555 -1.119 1 92.41 235 ARG A N 1
ATOM 1851 C CA . ARG A 1 235 ? -8.519 2.646 -1.728 1 92.41 235 ARG A CA 1
ATOM 1852 C C . ARG A 1 235 ? -7.551 3.401 -0.822 1 92.41 235 ARG A C 1
ATOM 1854 O O . ARG A 1 235 ? -7.974 4.136 0.072 1 92.41 235 ARG A O 1
ATOM 1861 N N . LEU A 1 236 ? -6.259 3.318 -1.021 1 92.89 236 LEU A N 1
ATOM 1862 C CA . LEU A 1 236 ? -5.277 3.943 -0.142 1 92.89 236 LEU A CA 1
ATOM 1863 C C . LEU A 1 236 ? -4.821 5.286 -0.704 1 92.89 236 LEU A C 1
ATOM 1865 O O . LEU A 1 236 ? -4.26 6.109 0.023 1 92.89 236 LEU A O 1
ATOM 1869 N N . SER A 1 237 ? -4.972 5.52 -1.995 1 92.63 237 SER A N 1
ATOM 1870 C CA . SER A 1 237 ? -4.672 6.786 -2.657 1 92.63 237 SER A CA 1
ATOM 1871 C C . SER A 1 237 ? -3.22 7.194 -2.437 1 92.63 237 SER A C 1
ATOM 1873 O O . SER A 1 237 ? -2.938 8.344 -2.094 1 92.63 237 SER A O 1
ATOM 1875 N N . ASP A 1 238 ? -2.326 6.229 -2.518 1 95.43 238 ASP A N 1
ATOM 1876 C CA . ASP A 1 238 ? -0.888 6.473 -2.474 1 95.43 238 ASP A CA 1
ATOM 1877 C C . ASP A 1 238 ? -0.464 7.011 -1.109 1 95.43 238 ASP A C 1
ATOM 1879 O O . ASP A 1 238 ? 0.397 7.889 -1.022 1 95.43 238 ASP A O 1
ATOM 1883 N N . PHE A 1 239 ? -1.162 6.582 -0.051 1 96.69 239 PHE A N 1
ATOM 1884 C CA . PHE A 1 239 ? -0.891 7.004 1.318 1 96.69 239 PHE A CA 1
ATOM 1885 C C . PHE A 1 239 ? -0.258 5.872 2.118 1 96.69 239 PHE A C 1
ATOM 1887 O O . PHE A 1 239 ? -0.853 4.803 2.27 1 96.69 239 PHE A O 1
ATOM 1894 N N . LEU A 1 240 ? 1 5.99 2.588 1 97.32 240 LEU A N 1
ATOM 1895 C CA . LEU A 1 240 ? 1.721 5.116 3.507 1 97.32 240 LEU A CA 1
ATOM 1896 C C . LEU A 1 240 ? 1.74 3.681 2.991 1 97.32 240 LEU A C 1
ATOM 1898 O O . LEU A 1 240 ? 1.424 2.747 3.731 1 97.32 240 LEU A O 1
ATOM 1902 N N . LEU A 1 241 ? 2.08 3.529 1.779 1 95.46 241 LEU A N 1
ATOM 1903 C CA . LEU A 1 241 ? 2.067 2.209 1.159 1 95.46 241 LEU A CA 1
ATOM 1904 C C . LEU A 1 241 ? 3.12 1.302 1.787 1 95.46 241 LEU A C 1
ATOM 1906 O O . LEU A 1 241 ? 2.819 0.173 2.18 1 95.46 241 LEU A O 1
ATOM 1910 N N . TRP A 1 242 ? 4.31 1.783 1.975 1 94.66 242 TRP A N 1
ATOM 1911 C CA . TRP A 1 242 ? 5.406 1.021 2.566 1 94.66 242 TRP A CA 1
ATOM 1912 C C . TRP A 1 242 ? 5.084 0.63 4.004 1 94.66 242 TRP A C 1
ATOM 1914 O O . TRP A 1 242 ? 5.404 -0.478 4.439 1 94.66 242 TRP A O 1
ATOM 1924 N N . GLN A 1 243 ? 4.373 1.525 4.729 1 95.71 243 GLN A N 1
ATOM 1925 C CA . GLN A 1 243 ? 4.132 1.375 6.16 1 95.71 243 GLN A CA 1
ATOM 1926 C C . GLN A 1 243 ? 2.916 0.491 6.423 1 95.71 243 GLN A C 1
ATOM 1928 O O . GLN A 1 243 ? 2.708 0.031 7.548 1 95.71 243 GLN A O 1
ATOM 1933 N N . SER A 1 244 ? 2.099 0.203 5.399 1 92.74 244 SER A N 1
ATOM 1934 C CA . SER A 1 244 ? 0.793 -0.399 5.646 1 92.74 244 SER A CA 1
ATOM 1935 C C . SER A 1 244 ? 0.834 -1.91 5.45 1 92.74 244 SER A C 1
ATOM 1937 O O . SER A 1 244 ? -0.202 -2.543 5.238 1 92.74 244 SER A O 1
ATOM 1939 N N . THR A 1 245 ? 1.932 -2.537 5.538 1 87.3 245 THR A N 1
ATOM 1940 C CA . THR A 1 245 ? 2.111 -3.963 5.287 1 87.3 245 THR A CA 1
ATOM 1941 C C . THR A 1 245 ? 1.202 -4.79 6.193 1 87.3 245 THR A C 1
ATOM 1943 O O . THR A 1 245 ? 0.477 -5.667 5.72 1 87.3 245 THR A O 1
ATOM 1946 N N . SER A 1 246 ? 1.145 -4.483 7.439 1 87.08 246 SER A N 1
ATOM 1947 C CA . SER A 1 246 ? 0.376 -5.268 8.399 1 87.08 246 SER A CA 1
ATOM 1948 C C . SER A 1 246 ? -0.707 -4.424 9.063 1 87.08 246 SER A C 1
ATOM 1950 O O . SER A 1 246 ? -1.238 -4.798 10.111 1 87.08 246 SER A O 1
ATOM 1952 N N . THR A 1 247 ? -0.961 -3.366 8.475 1 94.62 247 THR A N 1
ATOM 1953 C CA . THR A 1 247 ? -1.901 -2.412 9.052 1 94.62 247 THR A CA 1
ATOM 1954 C C . THR A 1 247 ? -3.339 -2.884 8.855 1 94.62 247 THR A C 1
ATOM 1956 O O . THR A 1 247 ? -3.704 -3.343 7.771 1 94.62 247 THR A O 1
ATOM 1959 N N . VAL A 1 248 ? -4.137 -2.85 9.919 1 96.05 248 VAL A N 1
ATOM 1960 C CA . VAL A 1 248 ? -5.573 -3.084 9.812 1 96.05 248 VAL A CA 1
ATOM 1961 C C . VAL A 1 248 ? -6.249 -1.869 9.179 1 96.05 248 VAL A C 1
ATOM 1963 O O . VAL A 1 248 ? -6.018 -0.733 9.6 1 96.05 248 VAL A O 1
ATOM 1966 N N . MET A 1 249 ? -7.012 -2.145 8.195 1 96.61 249 MET A N 1
ATOM 1967 C CA . MET A 1 249 ? -7.666 -1.04 7.499 1 96.61 249 MET A CA 1
ATOM 1968 C C . MET A 1 249 ? -9.156 -0.999 7.821 1 96.61 249 MET A C 1
ATOM 1970 O O . MET A 1 249 ? -9.818 -2.038 7.851 1 96.61 249 MET A O 1
ATOM 1974 N N . TYR A 1 250 ? -9.639 0.157 8.129 1 97.24 250 TYR A N 1
ATOM 1975 C CA . TYR A 1 250 ? -11.037 0.395 8.47 1 97.24 250 TYR A CA 1
ATOM 1976 C C . TYR A 1 250 ? -11.645 1.461 7.567 1 97.24 250 TYR A C 1
ATOM 1978 O O . TYR A 1 250 ? -11.253 2.629 7.622 1 97.24 250 TYR A O 1
ATOM 1986 N N . PHE A 1 251 ? -12.591 1.047 6.772 1 95.74 251 PHE A N 1
ATOM 1987 C CA . PHE A 1 251 ? -13.265 1.955 5.852 1 95.74 251 PHE A CA 1
ATOM 1988 C C . PHE A 1 251 ? -14.675 2.271 6.338 1 95.74 251 PHE A C 1
ATOM 1990 O O . PHE A 1 251 ? -15.448 1.362 6.649 1 95.74 251 PHE A O 1
ATOM 1997 N N . THR A 1 252 ? -14.967 3.518 6.45 1 96.35 252 THR A N 1
ATOM 1998 C CA . THR A 1 252 ? -16.301 3.931 6.87 1 96.35 252 THR A CA 1
ATOM 1999 C C . THR A 1 252 ? -16.931 4.859 5.835 1 96.35 252 THR A C 1
ATOM 2001 O O . THR A 1 252 ? -16.224 5.591 5.139 1 96.35 252 THR A O 1
ATOM 2004 N N . GLU A 1 253 ? -18.227 4.872 5.757 1 95.44 253 GLU A N 1
ATOM 2005 C CA . GLU A 1 253 ? -18.938 5.686 4.776 1 95.44 253 GLU A CA 1
ATOM 2006 C C . GLU A 1 253 ? -19.099 7.123 5.263 1 95.44 253 GLU A C 1
ATOM 2008 O O . GLU A 1 253 ? -19.438 8.015 4.482 1 95.44 253 GLU A O 1
ATOM 2013 N N . THR A 1 254 ? -18.794 7.36 6.464 1 97.25 254 THR A N 1
ATOM 2014 C CA . THR A 1 254 ? -18.961 8.673 7.078 1 97.25 254 THR A CA 1
ATOM 2015 C C . THR A 1 254 ? -18.009 9.688 6.451 1 97.25 254 THR A C 1
ATOM 2017 O O . THR A 1 254 ? -16.834 9.389 6.228 1 97.25 254 THR A O 1
ATOM 2020 N N . LEU A 1 255 ? -18.611 10.869 6.148 1 97.77 255 LEU A N 1
ATOM 2021 C CA . LEU A 1 255 ? -17.734 11.941 5.689 1 97.77 255 LEU A CA 1
ATOM 2022 C C . LEU A 1 255 ? -16.872 12.465 6.833 1 97.77 255 LEU A C 1
ATOM 2024 O O . LEU A 1 255 ? -17.328 12.54 7.976 1 97.77 255 LEU A O 1
ATOM 2028 N N . TRP A 1 256 ? -15.68 12.942 6.605 1 97.99 256 TRP A N 1
ATOM 2029 C CA . TRP A 1 256 ? -14.687 13.268 7.623 1 97.99 256 TRP A CA 1
ATOM 2030 C C . TRP A 1 256 ? -15.238 14.289 8.614 1 97.99 256 TRP A C 1
ATOM 2032 O O . TRP A 1 256 ? -15.213 14.063 9.826 1 97.99 256 TRP A O 1
ATOM 2042 N N . PRO A 1 257 ? -15.844 15.409 8.142 1 97.96 257 PRO A N 1
ATOM 2043 C CA . PRO A 1 257 ? -16.328 16.384 9.122 1 97.96 257 PRO A CA 1
ATOM 2044 C C . PRO A 1 257 ? -17.477 15.846 9.972 1 97.96 257 PRO A C 1
ATOM 2046 O O . PRO A 1 257 ? -17.816 16.435 11.001 1 97.96 257 PRO A O 1
ATOM 2049 N N . GLU A 1 258 ? -18.062 14.682 9.593 1 98.02 258 GLU A N 1
ATOM 2050 C CA . GLU A 1 258 ? -19.195 14.099 10.305 1 98.02 258 GLU A CA 1
ATOM 2051 C C . GLU A 1 258 ? -18.738 13.005 11.267 1 98.02 258 GLU A C 1
ATOM 2053 O O . GLU A 1 258 ? -19.557 12.404 11.966 1 98.02 258 GLU A O 1
ATOM 2058 N N . LEU A 1 259 ? -17.484 12.732 11.318 1 97.97 259 LEU A N 1
ATOM 2059 C CA . LEU A 1 259 ? -16.945 11.705 12.204 1 97.97 259 LEU A CA 1
ATOM 2060 C C . LEU A 1 259 ? -17.253 12.029 13.662 1 97.97 259 LEU A C 1
ATOM 2062 O O . LEU A 1 259 ? -17.112 13.176 14.091 1 97.97 259 LEU A O 1
ATOM 2066 N N . THR A 1 260 ? -17.676 11.09 14.425 1 97.38 260 THR A N 1
ATOM 2067 C CA . THR A 1 260 ? -17.945 11.236 15.851 1 97.38 260 THR A CA 1
ATOM 2068 C C . THR A 1 260 ? -17.058 10.299 16.667 1 97.38 260 THR A C 1
ATOM 2070 O O . THR A 1 260 ? -16.351 9.46 16.105 1 97.38 260 THR A O 1
ATOM 2073 N N . ILE A 1 261 ? -17.109 10.435 17.963 1 97.25 261 ILE A N 1
ATOM 2074 C CA . ILE A 1 261 ? -16.333 9.598 18.871 1 97.25 261 ILE A CA 1
ATOM 2075 C C . ILE A 1 261 ? -16.742 8.136 18.702 1 97.25 261 ILE A C 1
ATOM 2077 O O . ILE A 1 261 ? -15.91 7.234 18.827 1 97.25 261 ILE A O 1
ATOM 2081 N N . TRP A 1 262 ? -17.954 7.903 18.332 1 97.26 262 TRP A N 1
ATOM 2082 C CA . TRP A 1 262 ? -18.446 6.538 18.177 1 97.26 262 TRP A CA 1
ATOM 2083 C C . TRP A 1 262 ? -17.804 5.861 16.971 1 97.26 262 TRP A C 1
ATOM 2085 O O . TRP A 1 262 ? -17.572 4.65 16.981 1 97.26 262 TRP A O 1
ATOM 2095 N N . HIS A 1 263 ? -17.567 6.636 15.953 1 97.9 263 HIS A N 1
ATOM 2096 C CA . HIS A 1 263 ? -16.869 6.086 14.797 1 97.9 263 HIS A CA 1
ATOM 2097 C C . HIS A 1 263 ? -15.445 5.676 15.156 1 97.9 263 HIS A C 1
ATOM 2099 O O . HIS A 1 263 ? -14.979 4.611 14.746 1 97.9 263 HIS A O 1
ATOM 2105 N N . LEU A 1 264 ? -14.778 6.533 15.954 1 98.17 264 LEU A N 1
ATOM 2106 C CA . LEU A 1 264 ? -13.424 6.2 16.385 1 98.17 264 LEU A CA 1
ATOM 2107 C C . LEU A 1 264 ? -13.427 4.961 17.276 1 98.17 264 LEU A C 1
ATOM 2109 O O . LEU A 1 264 ? -12.609 4.057 17.092 1 98.17 264 LEU A O 1
ATOM 2113 N N . LEU A 1 265 ? -14.358 4.931 18.242 1 97.91 265 LEU A N 1
ATOM 2114 C CA . LEU A 1 265 ? -14.443 3.785 19.14 1 97.91 265 LEU A CA 1
ATOM 2115 C C . LEU A 1 265 ? -14.775 2.513 18.368 1 97.91 265 LEU A C 1
ATOM 2117 O O . LEU A 1 265 ? -14.255 1.439 18.681 1 97.91 265 LEU A O 1
ATOM 2121 N N . GLY A 1 266 ? -15.627 2.657 17.363 1 97.37 266 GLY A N 1
ATOM 2122 C CA . GLY A 1 266 ? -15.911 1.531 16.487 1 97.37 266 GLY A CA 1
ATOM 2123 C C . GLY A 1 266 ? -14.686 1.024 15.75 1 97.37 266 GLY A C 1
ATOM 2124 O O . GLY A 1 266 ? -14.501 -0.186 15.602 1 97.37 266 GLY A O 1
ATOM 2125 N N . ALA A 1 267 ? -13.899 1.914 15.281 1 97.92 267 ALA A N 1
ATOM 2126 C CA . ALA A 1 267 ? -12.67 1.544 14.585 1 97.92 267 ALA A CA 1
ATOM 2127 C C . ALA A 1 267 ? -11.712 0.808 15.517 1 97.92 267 ALA A C 1
ATOM 2129 O O . ALA A 1 267 ? -11.097 -0.187 15.126 1 97.92 267 ALA A O 1
ATOM 2130 N N . VAL A 1 268 ? -11.57 1.308 16.736 1 97.92 268 VAL A N 1
ATOM 2131 C CA . VAL A 1 268 ? -10.705 0.673 17.724 1 97.92 268 VAL A CA 1
ATOM 2132 C C . VAL A 1 268 ? -11.226 -0.727 18.043 1 97.92 268 VAL A C 1
ATOM 2134 O O . VAL A 1 268 ? -10.448 -1.68 18.135 1 97.92 268 VAL A O 1
ATOM 2137 N N . PHE A 1 269 ? -12.509 -0.831 18.215 1 96.76 269 PHE A N 1
ATOM 2138 C CA . PHE A 1 269 ? -13.124 -2.127 18.475 1 96.76 269 PHE A CA 1
ATOM 2139 C C . PHE A 1 269 ? -12.86 -3.092 17.326 1 96.76 269 PHE A C 1
ATOM 2141 O O . PHE A 1 269 ? -12.57 -4.269 17.551 1 96.76 269 PHE A O 1
ATOM 2148 N N . TYR A 1 270 ? -13.032 -2.577 16.174 1 95.85 270 TYR A N 1
ATOM 2149 C CA . TYR A 1 270 ? -12.744 -3.381 14.992 1 95.85 270 TYR A CA 1
ATOM 2150 C C . TYR A 1 270 ? -11.308 -3.892 15.017 1 95.85 270 TYR A C 1
ATOM 2152 O O . TYR A 1 270 ? -11.059 -5.074 14.77 1 95.85 270 TYR A O 1
ATOM 2160 N N . TYR A 1 271 ? -10.393 -3.057 15.254 1 96.38 271 TYR A N 1
ATOM 2161 C CA . TYR A 1 271 ? -8.987 -3.417 15.393 1 96.38 271 TYR A CA 1
ATOM 2162 C C . TYR A 1 271 ? -8.808 -4.533 16.416 1 96.38 271 TYR A C 1
ATOM 2164 O O . TYR A 1 271 ? -8.081 -5.499 16.169 1 96.38 271 TYR A O 1
ATOM 2172 N N . GLN A 1 272 ? -9.393 -4.387 17.535 1 94.6 272 GLN A N 1
ATOM 2173 C CA . GLN A 1 272 ? -9.292 -5.383 18.596 1 94.6 272 GLN A CA 1
ATOM 2174 C C . GLN A 1 272 ? -9.808 -6.74 18.127 1 94.6 272 GLN A C 1
ATOM 2176 O O . GLN A 1 272 ? -9.185 -7.772 18.386 1 94.6 272 GLN A O 1
ATOM 2181 N N . ARG A 1 273 ? -10.883 -6.759 17.433 1 91.29 273 ARG A N 1
ATOM 2182 C CA . ARG A 1 273 ? -11.467 -7.998 16.928 1 91.29 273 ARG A CA 1
ATOM 2183 C C . ARG A 1 273 ? -10.525 -8.688 15.947 1 91.29 273 ARG A C 1
ATOM 2185 O O . ARG A 1 273 ? -10.363 -9.909 15.989 1 91.29 273 ARG A O 1
ATOM 2192 N N . VAL A 1 274 ? -9.971 -7.922 15.126 1 89.53 274 VAL A N 1
ATOM 2193 C CA . VAL A 1 274 ? -9.037 -8.467 14.146 1 89.53 274 VAL A CA 1
ATOM 2194 C C . VAL A 1 274 ? -7.813 -9.036 14.859 1 89.53 274 VAL A C 1
ATOM 2196 O O . VAL A 1 274 ? -7.333 -10.118 14.513 1 89.53 2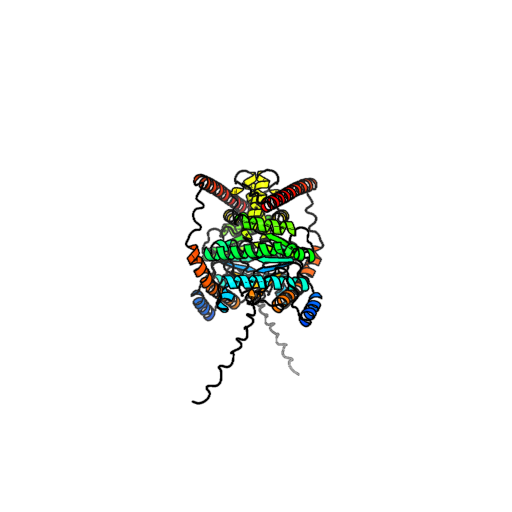74 VAL A O 1
ATOM 2199 N N . ARG A 1 275 ? -7.274 -8.324 15.75 1 86.49 275 ARG A N 1
ATOM 2200 C CA . ARG A 1 275 ? -6.094 -8.754 16.492 1 86.49 275 ARG A CA 1
ATOM 2201 C C . ARG A 1 275 ? -6.359 -10.062 17.231 1 86.49 275 ARG A C 1
ATOM 2203 O O . ARG A 1 275 ? -5.481 -10.925 17.31 1 86.49 275 ARG A O 1
ATOM 2210 N N . TRP A 1 276 ? -7.48 -10.178 17.728 1 78.89 276 TRP A N 1
ATOM 2211 C CA . TRP A 1 276 ? -7.841 -11.404 18.433 1 78.89 276 TRP A CA 1
ATOM 2212 C C . TRP A 1 276 ? -7.932 -12.581 17.468 1 78.89 276 TRP A C 1
ATOM 2214 O O . TRP A 1 276 ? -7.511 -13.693 17.794 1 78.89 276 TRP A O 1
ATOM 2224 N N . ARG A 1 277 ? -8.389 -12.313 16.29 1 74.54 277 ARG A N 1
ATOM 2225 C CA . ARG A 1 277 ? -8.484 -13.361 15.279 1 74.54 277 ARG A CA 1
ATOM 2226 C C . ARG A 1 277 ? -7.1 -13.787 14.8 1 74.54 277 ARG A C 1
ATOM 2228 O O . ARG A 1 277 ? -6.87 -14.965 14.518 1 74.54 277 ARG A O 1
ATOM 2235 N N . MET A 1 278 ? -6.266 -12.75 14.695 1 65.74 278 MET A N 1
ATOM 2236 C CA . MET A 1 278 ? -4.921 -13.028 14.199 1 65.74 278 MET A CA 1
ATOM 2237 C C . MET A 1 278 ? -4.074 -13.702 15.273 1 65.74 278 MET A C 1
ATOM 2239 O O . MET A 1 278 ? -3.077 -14.357 14.964 1 65.74 278 MET A O 1
ATOM 2243 N N . GLN A 1 279 ? -4.223 -13.273 16.544 1 57.12 279 GLN A N 1
ATOM 2244 C CA . GLN A 1 279 ? -3.492 -13.905 17.638 1 57.12 279 GLN A CA 1
ATOM 2245 C C . GLN A 1 279 ? -3.572 -15.426 17.546 1 57.12 279 GLN A C 1
ATOM 2247 O O . GLN A 1 279 ? -2.6 -16.123 17.842 1 57.12 279 GLN A O 1
ATOM 2252 N N . ASP A 1 280 ? -4.665 -15.879 17.112 1 50.91 280 ASP A N 1
ATOM 2253 C CA . ASP A 1 280 ? -4.71 -17.325 16.922 1 50.91 280 ASP A CA 1
ATOM 2254 C C . ASP A 1 280 ? -3.768 -17.762 15.802 1 50.91 280 ASP A C 1
ATOM 2256 O O . ASP A 1 280 ? -3.118 -18.804 15.901 1 50.91 280 ASP A O 1
ATOM 2260 N N . VAL A 1 281 ? -3.678 -16.893 14.85 1 50.15 281 VAL A N 1
ATOM 2261 C CA . VAL A 1 281 ? -2.749 -17.19 13.765 1 50.15 281 VAL A CA 1
ATOM 2262 C C . VAL A 1 281 ? -1.319 -16.904 14.215 1 50.15 281 VAL A C 1
ATOM 2264 O O . VAL A 1 281 ? -0.407 -17.688 13.942 1 50.15 281 VAL A O 1
ATOM 2267 N N . ARG A 1 282 ? -1.091 -15.661 14.812 1 49.1 282 ARG A N 1
ATOM 2268 C CA . ARG A 1 282 ? 0.231 -15.275 15.295 1 49.1 282 ARG A CA 1
ATOM 2269 C C . ARG A 1 282 ? 0.738 -16.257 16.346 1 49.1 282 ARG A C 1
ATOM 2271 O O . ARG A 1 282 ? 1.928 -16.576 16.382 1 49.1 282 ARG A O 1
ATOM 2278 N N . ARG A 1 283 ? -0.104 -16.531 17.319 1 47.72 283 ARG A N 1
ATOM 2279 C CA . ARG A 1 283 ? 0.305 -17.559 18.271 1 47.72 283 ARG A CA 1
ATOM 2280 C C . ARG A 1 283 ? 0.8 -18.808 17.549 1 47.72 283 ARG A C 1
ATOM 2282 O O . ARG A 1 283 ? 1.754 -19.45 17.992 1 47.72 283 ARG A O 1
ATOM 2289 N N . ALA A 1 284 ? 0.134 -18.994 16.485 1 40.07 284 ALA A N 1
ATOM 2290 C CA . ALA A 1 284 ? 0.623 -20.133 15.712 1 40.07 284 ALA A CA 1
ATOM 2291 C C . ALA A 1 284 ? 1.977 -19.825 15.078 1 40.07 284 ALA A C 1
ATOM 2293 O O . ALA A 1 284 ? 2.861 -20.684 15.041 1 40.07 284 ALA A O 1
ATOM 2294 N N . LEU A 1 285 ? 2.065 -18.497 14.604 1 42.06 285 LEU A N 1
ATOM 2295 C CA . LEU A 1 285 ? 3.31 -18.061 13.981 1 42.06 285 LEU A CA 1
ATOM 2296 C C . LEU A 1 285 ? 4.396 -17.843 15.03 1 42.06 285 LEU A C 1
ATOM 2298 O O . LEU A 1 285 ? 5.566 -18.147 14.791 1 42.06 285 LEU A O 1
ATOM 2302 N N . ASP A 1 286 ? 4.108 -17.044 16.146 1 42.23 286 ASP A N 1
ATOM 2303 C CA . ASP A 1 286 ? 5.074 -16.796 17.211 1 42.23 286 ASP A CA 1
ATOM 2304 C C . ASP A 1 286 ? 5.628 -18.106 17.766 1 42.23 286 ASP A C 1
ATOM 2306 O O . ASP A 1 286 ? 6.746 -18.144 18.284 1 42.23 286 ASP A O 1
ATOM 2310 N N . GLN A 1 287 ? 4.701 -19.001 17.923 1 36.68 287 GLN A N 1
ATOM 2311 C CA . GLN A 1 287 ? 5.284 -20.243 18.42 1 36.68 287 GLN A CA 1
ATOM 2312 C C . GLN A 1 287 ? 6.44 -20.701 17.535 1 36.68 287 GLN A C 1
ATOM 2314 O O . GLN A 1 287 ? 7.369 -21.358 18.01 1 36.68 287 GLN A O 1
ATOM 2319 N N . PHE A 1 288 ? 6.265 -20.301 16.274 1 33.55 288 PHE A N 1
ATOM 2320 C CA . PHE A 1 288 ? 7.326 -20.747 15.379 1 33.55 288 PHE A CA 1
ATOM 2321 C C . PHE A 1 288 ? 8.439 -19.71 15.3 1 33.55 288 PHE A C 1
ATOM 2323 O O . PHE A 1 288 ? 9.554 -20.019 14.874 1 33.55 288 PHE A O 1
ATOM 2330 N N . THR A 1 289 ? 8.011 -18.412 15.356 1 35.94 289 THR A N 1
ATOM 2331 C CA . THR A 1 289 ? 9.034 -17.391 15.16 1 35.94 289 THR A CA 1
ATOM 2332 C C . THR A 1 289 ? 10.036 -17.401 16.311 1 35.94 289 THR A C 1
ATOM 2334 O O . THR A 1 289 ? 10.947 -16.572 16.355 1 35.94 289 THR A O 1
ATOM 2337 N N . SER A 1 290 ? 9.696 -18.088 17.39 1 33.42 290 SER A N 1
ATOM 2338 C CA . SER A 1 290 ? 10.782 -17.945 18.355 1 33.42 290 SER A CA 1
ATOM 2339 C C . SER A 1 290 ? 12.134 -18.241 17.713 1 33.42 290 SER A C 1
ATOM 2341 O O . SER A 1 290 ? 13.171 -18.158 18.374 1 33.42 290 SER A O 1
ATOM 2343 N N . GLU A 1 291 ? 12.118 -19.135 16.742 1 29.55 291 GLU A N 1
ATOM 2344 C CA . GLU A 1 291 ? 13.501 -19.441 16.39 1 29.55 291 GLU A CA 1
ATOM 2345 C C . GLU A 1 291 ? 14.063 -18.412 15.413 1 29.55 291 GLU A C 1
ATOM 2347 O O . GLU A 1 291 ? 13.484 -18.177 14.35 1 29.55 291 GLU A O 1
ATOM 2352 N N . PRO A 1 292 ? 14.691 -17.367 15.927 1 31.3 292 PRO A N 1
ATOM 2353 C CA . PRO A 1 292 ? 15.407 -16.348 15.155 1 31.3 292 PRO A CA 1
ATOM 2354 C C . PRO A 1 292 ? 15.935 -16.88 13.824 1 31.3 292 PRO A C 1
ATOM 2356 O O . PRO A 1 292 ? 16.429 -18.009 13.759 1 31.3 292 PRO A O 1
ATOM 2359 N N . TYR A 1 293 ? 15.227 -16.823 12.757 1 30.07 293 TYR A N 1
ATOM 2360 C CA . TYR A 1 293 ? 15.96 -17.111 11.529 1 30.07 293 TYR A CA 1
ATOM 2361 C C . TYR A 1 293 ? 17.426 -16.718 11.664 1 30.07 293 TYR A C 1
ATOM 2363 O O . TYR A 1 293 ? 17.758 -15.531 11.687 1 30.07 293 TYR A O 1
ATOM 2371 N N . ALA A 1 294 ? 18.121 -17.296 12.607 1 30.3 294 ALA A N 1
ATOM 2372 C CA . ALA A 1 294 ? 19.526 -17.207 12.996 1 30.3 294 ALA A CA 1
ATOM 2373 C C . ALA A 1 294 ? 20.398 -16.798 11.812 1 30.3 294 ALA A C 1
ATOM 2375 O O . ALA A 1 294 ? 21.152 -15.825 11.896 1 30.3 294 ALA A O 1
ATOM 2376 N N . GLN A 1 295 ? 21.406 -17.621 11.491 1 29 295 GLN A N 1
ATOM 2377 C CA . GLN A 1 295 ? 22.858 -17.691 11.364 1 29 295 GLN A CA 1
ATOM 2378 C C . GLN A 1 295 ? 23.287 -17.596 9.902 1 29 295 GLN A C 1
ATOM 2380 O O . GLN A 1 295 ? 23.353 -18.609 9.203 1 29 295 GLN A O 1
ATOM 2385 N N . CYS A 1 296 ? 22.416 -16.901 8.987 1 28.68 296 CYS A N 1
ATOM 2386 C CA . CYS A 1 296 ? 23.391 -17.099 7.92 1 28.68 296 CYS A CA 1
ATOM 2387 C C . CYS A 1 296 ? 24.809 -16.869 8.429 1 28.68 296 CYS A C 1
ATOM 2389 O O . CYS A 1 296 ? 25.126 -15.789 8.932 1 28.68 296 CYS A O 1
ATOM 2391 N N . PRO A 1 297 ? 25.462 -17.904 8.861 1 31.88 297 PRO A N 1
ATOM 2392 C CA . PRO A 1 297 ? 26.794 -18.005 9.462 1 31.88 297 PRO A CA 1
ATOM 2393 C C . PRO A 1 297 ? 27.782 -16.996 8.881 1 31.88 297 PRO A C 1
ATOM 2395 O O . PRO A 1 297 ? 28.777 -16.659 9.527 1 31.88 297 PRO A O 1
ATOM 2398 N N . ASP A 1 298 ? 27.91 -17.061 7.506 1 34.31 298 ASP A N 1
ATOM 2399 C CA . ASP A 1 298 ? 29.321 -16.929 7.158 1 34.31 298 ASP A CA 1
ATOM 2400 C C . ASP A 1 298 ? 29.897 -15.617 7.685 1 34.31 298 ASP A C 1
ATOM 2402 O O . ASP A 1 298 ? 30.893 -15.617 8.412 1 34.31 298 ASP A O 1
ATOM 2406 N N . GLY A 1 299 ? 30.291 -14.462 6.781 1 35.78 299 GLY A N 1
ATOM 2407 C CA . GLY A 1 299 ? 31.516 -13.731 7.064 1 35.78 299 GLY A CA 1
ATOM 2408 C C . GLY A 1 299 ? 31.343 -12.666 8.13 1 35.78 299 GLY A C 1
ATOM 2409 O O . GLY A 1 299 ? 30.708 -11.637 7.889 1 35.78 299 GLY A O 1
ATOM 2410 N N . ALA A 1 300 ? 31.362 -12.917 9.349 1 41.44 300 ALA A N 1
ATOM 2411 C CA . ALA A 1 300 ? 31.461 -12.177 10.604 1 41.44 300 ALA A CA 1
ATOM 2412 C C . ALA A 1 300 ? 32.015 -10.774 10.372 1 41.44 300 ALA A C 1
ATOM 2414 O O . ALA A 1 300 ? 31.519 -9.801 10.944 1 41.44 300 ALA A O 1
ATOM 2415 N N . ASP A 1 301 ? 33.171 -10.7 9.741 1 47.25 301 ASP A N 1
ATOM 2416 C CA . ASP A 1 301 ? 33.987 -9.496 9.624 1 47.25 301 ASP A CA 1
ATOM 2417 C C . ASP A 1 301 ? 33.303 -8.451 8.745 1 47.25 301 ASP A C 1
ATOM 2419 O O . ASP A 1 301 ? 33.37 -7.254 9.028 1 47.25 301 ASP A O 1
ATOM 2423 N N . THR A 1 302 ? 32.501 -8.834 7.531 1 57.12 302 THR A N 1
ATOM 2424 C CA . THR A 1 302 ? 31.845 -7.975 6.551 1 57.12 302 THR A CA 1
ATOM 2425 C C . THR A 1 302 ? 30.572 -7.367 7.132 1 57.12 302 THR A C 1
ATOM 2427 O O . THR A 1 302 ? 30.179 -6.26 6.758 1 57.12 302 THR A O 1
ATOM 2430 N N . SER A 1 303 ? 30.121 -8.031 8.161 1 70.3 303 SER A N 1
ATOM 2431 C CA . SER A 1 303 ? 28.909 -7.545 8.811 1 70.3 303 SER A CA 1
ATOM 2432 C C . SER A 1 303 ? 29.192 -6.307 9.655 1 70.3 303 SER A C 1
ATOM 2434 O O . SER A 1 303 ? 28.416 -5.349 9.64 1 70.3 303 SER A O 1
ATOM 2436 N N . GLY A 1 304 ? 30.423 -6.343 10.241 1 76.98 304 GLY A N 1
ATOM 2437 C CA . GLY A 1 304 ? 30.749 -5.189 11.064 1 76.98 304 GLY A CA 1
ATOM 2438 C C . GLY A 1 304 ? 31.002 -3.931 10.254 1 76.98 304 GLY A C 1
ATOM 2439 O O . GLY A 1 304 ? 30.478 -2.863 10.577 1 76.98 304 GLY A O 1
ATOM 2440 N N . LYS A 1 305 ? 31.852 -4.124 9.226 1 86.42 305 LYS A N 1
ATOM 2441 C CA . LYS A 1 305 ? 32.151 -2.991 8.355 1 86.42 305 LYS A CA 1
ATOM 2442 C C . LYS A 1 305 ? 30.884 -2.456 7.695 1 86.42 305 LYS A C 1
ATOM 2444 O O . LYS A 1 305 ? 30.718 -1.243 7.55 1 86.42 305 LYS A O 1
ATOM 2449 N N . ARG A 1 306 ? 30.004 -3.371 7.352 1 90.63 306 ARG A N 1
ATOM 2450 C CA . ARG A 1 306 ? 28.729 -2.998 6.747 1 90.63 306 ARG A CA 1
ATOM 2451 C C . ARG A 1 306 ? 27.872 -2.201 7.725 1 90.63 306 ARG A C 1
ATOM 2453 O O . ARG A 1 306 ? 27.326 -1.155 7.37 1 90.63 306 ARG A O 1
ATOM 2460 N N . THR A 1 307 ? 27.835 -2.662 8.901 1 90.29 307 THR A N 1
ATOM 2461 C CA . THR A 1 307 ? 27.039 -2.001 9.93 1 90.29 307 THR A CA 1
ATOM 2462 C C . THR A 1 307 ? 27.574 -0.599 10.209 1 90.29 307 THR A C 1
ATOM 2464 O O . THR A 1 307 ? 26.798 0.342 10.387 1 90.29 307 THR A O 1
ATOM 2467 N N . GLU A 1 308 ? 28.863 -0.525 10.223 1 92.16 308 GLU A N 1
ATOM 2468 C CA . GLU A 1 308 ? 29.487 0.771 10.47 1 92.16 308 GLU A CA 1
ATOM 2469 C C . GLU A 1 308 ? 29.224 1.738 9.32 1 92.16 308 GLU A C 1
ATOM 2471 O O . GLU A 1 308 ? 28.93 2.914 9.545 1 92.16 308 GLU A O 1
ATOM 2476 N N . ARG A 1 309 ? 29.367 1.247 8.145 1 93.57 309 ARG A N 1
ATOM 2477 C CA . ARG A 1 309 ? 29.124 2.064 6.961 1 93.57 309 ARG A CA 1
ATOM 2478 C C . ARG A 1 309 ? 27.686 2.572 6.932 1 93.57 309 ARG A C 1
ATOM 2480 O O . ARG A 1 309 ? 27.446 3.759 6.7 1 93.57 309 ARG A O 1
ATOM 2487 N N . ILE A 1 310 ? 26.8 1.749 7.182 1 93.9 310 ILE A N 1
ATOM 2488 C CA . ILE A 1 310 ? 25.385 2.103 7.211 1 93.9 310 ILE A CA 1
ATOM 2489 C C . ILE A 1 310 ? 25.128 3.112 8.328 1 93.9 310 ILE A C 1
ATOM 2491 O O . ILE A 1 310 ? 24.415 4.098 8.131 1 93.9 310 ILE A O 1
ATOM 2495 N N . GLY A 1 311 ? 25.682 2.886 9.453 1 93.94 311 GLY A N 1
ATOM 2496 C CA . GLY A 1 311 ? 25.539 3.809 10.568 1 93.94 311 GLY A CA 1
ATOM 2497 C C . GLY A 1 311 ? 26.032 5.208 10.252 1 93.94 311 GLY A C 1
ATOM 2498 O O . GLY A 1 311 ? 25.36 6.194 10.561 1 93.94 311 GLY A O 1
ATOM 2499 N N . ARG A 1 312 ? 27.16 5.296 9.667 1 94.26 312 ARG A N 1
ATOM 2500 C CA . ARG A 1 312 ? 27.735 6.584 9.294 1 94.26 312 ARG A CA 1
ATOM 2501 C C . ARG A 1 312 ? 26.848 7.309 8.287 1 94.26 312 ARG A C 1
ATOM 2503 O O . ARG A 1 312 ? 26.664 8.525 8.378 1 94.26 312 ARG A O 1
ATOM 2510 N N . PHE A 1 313 ? 26.448 6.541 7.397 1 95.55 313 PHE A N 1
ATOM 2511 C CA . PHE A 1 313 ? 25.572 7.119 6.385 1 95.55 313 PHE A CA 1
ATOM 2512 C C . PHE A 1 313 ? 24.295 7.659 7.019 1 95.55 313 PHE A C 1
ATOM 2514 O O . PHE A 1 313 ? 23.874 8.779 6.722 1 95.55 313 PHE A O 1
ATOM 2521 N N . LEU A 1 314 ? 23.642 6.878 7.878 1 94.76 314 LEU A N 1
ATOM 2522 C CA . LEU A 1 314 ? 22.396 7.292 8.514 1 94.76 314 LEU A CA 1
ATOM 2523 C C . LEU A 1 314 ? 22.611 8.534 9.372 1 94.76 314 LEU A C 1
ATOM 2525 O O . LEU A 1 314 ? 21.758 9.423 9.408 1 94.76 314 LEU A O 1
ATOM 2529 N N . GLU A 1 315 ? 23.667 8.61 10.055 1 93.82 315 GLU A N 1
ATOM 2530 C CA . GLU A 1 315 ? 24.012 9.802 10.824 1 93.82 315 GLU A CA 1
ATOM 2531 C C . GLU A 1 315 ? 24.17 11.018 9.916 1 93.82 315 GLU A C 1
ATOM 2533 O O . GLU A 1 315 ? 23.733 12.118 10.26 1 93.82 315 GLU A O 1
ATOM 2538 N N . TYR A 1 316 ? 24.845 10.769 8.812 1 93.47 316 TYR A N 1
ATOM 2539 C CA . TYR A 1 316 ? 25.032 11.836 7.835 1 93.47 316 TYR A CA 1
ATOM 2540 C C . TYR A 1 316 ? 23.69 12.374 7.352 1 93.47 316 TYR A C 1
ATOM 2542 O O . TYR A 1 316 ? 23.496 13.588 7.263 1 93.47 316 TYR A O 1
ATOM 2550 N N . VAL A 1 317 ? 22.785 11.516 7.007 1 93.02 317 VAL A N 1
ATOM 2551 C CA . VAL A 1 317 ? 21.465 11.903 6.52 1 93.02 317 VAL A CA 1
ATOM 2552 C C . VAL A 1 317 ? 20.732 12.703 7.594 1 93.02 317 VAL A C 1
ATOM 2554 O O . VAL A 1 317 ? 20.123 13.734 7.301 1 93.02 317 VAL A O 1
ATOM 2557 N N . GLU A 1 318 ? 20.772 12.271 8.809 1 92.35 318 GLU A N 1
ATOM 2558 C CA . GLU A 1 318 ? 20.105 12.947 9.918 1 92.35 318 GLU A CA 1
ATOM 2559 C C . GLU A 1 318 ? 20.669 14.349 10.129 1 92.35 318 GLU A C 1
ATOM 2561 O O . GLU A 1 318 ? 19.916 15.299 10.352 1 92.35 318 GLU A O 1
ATOM 2566 N N . GLN A 1 319 ? 21.951 14.467 10.083 1 92.63 319 GLN A N 1
ATOM 2567 C CA . GLN A 1 319 ? 22.598 15.763 10.263 1 92.63 319 GLN A CA 1
ATOM 2568 C C . GLN A 1 319 ? 22.233 16.722 9.134 1 92.63 319 GLN A C 1
ATOM 2570 O O . GLN A 1 319 ? 21.993 17.907 9.372 1 92.63 319 GLN A O 1
ATOM 2575 N N . LYS A 1 320 ? 22.241 16.176 7.971 1 92.1 320 LYS A N 1
ATOM 2576 C CA . LYS A 1 320 ? 21.881 16.993 6.816 1 92.1 320 LYS A CA 1
ATOM 2577 C C . LYS A 1 320 ? 20.447 17.502 6.929 1 92.1 320 LYS A C 1
ATOM 2579 O O . LYS A 1 320 ? 20.173 18.671 6.648 1 92.1 320 LYS A O 1
ATOM 2584 N N . GLU A 1 321 ? 19.561 16.657 7.344 1 91.29 321 GLU A N 1
ATOM 2585 C CA . GLU A 1 321 ? 18.158 17.027 7.506 1 91.29 321 GLU A CA 1
ATOM 2586 C C . GLU A 1 321 ? 17.984 18.059 8.617 1 91.29 321 GLU A C 1
ATOM 2588 O O . GLU A 1 321 ? 17.206 19.004 8.477 1 91.29 321 GLU A O 1
ATOM 2593 N N . GLU A 1 322 ? 18.649 17.854 9.701 1 90.9 322 GLU A N 1
ATOM 2594 C CA . GLU A 1 322 ? 18.583 18.801 10.81 1 90.9 322 GLU A CA 1
ATOM 2595 C C . GLU A 1 322 ? 19.107 20.173 10.396 1 90.9 322 GLU A C 1
ATOM 2597 O O . GLU A 1 322 ? 18.519 21.199 10.746 1 90.9 322 GLU A O 1
ATOM 2602 N N . HIS A 1 323 ? 20.201 20.178 9.668 1 92.14 323 HIS A N 1
ATOM 2603 C CA . HIS A 1 323 ? 20.77 21.436 9.199 1 92.14 323 HIS A CA 1
ATOM 2604 C C . HIS A 1 323 ? 19.809 22.162 8.264 1 92.14 323 HIS A C 1
ATOM 2606 O O . HIS A 1 323 ? 19.644 23.38 8.361 1 92.14 323 HIS A O 1
ATOM 2612 N N . GLN A 1 324 ? 19.244 21.401 7.389 1 91.44 324 GLN A N 1
ATOM 2613 C CA . GLN A 1 324 ? 18.28 21.985 6.462 1 91.44 324 GLN A CA 1
ATOM 2614 C C . GLN A 1 324 ? 17.077 22.556 7.206 1 91.44 324 GLN A C 1
ATOM 2616 O O . GLN A 1 324 ? 16.567 23.62 6.849 1 91.44 324 GLN A O 1
ATOM 2621 N N . LEU A 1 325 ? 16.649 21.841 8.214 1 92.38 325 LEU A N 1
ATOM 2622 C CA . LEU A 1 325 ? 15.521 22.274 9.031 1 92.38 325 LEU A CA 1
ATOM 2623 C C . LEU A 1 325 ? 15.829 23.596 9.726 1 92.38 325 LEU A C 1
ATOM 2625 O O . LEU A 1 325 ? 15.002 24.511 9.724 1 92.38 325 LEU A O 1
ATOM 2629 N N . ILE A 1 326 ? 16.956 23.743 10.276 1 93.07 326 ILE A N 1
ATOM 2630 C CA . ILE A 1 326 ? 17.374 24.946 10.988 1 93.07 326 ILE A CA 1
ATOM 2631 C C . ILE A 1 326 ? 17.503 26.108 10.006 1 93.07 326 ILE A C 1
ATOM 2633 O O . ILE A 1 326 ? 17.078 27.228 10.3 1 93.07 326 ILE A O 1
ATOM 2637 N N . GLN A 1 327 ? 18.013 25.82 8.793 1 92.69 327 GLN A N 1
ATOM 2638 C CA . GLN A 1 327 ? 18.169 26.859 7.78 1 92.69 327 GLN A CA 1
ATOM 2639 C C . GLN A 1 327 ? 16.812 27.383 7.317 1 92.69 327 GLN A C 1
ATOM 2641 O O . GLN A 1 327 ? 16.636 28.59 7.137 1 92.69 327 GLN A O 1
ATOM 2646 N N . LEU A 1 328 ? 15.943 26.482 7.14 1 91.7 328 LEU A N 1
ATOM 2647 C CA . LEU A 1 328 ? 14.606 26.873 6.706 1 91.7 328 LEU A CA 1
ATOM 2648 C C . LEU A 1 328 ? 13.91 27.707 7.776 1 91.7 328 LEU A C 1
ATOM 2650 O O . LEU A 1 328 ? 13.249 28.7 7.462 1 91.7 328 LEU A O 1
ATOM 2654 N N . ALA A 1 329 ? 14.064 27.371 9.033 1 91.23 329 ALA A N 1
ATOM 2655 C CA . ALA A 1 329 ? 13.426 28.079 10.14 1 91.23 329 ALA A CA 1
ATOM 2656 C C . ALA A 1 329 ? 13.976 29.496 10.274 1 91.23 329 ALA A C 1
ATOM 2658 O O . ALA A 1 329 ? 13.261 30.408 10.696 1 91.23 329 ALA A O 1
ATOM 2659 N N . ARG A 1 330 ? 15.243 29.663 9.926 1 86.79 330 ARG A N 1
ATOM 2660 C CA . ARG A 1 330 ? 15.897 30.964 10.026 1 86.79 330 ARG A CA 1
ATOM 2661 C C . ARG A 1 330 ? 15.636 31.806 8.781 1 86.79 330 ARG A C 1
ATOM 2663 O O . ARG A 1 330 ? 16.035 32.971 8.719 1 86.79 330 ARG A O 1
ATOM 2670 N N . GLY A 1 331 ? 14.792 31.308 7.847 1 75.25 331 GLY A N 1
ATOM 2671 C CA . GLY A 1 331 ? 14.484 32.036 6.626 1 75.25 331 GLY A CA 1
ATOM 2672 C C . GLY A 1 331 ? 15.629 32.042 5.631 1 75.25 331 GLY A C 1
ATOM 2673 O O . GLY A 1 331 ? 15.675 32.888 4.735 1 75.25 331 GLY A O 1
ATOM 2674 N N . MET A 1 332 ? 16.788 31.332 5.848 1 62.92 332 MET A N 1
A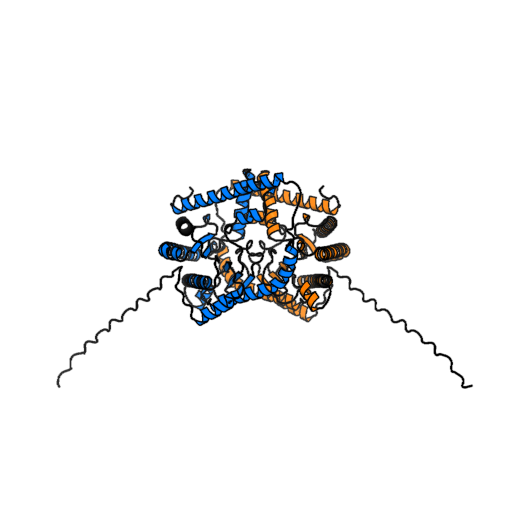TOM 2675 C CA . MET A 1 332 ? 17.939 31.292 4.951 1 62.92 332 MET A CA 1
ATOM 2676 C C . MET A 1 332 ? 17.722 30.281 3.831 1 62.92 332 MET A C 1
ATOM 2678 O O . MET A 1 332 ? 17.638 29.077 4.083 1 62.92 332 MET A O 1
ATOM 2682 N N . GLY A 1 333 ? 16.781 30.377 2.989 1 49.12 333 GLY A N 1
ATOM 2683 C CA . GLY A 1 333 ? 16.496 29.478 1.883 1 49.12 333 GLY A CA 1
ATOM 2684 C C . GLY A 1 333 ? 17.747 28.93 1.222 1 49.12 333 GLY A C 1
ATOM 2685 O O . GLY A 1 333 ? 18.804 29.564 1.26 1 49.12 333 GLY A O 1
ATOM 2686 N N . VAL A 1 334 ? 17.993 27.588 1.139 1 42.87 334 VAL A N 1
ATOM 2687 C CA . VAL A 1 334 ? 19.117 27.044 0.385 1 42.87 334 VAL A CA 1
ATOM 2688 C C . VAL A 1 334 ? 19.18 27.699 -0.994 1 42.87 334 VAL A C 1
ATOM 2690 O O . VAL A 1 334 ? 18.237 27.594 -1.781 1 42.87 334 VAL A O 1
ATOM 2693 N N . GLN A 1 335 ? 19.722 28.85 -1.181 1 33.24 335 GLN A N 1
ATOM 2694 C CA . GLN A 1 335 ? 20.099 29.251 -2.532 1 33.24 335 GLN A CA 1
ATOM 2695 C C . GLN A 1 335 ? 20.894 28.151 -3.231 1 33.24 335 GLN A C 1
ATOM 2697 O O . GLN A 1 335 ? 21.747 27.508 -2.615 1 33.24 335 GLN A O 1
ATOM 2702 N N . MET B 1 1 ? -33.534 -87.962 4.548 1 18.91 1 MET B N 1
ATOM 2703 C CA . MET B 1 1 ? -32.689 -88.017 3.358 1 18.91 1 MET B CA 1
ATOM 2704 C C . MET B 1 1 ? -33.058 -86.911 2.376 1 18.91 1 MET B C 1
ATOM 2706 O O . MET B 1 1 ? -33.616 -87.181 1.311 1 18.91 1 MET B O 1
ATOM 2710 N N . ALA B 1 2 ? -33.792 -85.833 3.014 1 22.04 2 ALA B N 1
ATOM 2711 C CA . ALA B 1 2 ? -34.344 -84.721 2.244 1 22.04 2 ALA B CA 1
ATOM 2712 C C . ALA B 1 2 ? -33.282 -84.098 1.343 1 22.04 2 ALA B C 1
ATOM 2714 O O . ALA B 1 2 ? -32.115 -83.997 1.726 1 22.04 2 ALA B O 1
ATOM 2715 N N . PRO B 1 3 ? -33.542 -84.131 0.04 1 20.46 3 PRO B N 1
ATOM 2716 C CA . PRO B 1 3 ? -32.617 -83.792 -1.044 1 20.46 3 PRO B CA 1
ATOM 2717 C C . PRO B 1 3 ? -32.074 -82.369 -0.933 1 20.46 3 PRO B C 1
ATOM 2719 O O . PRO B 1 3 ? -32.845 -81.422 -0.757 1 20.46 3 PRO B O 1
ATOM 2722 N N . VAL B 1 4 ? -31.009 -82.186 -0.191 1 25.2 4 VAL B N 1
ATOM 2723 C CA . VAL B 1 4 ? -30.289 -80.967 0.162 1 25.2 4 VAL B CA 1
ATOM 2724 C C . VAL B 1 4 ? -29.891 -80.216 -1.107 1 25.2 4 VAL B C 1
ATOM 2726 O O . VAL B 1 4 ? -29.171 -80.752 -1.953 1 25.2 4 VAL B O 1
ATOM 2729 N N . GLU B 1 5 ? -31.015 -79.637 -1.72 1 27.03 5 GLU B N 1
ATOM 2730 C CA . GLU B 1 5 ? -30.894 -78.894 -2.971 1 27.03 5 GLU B CA 1
ATOM 2731 C C . GLU B 1 5 ? -29.606 -78.075 -3.004 1 27.03 5 GLU B C 1
ATOM 2733 O O . GLU B 1 5 ? -29.051 -77.74 -1.955 1 27.03 5 GLU B O 1
ATOM 2738 N N . GLY B 1 6 ? -28.87 -78.147 -4.117 1 25.63 6 GLY B N 1
ATOM 2739 C CA . GLY B 1 6 ? -27.584 -77.745 -4.664 1 25.63 6 GLY B CA 1
ATOM 2740 C C . GLY B 1 6 ? -27.343 -76.249 -4.582 1 25.63 6 GLY B C 1
ATOM 2741 O O . GLY B 1 6 ? -28.292 -75.464 -4.522 1 25.63 6 GLY B O 1
ATOM 2742 N N . PRO B 1 7 ? -26.255 -75.815 -3.916 1 29.07 7 PRO B N 1
ATOM 2743 C CA . PRO B 1 7 ? -25.798 -74.493 -3.482 1 29.07 7 PRO B CA 1
ATOM 2744 C C . PRO B 1 7 ? -25.731 -73.486 -4.629 1 29.07 7 PRO B C 1
ATOM 2746 O O . PRO B 1 7 ? -25.45 -73.862 -5.769 1 29.07 7 PRO B O 1
ATOM 2749 N N . SER B 1 8 ? -26.853 -72.706 -4.849 1 26.56 8 SER B N 1
ATOM 2750 C CA . SER B 1 8 ? -26.999 -71.654 -5.849 1 26.56 8 SER B CA 1
ATOM 2751 C C . SER B 1 8 ? -25.736 -70.805 -5.947 1 26.56 8 SER B C 1
ATOM 2753 O O . SER B 1 8 ? -25.053 -70.581 -4.946 1 26.56 8 SER B O 1
ATOM 2755 N N . ASN B 1 9 ? -25.067 -70.813 -7.112 1 23.96 9 ASN B N 1
ATOM 2756 C CA . ASN B 1 9 ? -23.895 -70.142 -7.665 1 23.96 9 ASN B CA 1
ATOM 2757 C C . ASN B 1 9 ? -23.966 -68.632 -7.46 1 23.96 9 ASN B C 1
ATOM 2759 O O . ASN B 1 9 ? -24.899 -67.98 -7.932 1 23.96 9 ASN B O 1
ATOM 2763 N N . SER B 1 10 ? -23.573 -68.111 -6.27 1 25.67 10 SER B N 1
ATOM 2764 C CA . SER B 1 10 ? -23.488 -66.707 -5.881 1 25.67 10 SER B CA 1
ATOM 2765 C C . SER B 1 10 ? -22.679 -65.901 -6.892 1 25.67 10 SER B C 1
ATOM 2767 O O . SER B 1 10 ? -21.487 -66.154 -7.084 1 25.67 10 SER B O 1
ATOM 2769 N N . SER B 1 11 ? -23.244 -65.607 -8.104 1 23.76 11 SER B N 1
ATOM 2770 C CA . SER B 1 11 ? -22.552 -64.739 -9.052 1 23.76 11 SER B CA 1
ATOM 2771 C C . SER B 1 11 ? -22.069 -63.459 -8.379 1 23.76 11 SER B C 1
ATOM 2773 O O . SER B 1 11 ? -22.87 -62.701 -7.827 1 23.76 11 SER B O 1
ATOM 2775 N N . CYS B 1 12 ? -20.871 -63.416 -7.81 1 26.04 12 CYS B N 1
ATOM 2776 C CA . CYS B 1 12 ? -20.142 -62.263 -7.293 1 26.04 12 CYS B CA 1
ATOM 2777 C C . CYS B 1 12 ? -20.203 -61.096 -8.272 1 26.04 12 CYS B C 1
ATOM 2779 O O . CYS B 1 12 ? -19.692 -61.19 -9.389 1 26.04 12 CYS B O 1
ATOM 2781 N N . SER B 1 13 ? -21.397 -60.411 -8.351 1 26.18 13 SER B N 1
ATOM 2782 C CA . SER B 1 13 ? -21.458 -59.171 -9.119 1 26.18 13 SER B CA 1
ATOM 2783 C C . SER B 1 13 ? -20.207 -58.326 -8.903 1 26.18 13 SER B C 1
ATOM 2785 O O . SER B 1 13 ? -19.777 -58.124 -7.766 1 26.18 13 SER B O 1
ATOM 2787 N N . SER B 1 14 ? -19.239 -58.381 -9.823 1 28.6 14 SER B N 1
ATOM 2788 C CA . SER B 1 14 ? -18.062 -57.526 -9.935 1 28.6 14 SER B CA 1
ATOM 2789 C C . SER B 1 14 ? -18.416 -56.063 -9.696 1 28.6 14 SER B C 1
ATOM 2791 O O . SER B 1 14 ? -19.254 -55.498 -10.402 1 28.6 14 SER B O 1
ATOM 2793 N N . SER B 1 15 ? -18.534 -55.624 -8.413 1 29.61 15 SER B N 1
ATOM 2794 C CA . SER B 1 15 ? -18.614 -54.209 -8.067 1 29.61 15 SER B CA 1
ATOM 2795 C C . SER B 1 15 ? -17.614 -53.386 -8.872 1 29.61 15 SER B C 1
ATOM 2797 O O . SER B 1 15 ? -16.413 -53.666 -8.855 1 29.61 15 SER B O 1
ATOM 2799 N N . SER B 1 16 ? -17.996 -52.878 -10.058 1 29.93 16 SER B N 1
ATOM 2800 C CA . SER B 1 16 ? -17.252 -51.867 -10.802 1 29.93 16 SER B CA 1
ATOM 2801 C C . SER B 1 16 ? -16.697 -50.793 -9.873 1 29.93 16 SER B C 1
ATOM 2803 O O . SER B 1 16 ? -17.444 -50.18 -9.108 1 29.93 16 SER B O 1
ATOM 2805 N N . SER B 1 17 ? -15.529 -51.014 -9.284 1 31.08 17 SER B N 1
ATOM 2806 C CA . SER B 1 17 ? -14.749 -49.97 -8.628 1 31.08 17 SER B CA 1
ATOM 2807 C C . SER B 1 17 ? -14.79 -48.668 -9.421 1 31.08 17 SER B C 1
ATOM 2809 O O . SER B 1 17 ? -14.327 -48.616 -10.563 1 31.08 17 SER B O 1
ATOM 2811 N N . THR B 1 18 ? -15.879 -47.895 -9.379 1 30.97 18 THR B N 1
ATOM 2812 C CA . THR B 1 18 ? -15.845 -46.518 -9.86 1 30.97 18 THR B CA 1
ATOM 2813 C C . THR B 1 18 ? -14.545 -45.833 -9.448 1 30.97 18 THR B C 1
ATOM 2815 O O . THR B 1 18 ? -14.305 -45.608 -8.26 1 30.97 18 THR B O 1
ATOM 2818 N N . THR B 1 19 ? -13.425 -46.129 -10.099 1 29.91 19 THR B N 1
ATOM 2819 C CA . THR B 1 19 ? -12.239 -45.287 -9.989 1 29.91 19 THR B CA 1
ATOM 2820 C C . THR B 1 19 ? -12.626 -43.811 -9.943 1 29.91 19 THR B C 1
ATOM 2822 O O . THR B 1 19 ? -13.241 -43.295 -10.878 1 29.91 19 THR B O 1
ATOM 2825 N N . SER B 1 20 ? -13.016 -43.294 -8.86 1 32.93 20 SER B N 1
ATOM 2826 C CA . SER B 1 20 ? -13.064 -41.846 -8.684 1 32.93 20 SER B CA 1
ATOM 2827 C C . SER B 1 20 ? -11.983 -41.154 -9.507 1 32.93 20 SER B C 1
ATOM 2829 O O . SER B 1 20 ? -10.79 -41.371 -9.284 1 32.93 20 SER B O 1
ATOM 2831 N N . THR B 1 21 ? -12.048 -41.066 -10.806 1 33.33 21 THR B N 1
ATOM 2832 C CA . THR B 1 21 ? -11.181 -40.22 -11.618 1 33.33 21 THR B CA 1
ATOM 2833 C C . THR B 1 21 ? -10.743 -38.986 -10.836 1 33.33 21 THR B C 1
ATOM 2835 O O . THR B 1 21 ? -11.576 -38.173 -10.43 1 33.33 21 THR B O 1
ATOM 2838 N N . ALA B 1 22 ? -9.864 -39.089 -10.015 1 39.51 22 ALA B N 1
ATOM 2839 C CA . ALA B 1 22 ? -9.189 -37.907 -9.486 1 39.51 22 ALA B CA 1
ATOM 2840 C C . ALA B 1 22 ? -9.164 -36.783 -10.518 1 39.51 22 ALA B C 1
ATOM 2842 O O . ALA B 1 22 ? -8.51 -36.9 -11.557 1 39.51 22 ALA B O 1
ATOM 2843 N N . SER B 1 23 ? -10.219 -36.121 -10.879 1 44.64 23 SER B N 1
ATOM 2844 C CA . SER B 1 23 ? -10.271 -34.952 -11.75 1 44.64 23 SER B CA 1
ATOM 2845 C C . SER B 1 23 ? -8.972 -34.155 -11.683 1 44.64 23 SER B C 1
ATOM 2847 O O . SER B 1 23 ? -8.574 -33.696 -10.611 1 44.64 23 SER B O 1
ATOM 2849 N N . THR B 1 24 ? -7.914 -34.529 -12.407 1 54.68 24 THR B N 1
ATOM 2850 C CA . THR B 1 24 ? -6.593 -33.929 -12.56 1 54.68 24 THR B CA 1
ATOM 2851 C C . THR B 1 24 ? -6.695 -32.408 -12.633 1 54.68 24 THR B C 1
ATOM 2853 O O . THR B 1 24 ? -7.426 -31.869 -13.467 1 54.68 24 THR B O 1
ATOM 2856 N N . SER B 1 25 ? -6.44 -31.655 -11.635 1 65.17 25 SER B N 1
ATOM 2857 C CA . SER B 1 25 ? -6.37 -30.207 -11.466 1 65.17 25 SER B CA 1
ATOM 2858 C C . SER B 1 25 ? -5.604 -29.553 -12.611 1 65.17 25 SER B C 1
ATOM 2860 O O . SER B 1 25 ? -4.494 -29.976 -12.944 1 65.17 25 SER B O 1
ATOM 2862 N N . THR B 1 26 ? -6.337 -28.94 -13.586 1 80.97 26 THR B N 1
ATOM 2863 C CA . THR B 1 26 ? -5.765 -28.286 -14.758 1 80.97 26 THR B CA 1
ATOM 2864 C C . THR B 1 26 ? -5.741 -26.771 -14.574 1 80.97 26 THR B C 1
ATOM 2866 O O . THR B 1 26 ? -6.494 -26.227 -13.764 1 80.97 26 THR B O 1
ATOM 2869 N N . TRP B 1 27 ? -4.766 -26.138 -15.155 1 82.54 27 TRP B N 1
ATOM 2870 C CA . TRP B 1 27 ? -4.673 -24.681 -15.155 1 82.54 27 TRP B CA 1
ATOM 2871 C C . TRP B 1 27 ? -5.724 -24.069 -16.075 1 82.54 27 TRP B C 1
ATOM 2873 O O . TRP B 1 27 ? -6.278 -23.009 -15.777 1 82.54 27 TRP B O 1
ATOM 2883 N N . VAL B 1 28 ? -6.036 -24.753 -17.17 1 82.02 28 VAL B N 1
ATOM 2884 C CA . VAL B 1 28 ? -7.009 -24.279 -18.149 1 82.02 28 VAL B CA 1
ATOM 2885 C C . VAL B 1 28 ? -8.264 -25.146 -18.092 1 82.02 28 VAL B C 1
ATOM 2887 O O . VAL B 1 28 ? -8.233 -26.321 -18.467 1 82.02 28 VAL B O 1
ATOM 2890 N N . ARG B 1 29 ? -9.297 -24.556 -17.677 1 84.61 29 ARG B N 1
ATOM 2891 C CA . ARG B 1 29 ? -10.544 -25.288 -17.482 1 84.61 29 ARG B CA 1
ATOM 2892 C C . ARG B 1 29 ? -11.565 -24.927 -18.556 1 84.61 29 ARG B C 1
ATOM 2894 O O . ARG B 1 29 ? -11.526 -23.827 -19.112 1 84.61 29 ARG B O 1
ATOM 2901 N N . GLU B 1 30 ? -12.374 -25.922 -18.764 1 85.15 30 GLU B N 1
ATOM 2902 C CA . GLU B 1 30 ? -13.53 -25.639 -19.611 1 85.15 30 GLU B CA 1
ATOM 2903 C C . GLU B 1 30 ? -14.592 -24.852 -18.849 1 85.15 30 GLU B C 1
ATOM 2905 O O . GLU B 1 30 ? -14.682 -24.946 -17.623 1 85.15 30 GLU B O 1
ATOM 2910 N N . SER B 1 31 ? -15.399 -24.168 -19.625 1 87.65 31 SER B N 1
ATOM 2911 C CA . SER B 1 31 ? -16.391 -23.291 -19.012 1 87.65 31 SER B CA 1
ATOM 2912 C C . SER B 1 31 ? -17.474 -24.093 -18.3 1 87.65 31 SER B C 1
ATOM 2914 O O . SER B 1 31 ? -17.958 -25.097 -18.826 1 87.65 31 SER B O 1
ATOM 2916 N N . ASN B 1 32 ? -17.776 -23.709 -17.109 1 87.5 32 ASN B N 1
ATOM 2917 C CA . ASN B 1 32 ? -18.865 -24.316 -16.351 1 87.5 32 ASN B CA 1
ATOM 2918 C C . ASN B 1 32 ? -20.009 -23.332 -16.127 1 87.5 32 ASN B C 1
ATOM 2920 O O . ASN B 1 32 ? -20.824 -23.517 -15.221 1 87.5 32 ASN B O 1
ATOM 2924 N N . LEU B 1 33 ? -20.03 -22.329 -16.924 1 92.52 33 LEU B N 1
ATOM 2925 C CA . LEU B 1 33 ? -21.03 -21.281 -16.748 1 92.52 33 LEU B CA 1
ATOM 2926 C C . LEU B 1 33 ? -22.36 -21.689 -17.374 1 92.52 33 LEU B C 1
ATOM 2928 O O . LEU B 1 33 ? -22.385 -22.3 -18.445 1 92.52 33 LEU B O 1
ATOM 2932 N N . GLN B 1 34 ? -23.377 -21.342 -16.708 1 93.8 34 GLN B N 1
ATOM 2933 C CA . GLN B 1 34 ? -24.737 -21.518 -17.206 1 93.8 34 GLN B CA 1
ATOM 2934 C C . GLN B 1 34 ? -25.19 -20.302 -18.01 1 93.8 34 GLN B C 1
ATOM 2936 O O . GLN B 1 34 ? -24.525 -19.264 -18.002 1 93.8 34 GLN B O 1
ATOM 2941 N N . TRP B 1 35 ? -26.323 -20.51 -18.697 1 92.32 35 TRP B N 1
ATOM 2942 C CA . TRP B 1 35 ? -26.81 -19.467 -19.595 1 92.32 35 TRP B CA 1
ATOM 2943 C C . TRP B 1 35 ? -27.091 -18.178 -18.831 1 92.32 35 TRP B C 1
ATOM 2945 O O . TRP B 1 35 ? -26.878 -17.081 -19.352 1 92.32 35 TRP B O 1
ATOM 2955 N N . TYR B 1 36 ? -27.566 -18.275 -17.576 1 93.87 36 TYR B N 1
ATOM 2956 C CA . TYR B 1 36 ? -27.908 -17.067 -16.833 1 93.87 36 TYR B CA 1
ATOM 2957 C C . TYR B 1 36 ? -26.653 -16.359 -16.336 1 93.87 36 TYR B C 1
ATOM 2959 O O . TYR B 1 36 ? -26.647 -15.137 -16.17 1 93.87 36 TYR B O 1
ATOM 2967 N N . HIS B 1 37 ? -25.594 -17.132 -16.061 1 95.28 37 HIS B N 1
ATOM 2968 C CA . HIS B 1 37 ? -24.323 -16.473 -15.782 1 95.28 37 HIS B CA 1
ATOM 2969 C C . HIS B 1 37 ? -23.877 -15.615 -16.961 1 95.28 37 HIS B C 1
ATOM 2971 O O . HIS B 1 37 ? -23.474 -14.464 -16.779 1 95.28 37 HIS B O 1
ATOM 2977 N N . ARG B 1 38 ? -23.991 -16.219 -18.178 1 94.78 38 ARG B N 1
ATOM 2978 C CA . ARG B 1 38 ? -23.556 -15.541 -19.395 1 94.78 38 ARG B CA 1
ATOM 2979 C C . ARG B 1 38 ? -24.381 -14.283 -19.646 1 94.78 38 ARG B C 1
ATOM 2981 O O . ARG B 1 38 ? -23.856 -13.276 -20.125 1 94.78 38 ARG B O 1
ATOM 2988 N N . TRP B 1 39 ? -25.625 -14.383 -19.321 1 94.73 39 TRP B N 1
ATOM 2989 C CA . TRP B 1 39 ? -26.491 -13.217 -19.466 1 94.73 39 TRP B CA 1
ATOM 2990 C C . TRP B 1 39 ? -26.065 -12.101 -18.519 1 94.73 39 TRP B C 1
ATOM 2992 O O . TRP B 1 39 ? -26.005 -10.934 -18.912 1 94.73 39 TRP B O 1
ATOM 3002 N N . VAL B 1 40 ? -25.823 -12.417 -17.278 1 95.74 40 VAL B N 1
ATOM 3003 C CA . VAL B 1 40 ? -25.394 -11.427 -16.296 1 95.74 40 VAL B CA 1
ATOM 3004 C C . VAL B 1 40 ? -24.057 -10.824 -16.719 1 95.74 40 VAL B C 1
ATOM 3006 O O . VAL B 1 40 ? -23.843 -9.617 -16.586 1 95.74 40 VAL B O 1
ATOM 3009 N N . ILE B 1 41 ? -23.167 -11.619 -17.247 1 96.39 41 ILE B N 1
ATOM 3010 C CA . ILE B 1 41 ? -21.862 -11.167 -17.717 1 96.39 41 ILE B CA 1
ATOM 3011 C C . ILE B 1 41 ? -22.042 -10.155 -18.846 1 96.39 41 ILE B C 1
ATOM 3013 O O . ILE B 1 41 ? -21.38 -9.115 -18.868 1 96.39 41 ILE B O 1
ATOM 3017 N N . ARG B 1 42 ? -22.957 -10.437 -19.767 1 95.48 42 ARG B N 1
ATOM 3018 C CA . ARG B 1 42 ? -23.223 -9.521 -20.872 1 95.48 42 ARG B CA 1
ATOM 3019 C C . ARG B 1 42 ? -23.715 -8.172 -20.358 1 95.48 42 ARG B C 1
ATOM 3021 O O . ARG B 1 42 ? -23.338 -7.125 -20.888 1 95.48 42 ARG B O 1
ATOM 3028 N N . VAL B 1 43 ? -24.526 -8.193 -19.368 1 95.3 43 VAL B N 1
ATOM 3029 C CA . VAL B 1 43 ? -25.035 -6.967 -18.762 1 95.3 43 VAL B CA 1
ATOM 3030 C C . VAL B 1 43 ? -23.883 -6.179 -18.144 1 95.3 43 VAL B C 1
ATOM 3032 O O . VAL B 1 43 ? -23.784 -4.964 -18.33 1 95.3 43 VAL B O 1
ATOM 3035 N N . LEU B 1 44 ? -23.021 -6.845 -17.396 1 94.77 44 LEU B N 1
ATOM 3036 C CA . LEU B 1 44 ? -21.889 -6.193 -16.747 1 94.77 44 LEU B CA 1
ATOM 3037 C C . LEU B 1 44 ? -20.921 -5.628 -17.782 1 94.77 44 LEU B C 1
ATOM 3039 O O . LEU B 1 44 ? -20.312 -4.579 -17.56 1 94.77 44 LEU B O 1
ATOM 3043 N N . GLN B 1 45 ? -20.826 -6.286 -18.872 1 95.41 45 GLN B N 1
ATOM 3044 C CA . GLN B 1 45 ? -19.891 -5.883 -19.917 1 95.41 45 GLN B CA 1
ATOM 3045 C C . GLN B 1 45 ? -20.332 -4.581 -20.578 1 95.41 45 GLN B C 1
ATOM 3047 O O . GLN B 1 45 ? -19.56 -3.956 -21.308 1 95.41 45 GLN B O 1
ATOM 3052 N N . ALA B 1 46 ? -21.542 -4.16 -20.264 1 93.36 46 ALA B N 1
ATOM 3053 C CA . ALA B 1 46 ? -22.016 -2.867 -20.748 1 93.36 46 ALA B CA 1
ATOM 3054 C C . ALA B 1 46 ? -21.353 -1.72 -19.989 1 93.36 46 ALA B C 1
ATOM 3056 O O . ALA B 1 46 ? -21.381 -0.572 -20.438 1 93.36 46 ALA B O 1
ATOM 3057 N N . GLY B 1 47 ? -20.804 -2 -18.799 1 92.59 47 GLY B N 1
ATOM 3058 C CA . GLY B 1 47 ? -20.025 -1.036 -18.039 1 92.59 47 GLY B CA 1
ATOM 3059 C C . GLY B 1 47 ? -18.532 -1.302 -18.09 1 92.59 47 GLY B C 1
ATOM 3060 O O . GLY B 1 47 ? -18.082 -2.208 -18.794 1 92.59 47 GLY B O 1
ATOM 3061 N N . PRO B 1 48 ? -17.822 -0.525 -17.462 1 94.41 48 PRO B N 1
ATOM 3062 C CA . PRO B 1 48 ? -16.373 -0.738 -17.456 1 94.41 48 PRO B CA 1
ATOM 3063 C C . PRO B 1 48 ? -15.969 -2.03 -16.749 1 94.41 48 PRO B C 1
ATOM 3065 O O . PRO B 1 48 ? -16.435 -2.302 -15.64 1 94.41 48 PRO B O 1
ATOM 3068 N N . ILE B 1 49 ? -15.175 -2.802 -17.373 1 96.78 49 ILE B N 1
ATOM 3069 C CA . ILE B 1 49 ? -14.623 -4.032 -16.817 1 96.78 49 ILE B CA 1
ATOM 3070 C C . ILE B 1 49 ? -13.164 -3.811 -16.423 1 96.78 49 ILE B C 1
ATOM 3072 O O . ILE B 1 49 ? -12.39 -3.228 -17.186 1 96.78 49 ILE B O 1
ATOM 3076 N N . PRO B 1 50 ? -12.862 -4.225 -15.184 1 97.39 50 PRO B N 1
ATOM 3077 C CA . PRO B 1 50 ? -11.436 -4.107 -14.867 1 97.39 50 PRO B CA 1
ATOM 3078 C C . PRO B 1 50 ? -10.552 -4.915 -15.814 1 97.39 50 PRO B C 1
ATOM 3080 O O . PRO B 1 50 ? -10.865 -6.067 -16.125 1 97.39 50 PRO B O 1
ATOM 3083 N N . THR B 1 51 ? -9.497 -4.33 -16.254 1 97.18 51 THR B N 1
ATOM 3084 C CA . THR B 1 51 ? -8.58 -5 -17.169 1 97.18 51 THR B CA 1
ATOM 3085 C C . THR B 1 51 ? -7.619 -5.906 -16.405 1 97.18 51 THR B C 1
ATOM 3087 O O . THR B 1 51 ? -7.291 -7.001 -16.867 1 97.18 51 THR B O 1
ATOM 3090 N N . HI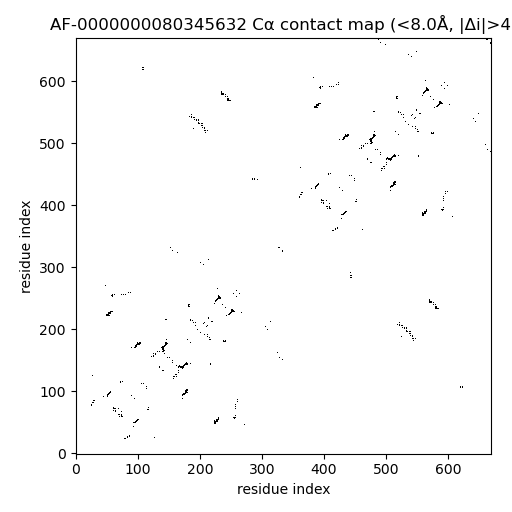S B 1 52 ? -7.18 -5.484 -15.279 1 98.39 52 HIS B N 1
ATOM 3091 C CA . HIS B 1 52 ? -6.242 -6.199 -14.42 1 98.39 52 HIS B CA 1
ATOM 3092 C C . HIS B 1 52 ? -6.813 -6.389 -13.019 1 98.39 52 HIS B C 1
ATOM 3094 O O . HIS B 1 52 ? -7.088 -5.412 -12.319 1 98.39 52 HIS B O 1
ATOM 3100 N N . VAL B 1 53 ? -7 -7.621 -12.624 1 98.72 53 VAL B N 1
ATOM 3101 C CA . VAL B 1 53 ? -7.51 -7.944 -11.295 1 98.72 53 VAL B CA 1
ATOM 3102 C C . VAL B 1 53 ? -6.454 -8.717 -10.51 1 98.72 53 VAL B C 1
ATOM 3104 O O . VAL B 1 53 ? -5.848 -9.657 -11.031 1 98.72 53 VAL B O 1
ATOM 3107 N N . ALA B 1 54 ? -6.207 -8.253 -9.306 1 98.77 54 ALA B N 1
ATOM 3108 C CA . ALA B 1 54 ? -5.301 -8.956 -8.401 1 98.77 54 ALA B CA 1
ATOM 3109 C C . ALA B 1 54 ? -6.075 -9.679 -7.302 1 98.77 54 ALA B C 1
ATOM 3111 O O . ALA B 1 54 ? -7.055 -9.149 -6.773 1 98.77 54 ALA B O 1
ATOM 3112 N N . PHE B 1 55 ? -5.641 -10.921 -6.951 1 98.73 55 PHE B N 1
ATOM 3113 C CA . PHE B 1 55 ? -6.31 -11.701 -5.917 1 98.73 55 PHE B CA 1
ATOM 3114 C C . PHE B 1 55 ? -5.349 -12.029 -4.78 1 98.73 55 PHE B C 1
ATOM 3116 O O . PHE B 1 55 ? -4.247 -12.529 -5.016 1 98.73 55 PHE B O 1
ATOM 3123 N N . ILE B 1 56 ? -5.695 -11.667 -3.601 1 98.08 56 ILE B N 1
ATOM 3124 C CA . ILE B 1 56 ? -5.11 -12.27 -2.409 1 98.08 56 ILE B CA 1
ATOM 3125 C C . ILE B 1 56 ? -5.962 -13.454 -1.957 1 98.08 56 ILE B C 1
ATOM 3127 O O . ILE B 1 56 ? -7.036 -13.269 -1.379 1 98.08 56 ILE B O 1
ATOM 3131 N N . MET B 1 57 ? -5.507 -14.628 -2.175 1 97.8 57 MET B N 1
ATOM 3132 C CA . MET B 1 57 ? -6.275 -15.862 -2.034 1 97.8 57 MET B CA 1
ATOM 3133 C C . MET B 1 57 ? -6.184 -16.398 -0.609 1 97.8 57 MET B C 1
ATOM 3135 O O . MET B 1 57 ? -5.643 -17.482 -0.383 1 97.8 57 MET B O 1
ATOM 3139 N N . ASP B 1 58 ? -6.807 -15.747 0.219 1 95.77 58 ASP B N 1
ATOM 3140 C CA . ASP B 1 58 ? -6.723 -16.048 1.645 1 95.77 58 ASP B CA 1
ATOM 3141 C C . ASP B 1 58 ? -7.852 -16.981 2.076 1 95.77 58 ASP B C 1
ATOM 3143 O O . ASP B 1 58 ? -8.943 -16.952 1.502 1 95.77 58 ASP B O 1
ATOM 3147 N N . GLY B 1 59 ? -7.606 -17.846 3.045 1 95.53 59 GLY B N 1
ATOM 3148 C CA . GLY B 1 59 ? -8.653 -18.648 3.659 1 95.53 59 GLY B CA 1
ATOM 3149 C C . GLY B 1 59 ? -8.487 -20.135 3.414 1 95.53 59 GLY B C 1
ATOM 3150 O O . GLY B 1 59 ? -9.352 -20.931 3.786 1 95.53 59 GLY B O 1
ATOM 3151 N N . ASN B 1 60 ? -7.377 -20.583 2.85 1 94.44 60 ASN B N 1
ATOM 3152 C CA . ASN B 1 60 ? -7.176 -21.988 2.514 1 94.44 60 ASN B CA 1
ATOM 3153 C C . ASN B 1 60 ? -7.106 -22.859 3.765 1 94.44 60 ASN B C 1
ATOM 3155 O O . ASN B 1 60 ? -7.742 -23.913 3.829 1 94.44 60 ASN B O 1
ATOM 3159 N N . ARG B 1 61 ? -6.34 -22.432 4.777 1 91.49 61 ARG B N 1
ATOM 3160 C CA . ARG B 1 61 ? -6.187 -23.199 6.009 1 91.49 61 ARG B CA 1
ATOM 3161 C C . ARG B 1 61 ? -7.491 -23.234 6.798 1 91.49 61 ARG B C 1
ATOM 3163 O O . ARG B 1 61 ? -7.859 -24.271 7.353 1 91.49 61 ARG B O 1
ATOM 3170 N N . ARG B 1 62 ? -8.131 -22.134 6.914 1 93.84 62 ARG B N 1
ATOM 3171 C CA . ARG B 1 62 ? -9.411 -22.074 7.613 1 93.84 62 ARG B CA 1
ATOM 3172 C C . ARG B 1 62 ? -10.449 -22.96 6.933 1 93.84 62 ARG B C 1
ATOM 3174 O O . ARG B 1 62 ? -11.266 -23.595 7.604 1 93.84 62 ARG B O 1
ATOM 3181 N N . TYR B 1 63 ? -10.431 -22.969 5.619 1 95.52 63 TYR B N 1
ATOM 3182 C CA . TYR B 1 63 ? -11.3 -23.867 4.865 1 95.52 63 TYR B CA 1
ATOM 3183 C C . TYR B 1 63 ? -11.032 -25.321 5.233 1 95.52 63 TYR B C 1
ATOM 3185 O O . TYR B 1 63 ? -11.967 -26.1 5.434 1 95.52 63 TYR B O 1
ATOM 3193 N N . ALA B 1 64 ? -9.761 -25.7 5.253 1 93.78 64 ALA B N 1
ATOM 3194 C CA . ALA B 1 64 ? -9.384 -27.064 5.611 1 93.78 64 ALA B CA 1
ATOM 3195 C C . ALA B 1 64 ? -9.907 -27.432 6.997 1 93.78 64 ALA B C 1
ATOM 3197 O O . ALA B 1 64 ? -10.422 -28.534 7.2 1 93.78 64 ALA B O 1
ATOM 3198 N N . LYS B 1 65 ? -9.739 -26.46 7.934 1 93.14 65 LYS B N 1
ATOM 3199 C CA . LYS B 1 65 ? -10.234 -26.679 9.29 1 93.14 65 LYS B CA 1
ATOM 3200 C C . LYS B 1 65 ? -11.751 -26.842 9.302 1 93.14 65 LYS B C 1
ATOM 3202 O O . LYS B 1 65 ? -12.276 -27.771 9.92 1 93.14 65 LYS B O 1
ATOM 3207 N N . LYS B 1 66 ? -12.425 -26.002 8.619 1 93.76 66 LYS B N 1
ATOM 3208 C CA . LYS B 1 66 ? -13.882 -26.029 8.536 1 93.76 66 LYS B CA 1
ATOM 3209 C C . LYS B 1 66 ? -14.373 -27.333 7.914 1 93.76 66 LYS B C 1
ATOM 3211 O O . LYS B 1 66 ? -15.365 -27.908 8.367 1 93.76 66 LYS B O 1
ATOM 3216 N N . ALA B 1 67 ? -13.686 -27.793 6.914 1 93.6 67 ALA B N 1
ATOM 3217 C CA . ALA B 1 67 ? -14.068 -28.996 6.18 1 93.6 67 ALA B CA 1
ATOM 3218 C C . ALA B 1 67 ? -13.481 -30.245 6.832 1 93.6 67 ALA B C 1
ATOM 3220 O O . ALA B 1 67 ? -13.72 -31.364 6.372 1 93.6 67 ALA B O 1
ATOM 3221 N N . ASN B 1 68 ? -12.687 -30.057 7.854 1 94.02 68 ASN B N 1
ATOM 3222 C CA . ASN B 1 68 ? -12.048 -31.15 8.58 1 94.02 68 ASN B CA 1
ATOM 3223 C C . ASN B 1 68 ? -11.151 -31.981 7.668 1 94.02 68 ASN B C 1
ATOM 3225 O O . ASN B 1 68 ? -11.282 -33.205 7.61 1 94.02 68 ASN B O 1
ATOM 3229 N N . ILE B 1 69 ? -10.375 -31.356 6.873 1 92.11 69 ILE B N 1
ATOM 3230 C CA . ILE B 1 69 ? -9.405 -32.002 5.996 1 92.11 69 ILE B CA 1
ATOM 3231 C C . ILE B 1 69 ? -8.002 -31.484 6.307 1 92.11 69 ILE B C 1
ATOM 3233 O O . ILE B 1 69 ? -7.84 -30.545 7.09 1 92.11 69 ILE B O 1
ATOM 3237 N N . ALA B 1 70 ? -7.048 -32.205 5.723 1 89.31 70 ALA B N 1
ATOM 3238 C CA . ALA B 1 70 ? -5.664 -31.803 5.956 1 89.31 70 ALA B CA 1
ATOM 3239 C C . ALA B 1 70 ? -5.373 -30.444 5.325 1 89.31 70 ALA B C 1
ATOM 3241 O O . ALA B 1 70 ? -5.97 -30.086 4.306 1 89.31 70 ALA B O 1
ATOM 3242 N N . LYS B 1 71 ? -4.423 -29.689 5.937 1 87.53 71 LYS B N 1
ATOM 3243 C CA . LYS B 1 71 ? -4.045 -28.361 5.461 1 87.53 71 LYS B CA 1
ATOM 3244 C C . LYS B 1 71 ? -3.623 -28.402 3.995 1 87.53 71 LYS B C 1
ATOM 3246 O O . LYS B 1 71 ? -3.97 -27.509 3.219 1 87.53 71 LYS B O 1
ATOM 3251 N N . ALA B 1 72 ? -2.931 -29.421 3.692 1 87.03 72 ALA B N 1
ATOM 3252 C CA . ALA B 1 72 ? -2.46 -29.585 2.32 1 87.03 72 ALA B CA 1
ATOM 3253 C C . ALA B 1 72 ? -3.63 -29.666 1.344 1 87.03 72 ALA B C 1
ATOM 3255 O O . ALA B 1 72 ? -3.553 -29.148 0.227 1 87.03 72 ALA B O 1
ATOM 3256 N N . GLU B 1 73 ? -4.659 -30.275 1.726 1 90.07 73 GLU B N 1
ATOM 3257 C CA . GLU B 1 73 ? -5.849 -30.41 0.891 1 90.07 73 GLU B CA 1
ATOM 3258 C C . GLU B 1 73 ? -6.566 -29.073 0.731 1 90.07 73 GLU B C 1
ATOM 3260 O O . GLU B 1 73 ? -7.184 -28.813 -0.304 1 90.07 73 GLU B O 1
ATOM 3265 N N . GLY B 1 74 ? -6.505 -28.326 1.743 1 91.85 74 GLY B N 1
ATOM 3266 C CA . GLY B 1 74 ? -7.041 -26.979 1.627 1 91.85 74 GLY B CA 1
ATOM 3267 C C . GLY B 1 74 ? -6.352 -26.153 0.557 1 91.85 74 GLY B C 1
ATOM 3268 O O . GLY B 1 74 ? -7.012 -25.455 -0.216 1 91.85 74 GLY B O 1
ATOM 3269 N N . HIS B 1 75 ? -5.052 -26.291 0.532 1 91.94 75 HIS B N 1
ATOM 3270 C CA . HIS B 1 75 ? -4.283 -25.573 -0.478 1 91.94 75 HIS B CA 1
ATOM 3271 C C . HIS B 1 75 ? -4.533 -26.143 -1.87 1 91.94 75 HIS B C 1
ATOM 3273 O O . HIS B 1 75 ? -4.56 -25.4 -2.854 1 91.94 75 HIS B O 1
ATOM 3279 N N . SER B 1 76 ? -4.702 -27.407 -1.961 1 92.18 76 SER B N 1
ATOM 3280 C CA . SER B 1 76 ? -5.053 -28.021 -3.237 1 92.18 76 SER B CA 1
ATOM 3281 C C . SER B 1 76 ? -6.403 -27.521 -3.739 1 92.18 76 SER B C 1
ATOM 3283 O O . SER B 1 76 ? -6.563 -27.237 -4.928 1 92.18 76 SER B O 1
ATOM 3285 N N . ALA B 1 77 ? -7.327 -27.418 -2.87 1 94.03 77 ALA B N 1
ATOM 3286 C CA . ALA B 1 77 ? -8.631 -26.855 -3.21 1 94.03 77 ALA B CA 1
ATOM 3287 C C . ALA B 1 77 ? -8.5 -25.407 -3.672 1 94.03 77 ALA B C 1
ATOM 3289 O O . ALA B 1 77 ? -9.236 -24.961 -4.556 1 94.03 77 ALA B O 1
ATOM 3290 N N . GLY B 1 78 ? -7.637 -24.72 -3.078 1 95.05 78 GLY B N 1
ATOM 3291 C CA . GLY B 1 78 ? -7.353 -23.355 -3.49 1 95.05 78 GLY B CA 1
ATOM 3292 C C . GLY B 1 78 ? -6.873 -23.251 -4.925 1 95.05 78 GLY B C 1
ATOM 3293 O O . GLY B 1 78 ? -7.275 -22.343 -5.656 1 95.05 78 GLY B O 1
ATOM 3294 N N . PHE B 1 79 ? -6.076 -24.188 -5.284 1 92.68 79 PHE B N 1
ATOM 3295 C CA . PHE B 1 79 ? -5.58 -24.184 -6.655 1 92.68 79 PHE B CA 1
ATOM 3296 C C . PHE B 1 79 ? -6.706 -24.474 -7.64 1 92.68 79 PHE B C 1
ATOM 3298 O O . PHE B 1 79 ? -6.773 -23.867 -8.71 1 92.68 79 PHE B O 1
ATOM 3305 N N . GLU B 1 80 ? -7.501 -25.391 -7.349 1 93.2 80 GLU B N 1
ATOM 3306 C CA . GLU B 1 80 ? -8.646 -25.684 -8.206 1 93.2 80 GLU B CA 1
ATOM 3307 C C . GLU B 1 80 ? -9.533 -24.455 -8.381 1 93.2 80 GLU B C 1
ATOM 3309 O O . GLU B 1 80 ? -10.017 -24.183 -9.482 1 93.2 80 GLU B O 1
ATOM 3314 N N . LYS B 1 81 ? -9.67 -23.811 -7.313 1 96.43 81 LYS B N 1
ATOM 3315 C CA . LYS B 1 81 ? -10.487 -22.602 -7.368 1 96.43 81 LYS B CA 1
ATOM 3316 C C . LYS B 1 81 ? -9.819 -21.526 -8.22 1 96.43 81 LYS B C 1
ATOM 3318 O O . LYS B 1 81 ? -10.496 -20.779 -8.929 1 96.43 81 LYS B O 1
ATOM 3323 N N . LEU B 1 82 ? -8.527 -21.438 -8.118 1 96.29 82 LEU B N 1
ATOM 3324 C CA . LEU B 1 82 ? -7.792 -20.502 -8.961 1 96.29 82 LEU B CA 1
ATOM 3325 C C . LEU B 1 82 ? -8.058 -20.776 -10.438 1 96.29 82 LEU B C 1
ATOM 3327 O O . LEU B 1 82 ? -8.372 -19.857 -11.197 1 96.29 82 LEU B O 1
ATOM 3331 N N . SER B 1 83 ? -7.941 -22.006 -10.842 1 94.35 83 SER B N 1
ATOM 3332 C CA . SER B 1 83 ? -8.175 -22.388 -12.23 1 94.35 83 SER B CA 1
ATOM 3333 C C . SER B 1 83 ? -9.581 -22.004 -12.68 1 94.35 83 SER B C 1
ATOM 3335 O O . SER B 1 83 ? -9.764 -21.474 -13.778 1 94.35 83 SER B O 1
ATOM 3337 N N . GLU B 1 84 ? -10.556 -22.215 -11.873 1 95.52 84 GLU B N 1
ATOM 3338 C CA . GLU B 1 84 ? -11.937 -21.843 -12.164 1 95.52 84 GLU B CA 1
ATOM 3339 C C . GLU B 1 84 ? -12.085 -20.33 -12.298 1 95.52 84 GLU B C 1
ATOM 3341 O O . GLU B 1 84 ? -12.737 -19.845 -13.225 1 95.52 84 GLU B O 1
ATOM 3346 N N . THR B 1 85 ? -11.494 -19.696 -11.384 1 96.79 85 THR B N 1
ATOM 3347 C CA . THR B 1 85 ? -11.593 -18.241 -11.349 1 96.79 85 THR B CA 1
ATOM 3348 C C . THR B 1 85 ? -10.965 -17.626 -12.597 1 96.79 85 THR B C 1
ATOM 3350 O O . THR B 1 85 ? -11.483 -16.649 -13.142 1 96.79 85 THR B O 1
ATOM 3353 N N . LEU B 1 86 ? -9.855 -18.186 -13.003 1 95.83 86 LEU B N 1
ATOM 3354 C CA . LEU B 1 86 ? -9.193 -17.696 -14.207 1 95.83 86 LEU B CA 1
ATOM 3355 C C . LEU B 1 86 ? -10.106 -17.829 -15.421 1 95.83 86 LEU B C 1
ATOM 3357 O O . LEU B 1 86 ? -10.176 -16.922 -16.254 1 95.83 86 LEU B O 1
ATOM 3361 N N . GLN B 1 87 ? -10.786 -18.902 -15.494 1 94.45 87 GLN B N 1
ATOM 3362 C CA . GLN B 1 87 ? -11.737 -19.105 -16.582 1 94.45 87 GLN B CA 1
ATOM 3363 C C . GLN B 1 87 ? -12.858 -18.07 -16.532 1 94.45 87 GLN B C 1
ATOM 3365 O O . GLN B 1 87 ? -13.252 -17.524 -17.564 1 94.45 87 GLN B O 1
ATOM 3370 N N . TRP B 1 88 ? -13.432 -17.827 -15.321 1 96.75 88 TRP B N 1
ATOM 3371 C CA . TRP B 1 88 ? -14.467 -16.811 -15.158 1 96.75 88 TRP B CA 1
ATOM 3372 C C . TRP B 1 88 ? -13.965 -15.445 -15.611 1 96.75 88 TRP B C 1
ATOM 3374 O O . TRP B 1 88 ? -14.686 -14.702 -16.281 1 96.75 88 TRP B O 1
ATOM 3384 N N . CYS B 1 89 ? -12.726 -15.132 -15.194 1 96.87 89 CYS B N 1
ATOM 3385 C CA . CYS B 1 89 ? -12.143 -13.844 -15.553 1 96.87 89 CYS B CA 1
ATOM 3386 C C . CYS B 1 89 ? -12.078 -13.678 -17.067 1 96.87 89 CYS B C 1
ATOM 3388 O O . CYS B 1 89 ? -12.439 -12.625 -17.596 1 96.87 89 CYS B O 1
ATOM 3390 N N . LEU B 1 90 ? -11.646 -14.685 -17.762 1 94.21 90 LEU B N 1
ATOM 3391 C CA . LEU B 1 90 ? -11.569 -14.642 -19.219 1 94.21 90 LEU B CA 1
ATOM 3392 C C . LEU B 1 90 ? -12.943 -14.383 -19.828 1 94.21 90 LEU B C 1
ATOM 3394 O O . LEU B 1 90 ? -13.078 -13.563 -20.739 1 94.21 90 LEU B O 1
ATOM 3398 N N . GLU B 1 91 ? -13.923 -15.01 -19.281 1 94.49 91 GLU B N 1
ATOM 3399 C CA . GLU B 1 91 ? -15.279 -14.884 -19.809 1 94.49 91 GLU B CA 1
ATOM 3400 C C . GLU B 1 91 ? -15.84 -13.487 -19.56 1 94.49 91 GLU B C 1
ATOM 3402 O O . GLU B 1 91 ? -16.598 -12.962 -20.378 1 94.49 91 GLU B O 1
ATOM 3407 N N . VAL B 1 92 ? -15.5 -12.955 -18.447 1 96.49 92 VAL B N 1
ATOM 3408 C CA . VAL B 1 92 ? -15.977 -11.625 -18.084 1 96.49 92 VAL B CA 1
ATOM 3409 C C . VAL B 1 92 ? -15.273 -10.573 -18.938 1 96.49 92 VAL B C 1
ATOM 3411 O O . VAL B 1 92 ? -15.822 -9.497 -19.186 1 96.49 92 VAL B O 1
ATOM 3414 N N . GLY B 1 93 ? -14.026 -10.854 -19.383 1 95.9 93 GLY B N 1
ATOM 3415 C CA . GLY B 1 93 ? -13.264 -9.929 -20.206 1 95.9 93 GLY B CA 1
ATOM 3416 C C . GLY B 1 93 ? -12.058 -9.349 -19.492 1 95.9 93 GLY B C 1
ATOM 3417 O O . GLY B 1 93 ? -11.508 -8.331 -19.917 1 95.9 93 GLY B O 1
ATOM 3418 N N . ILE B 1 94 ? -11.681 -9.934 -18.387 1 97.43 94 ILE B N 1
ATOM 3419 C CA . ILE B 1 94 ? -10.482 -9.539 -17.657 1 97.43 94 ILE B CA 1
ATOM 3420 C C . ILE B 1 94 ? -9.248 -10.144 -18.324 1 97.43 94 ILE B C 1
ATOM 3422 O O . ILE B 1 94 ? -9.12 -11.367 -18.412 1 97.43 94 ILE B O 1
ATOM 3426 N N . SER B 1 95 ? -8.315 -9.339 -18.726 1 96.47 95 SER B N 1
ATOM 3427 C CA . SER B 1 95 ? -7.233 -9.821 -19.578 1 96.47 95 SER B CA 1
ATOM 3428 C C . SER B 1 95 ? -5.962 -10.068 -18.772 1 96.47 95 SER B C 1
ATOM 3430 O O . SER B 1 95 ? -5.025 -10.702 -19.26 1 96.47 95 SER B O 1
ATOM 3432 N N . GLU B 1 96 ? -5.883 -9.545 -17.575 1 98.16 96 GLU B N 1
ATOM 3433 C CA . GLU B 1 96 ? -4.702 -9.744 -16.739 1 98.16 96 GLU B CA 1
ATOM 3434 C C . GLU B 1 96 ? -5.093 -10.051 -15.296 1 98.16 96 GLU B C 1
ATOM 3436 O O . GLU B 1 96 ? -5.961 -9.386 -14.727 1 98.16 96 GLU B O 1
ATOM 3441 N N . VAL B 1 97 ? -4.508 -11.083 -14.809 1 98.5 97 VAL B N 1
ATOM 3442 C CA . VAL B 1 97 ? -4.769 -11.503 -13.436 1 98.5 97 VAL B CA 1
ATOM 3443 C C . VAL B 1 97 ? -3.449 -11.683 -12.69 1 98.5 97 VAL B C 1
ATOM 3445 O O . VAL B 1 97 ? -2.492 -12.24 -13.234 1 98.5 97 VAL B O 1
ATOM 3448 N N . THR B 1 98 ? -3.334 -11.111 -11.503 1 98.71 98 THR B N 1
ATOM 3449 C CA . THR B 1 98 ? -2.208 -11.34 -10.604 1 98.71 98 THR B CA 1
ATOM 3450 C C . THR B 1 98 ? -2.669 -12.037 -9.327 1 98.71 98 THR B C 1
ATOM 3452 O O . THR B 1 98 ? -3.649 -11.622 -8.706 1 98.71 98 THR B O 1
ATOM 3455 N N . VAL B 1 99 ? -1.977 -13.118 -8.941 1 98.48 99 VAL B N 1
ATOM 3456 C CA . VAL B 1 99 ? -2.4 -13.866 -7.762 1 98.48 99 VAL B CA 1
ATOM 3457 C C . VAL B 1 99 ? -1.248 -13.951 -6.763 1 98.48 99 VAL B C 1
ATOM 3459 O O . VAL B 1 99 ? -0.088 -14.095 -7.155 1 98.48 99 VAL B O 1
ATOM 3462 N N . TYR B 1 100 ? -1.609 -13.794 -5.479 1 97.85 100 TYR B N 1
ATOM 3463 C CA . TYR B 1 100 ? -0.65 -13.936 -4.389 1 97.85 100 TYR B CA 1
ATOM 3464 C C . TYR B 1 100 ? -0.517 -15.394 -3.966 1 97.85 100 TYR B C 1
ATOM 3466 O O . TYR B 1 100 ? -1.172 -15.834 -3.018 1 97.85 100 TYR B O 1
ATOM 3474 N N . ALA B 1 101 ? 0.4 -16.116 -4.536 1 96.71 101 ALA B N 1
ATOM 3475 C CA . ALA B 1 101 ? 0.447 -17.568 -4.381 1 96.71 101 ALA B CA 1
ATOM 3476 C C . ALA B 1 101 ? 1.299 -17.964 -3.178 1 96.71 101 ALA B C 1
ATOM 3478 O O . ALA B 1 101 ? 0.954 -18.892 -2.444 1 96.71 101 ALA B O 1
ATOM 3479 N N . PHE B 1 102 ? 2.387 -17.27 -2.973 1 96.52 102 PHE B N 1
ATOM 3480 C CA . PHE B 1 102 ? 3.309 -17.609 -1.895 1 96.52 102 PHE B CA 1
ATOM 3481 C C . PHE B 1 102 ? 4.1 -16.383 -1.454 1 96.52 102 PHE B C 1
ATOM 3483 O O . PHE B 1 102 ? 4.916 -15.858 -2.214 1 96.52 102 PHE B O 1
ATOM 3490 N N . SER B 1 103 ? 3.933 -15.984 -0.241 1 95.86 103 SER B N 1
ATOM 3491 C CA . SER B 1 103 ? 4.658 -14.851 0.324 1 95.86 103 SER B CA 1
ATOM 3492 C C . SER B 1 103 ? 6.017 -15.279 0.867 1 95.86 103 SER B C 1
ATOM 3494 O O . SER B 1 103 ? 6.181 -16.415 1.319 1 95.86 103 SER B O 1
ATOM 3496 N N . ILE B 1 104 ? 6.961 -14.401 0.889 1 95.64 104 ILE B N 1
ATOM 3497 C CA . ILE B 1 104 ? 8.262 -14.666 1.493 1 95.64 104 ILE B CA 1
ATOM 3498 C C . ILE B 1 104 ? 8.086 -14.982 2.977 1 95.64 104 ILE B C 1
ATOM 3500 O O . ILE B 1 104 ? 8.8 -15.824 3.527 1 95.64 104 ILE B O 1
ATOM 3504 N N . GLU B 1 105 ? 7.084 -14.424 3.627 1 91.94 105 GLU B N 1
ATOM 3505 C CA . GLU B 1 105 ? 6.803 -14.641 5.043 1 91.94 105 GLU B CA 1
ATOM 3506 C C . GLU B 1 105 ? 6.378 -16.083 5.306 1 91.94 105 GLU B C 1
ATOM 3508 O O . GLU B 1 105 ? 6.463 -16.564 6.438 1 91.94 105 GLU B O 1
ATOM 3513 N N . ASN B 1 106 ? 5.944 -16.76 4.332 1 91.84 106 ASN B N 1
ATOM 3514 C CA . ASN B 1 106 ? 5.495 -18.139 4.487 1 91.84 106 ASN B CA 1
ATOM 3515 C C . ASN B 1 106 ? 6.659 -19.076 4.797 1 91.84 106 ASN B C 1
ATOM 3517 O O . ASN B 1 106 ? 6.452 -20.193 5.275 1 91.84 106 ASN B O 1
ATOM 3521 N N . PHE B 1 107 ? 7.87 -18.642 4.502 1 92.66 107 PHE B N 1
ATOM 3522 C CA . PHE B 1 107 ? 9.039 -19.453 4.825 1 92.66 107 PHE B CA 1
ATOM 3523 C C . PHE B 1 107 ? 9.233 -19.547 6.333 1 92.66 107 PHE B C 1
ATOM 3525 O O . PHE B 1 107 ? 9.992 -20.391 6.815 1 92.66 107 PHE B O 1
ATOM 3532 N N . LYS B 1 108 ? 8.612 -18.666 7.051 1 89.56 108 LYS B N 1
ATOM 3533 C CA . LYS B 1 108 ? 8.73 -18.648 8.507 1 89.56 108 LYS B CA 1
ATOM 3534 C C . LYS B 1 108 ? 7.809 -19.684 9.145 1 89.56 108 LYS B C 1
ATOM 3536 O O . LYS B 1 108 ? 7.86 -19.905 10.357 1 89.56 108 LYS B O 1
ATOM 3541 N N . ARG B 1 109 ? 7.005 -20.37 8.371 1 88.69 109 ARG B N 1
ATOM 3542 C CA . ARG B 1 109 ? 6.131 -21.431 8.86 1 88.69 109 ARG B CA 1
ATOM 3543 C C . ARG B 1 109 ? 6.922 -22.702 9.15 1 88.69 109 ARG B C 1
ATOM 3545 O O . ARG B 1 109 ? 8.149 -22.718 9.027 1 88.69 109 ARG B O 1
ATOM 3552 N N . THR B 1 110 ? 6.202 -23.789 9.65 1 89.33 110 THR B N 1
ATOM 3553 C CA . THR B 1 110 ? 6.875 -25.05 9.941 1 89.33 110 THR B CA 1
ATOM 3554 C C . THR B 1 110 ? 7.482 -25.644 8.673 1 89.33 110 THR B C 1
ATOM 3556 O O . THR B 1 110 ? 6.976 -25.419 7.572 1 89.33 110 THR B O 1
ATOM 3559 N N . LYS B 1 111 ? 8.558 -26.306 8.902 1 91.27 111 LYS B N 1
ATOM 3560 C CA . LYS B 1 111 ? 9.233 -26.938 7.772 1 91.27 111 LYS B CA 1
ATOM 3561 C C . LYS B 1 111 ? 8.277 -27.839 6.995 1 91.27 111 LYS B C 1
ATOM 3563 O O . LYS B 1 111 ? 8.307 -27.869 5.763 1 91.27 111 LYS B O 1
ATOM 3568 N N . GLU B 1 112 ? 7.454 -28.507 7.693 1 90.67 112 GLU B N 1
ATOM 3569 C CA . GLU B 1 112 ? 6.487 -29.403 7.065 1 90.67 112 GLU B CA 1
ATOM 3570 C C . GLU B 1 112 ? 5.521 -28.632 6.17 1 90.67 112 GLU B C 1
ATOM 3572 O O . GLU B 1 112 ? 5.233 -29.056 5.049 1 90.67 112 GLU B O 1
ATOM 3577 N N . GLU B 1 113 ? 5.082 -27.556 6.641 1 88.49 113 GLU B N 1
ATOM 3578 C CA . GLU B 1 113 ? 4.151 -26.748 5.859 1 88.49 113 GLU B CA 1
ATOM 3579 C C . GLU B 1 113 ? 4.832 -26.16 4.626 1 88.49 113 GLU B C 1
ATOM 3581 O O . GLU B 1 113 ? 4.266 -26.176 3.531 1 88.49 113 GLU B O 1
ATOM 3586 N N . VAL B 1 114 ? 6.015 -25.681 4.856 1 92.64 114 VAL B N 1
ATOM 3587 C CA . VAL B 1 114 ? 6.756 -25.091 3.746 1 92.64 114 VAL B CA 1
ATOM 3588 C C . VAL B 1 114 ? 7.023 -26.153 2.681 1 92.64 114 VAL B C 1
ATOM 3590 O O . VAL B 1 114 ? 6.827 -25.907 1.488 1 92.64 114 VAL B O 1
ATOM 3593 N N . ASP B 1 115 ? 7.395 -27.334 3.114 1 92.92 115 ASP B N 1
ATOM 3594 C CA . ASP B 1 115 ? 7.667 -28.431 2.19 1 92.92 115 ASP B CA 1
ATOM 3595 C C . ASP B 1 115 ? 6.41 -28.82 1.415 1 92.92 115 ASP B C 1
ATOM 3597 O O . ASP B 1 115 ? 6.478 -29.113 0.22 1 92.92 115 ASP B O 1
ATOM 3601 N N . THR B 1 116 ? 5.357 -28.834 2.089 1 90.71 116 THR B N 1
ATOM 3602 C CA . THR B 1 116 ? 4.089 -29.164 1.447 1 90.71 116 THR B CA 1
ATOM 3603 C C . THR B 1 116 ? 3.754 -28.15 0.358 1 90.71 116 THR B C 1
ATOM 3605 O O . THR B 1 116 ? 3.356 -28.525 -0.747 1 90.71 116 THR B O 1
ATOM 3608 N N . LEU B 1 117 ? 3.927 -26.932 0.659 1 92.4 117 LEU B N 1
ATOM 3609 C CA . LEU B 1 117 ? 3.634 -25.872 -0.299 1 92.4 117 LEU B CA 1
ATOM 3610 C C . LEU B 1 117 ? 4.58 -25.941 -1.493 1 92.4 117 LEU B C 1
ATOM 3612 O O . LEU B 1 117 ? 4.159 -25.753 -2.636 1 92.4 117 LEU B O 1
ATOM 3616 N N . MET B 1 118 ? 5.78 -26.262 -1.2 1 94.52 118 MET B N 1
ATOM 3617 C CA . MET B 1 118 ? 6.773 -26.369 -2.266 1 94.52 118 MET B CA 1
ATOM 3618 C C . MET B 1 118 ? 6.476 -27.562 -3.168 1 94.52 118 MET B C 1
ATOM 3620 O O . MET B 1 118 ? 6.63 -27.477 -4.388 1 94.52 118 MET B O 1
ATOM 3624 N N . ASN B 1 119 ? 6.103 -28.622 -2.573 1 94.24 119 ASN B N 1
ATOM 3625 C CA . ASN B 1 119 ? 5.739 -29.797 -3.357 1 94.24 119 ASN B CA 1
ATOM 3626 C C . ASN B 1 119 ? 4.511 -29.534 -4.224 1 94.24 119 ASN B C 1
ATOM 3628 O O . ASN B 1 119 ? 4.452 -29.974 -5.374 1 94.24 119 ASN B O 1
ATOM 3632 N N . LEU B 1 120 ? 3.584 -28.886 -3.654 1 91.89 120 LEU B N 1
ATOM 3633 C CA . LEU B 1 120 ? 2.412 -28.495 -4.429 1 91.89 120 LEU B CA 1
ATOM 3634 C C . LEU B 1 120 ? 2.808 -27.611 -5.606 1 91.89 120 LEU B C 1
ATOM 3636 O O . LEU B 1 120 ? 2.302 -27.786 -6.717 1 91.89 120 LEU B O 1
ATOM 3640 N N . ALA B 1 121 ? 3.697 -26.694 -5.375 1 91.8 121 ALA B N 1
ATOM 3641 C CA . ALA B 1 121 ? 4.185 -25.811 -6.432 1 91.8 121 ALA B CA 1
ATOM 3642 C C . ALA B 1 121 ? 4.846 -26.609 -7.552 1 91.8 121 ALA B C 1
ATOM 3644 O O . ALA B 1 121 ? 4.585 -26.367 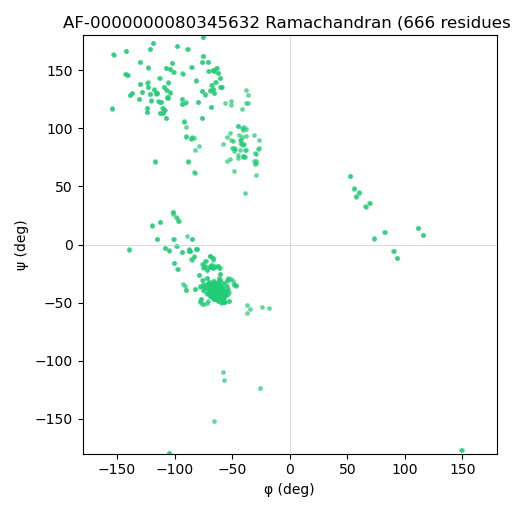-8.733 1 91.8 121 ALA B O 1
ATOM 3645 N N . ARG B 1 122 ? 5.669 -27.589 -7.175 1 93.63 122 ARG B N 1
ATOM 3646 C CA . ARG B 1 122 ? 6.33 -28.458 -8.144 1 93.63 122 ARG B CA 1
ATOM 3647 C C . ARG B 1 122 ? 5.309 -29.17 -9.025 1 93.63 122 ARG B C 1
ATOM 3649 O O . ARG B 1 122 ? 5.431 -29.167 -10.252 1 93.63 122 ARG B O 1
ATOM 3656 N N . GLU B 1 123 ? 4.413 -29.687 -8.375 1 92.77 123 GLU B N 1
ATOM 3657 C CA . GLU B 1 123 ? 3.374 -30.423 -9.088 1 92.77 123 GLU B CA 1
ATOM 3658 C C . GLU B 1 123 ? 2.615 -29.513 -10.05 1 92.77 123 GLU B C 1
ATOM 3660 O O . GLU B 1 123 ? 2.366 -29.886 -11.199 1 92.77 123 GLU B O 1
ATOM 3665 N N . LYS B 1 124 ? 2.298 -28.377 -9.616 1 90.87 124 LYS B N 1
ATOM 3666 C CA . LYS B 1 124 ? 1.464 -27.481 -10.412 1 90.87 124 LYS B CA 1
ATOM 3667 C C . LYS B 1 124 ? 2.256 -26.876 -11.568 1 90.87 124 LYS B C 1
ATOM 3669 O O . LYS B 1 124 ? 1.718 -26.676 -12.659 1 90.87 124 LYS B O 1
ATOM 3674 N N . PHE B 1 125 ? 3.505 -26.572 -11.36 1 90.5 125 PHE B N 1
ATOM 3675 C CA . PHE B 1 125 ? 4.324 -26.068 -12.456 1 90.5 125 PHE B CA 1
ATOM 3676 C C . PHE B 1 125 ? 4.565 -27.156 -13.496 1 90.5 125 PHE B C 1
ATOM 3678 O O . PHE B 1 125 ? 4.592 -26.878 -14.697 1 90.5 125 PHE B O 1
ATOM 3685 N N . GLN B 1 126 ? 4.725 -28.368 -13.047 1 90.33 126 GLN B N 1
ATOM 3686 C CA . GLN B 1 126 ? 4.865 -29.485 -13.975 1 90.33 126 GLN B CA 1
ATOM 3687 C C . GLN B 1 126 ? 3.605 -29.66 -14.819 1 90.33 126 GLN B C 1
ATOM 3689 O O . GLN B 1 126 ? 3.689 -29.895 -16.026 1 90.33 126 GLN B O 1
ATOM 3694 N N . ARG B 1 127 ? 2.536 -29.551 -14.19 1 90.68 127 ARG B N 1
ATOM 3695 C CA . ARG B 1 127 ? 1.266 -29.656 -14.901 1 90.68 127 ARG B CA 1
ATOM 3696 C C . ARG B 1 127 ? 1.106 -28.521 -15.907 1 90.68 127 ARG B C 1
ATOM 3698 O O . ARG B 1 127 ? 0.574 -28.724 -17 1 90.68 127 ARG B O 1
ATOM 3705 N N . LEU B 1 128 ? 1.482 -27.364 -15.499 1 90.07 128 LEU B N 1
ATOM 3706 C CA . LEU B 1 128 ? 1.446 -26.202 -16.379 1 90.07 128 LEU B CA 1
ATOM 3707 C C . LEU B 1 128 ? 2.24 -26.463 -17.656 1 90.07 128 LEU B C 1
ATOM 3709 O O . LEU B 1 128 ? 1.752 -26.203 -18.758 1 90.07 128 LEU B O 1
ATOM 3713 N N . LEU B 1 129 ? 3.377 -27.044 -17.525 1 90.52 129 LEU B N 1
ATOM 3714 C CA . LEU B 1 129 ? 4.254 -27.33 -18.655 1 90.52 129 LEU B CA 1
ATOM 3715 C C . LEU B 1 129 ? 3.662 -28.423 -19.539 1 90.52 129 LEU B C 1
ATOM 3717 O O . LEU B 1 129 ? 3.808 -28.384 -20.763 1 90.52 129 LEU B O 1
ATOM 3721 N N . ALA B 1 130 ? 2.964 -29.3 -18.885 1 91.15 130 ALA B N 1
ATOM 3722 C CA . ALA B 1 130 ? 2.337 -30.395 -19.62 1 91.15 130 ALA B CA 1
ATOM 3723 C C . ALA B 1 130 ? 1.161 -29.893 -20.453 1 91.15 130 ALA B C 1
ATOM 3725 O O . ALA B 1 130 ? 0.788 -30.516 -21.45 1 91.15 130 ALA B O 1
ATOM 3726 N N . GLU B 1 131 ? 0.618 -28.779 -20.101 1 91.81 131 GLU B N 1
ATOM 3727 C CA . GLU B 1 131 ? -0.54 -28.216 -20.791 1 91.81 131 GLU B CA 1
ATOM 3728 C C . GLU B 1 131 ? -0.125 -27.097 -21.742 1 91.81 131 GLU B C 1
ATOM 3730 O O . GLU B 1 131 ? -0.896 -26.167 -21.988 1 91.81 131 GLU B O 1
ATOM 3735 N N . ARG B 1 132 ? 1.02 -27.093 -22.26 1 90.31 132 ARG B N 1
ATOM 3736 C CA . ARG B 1 132 ? 1.597 -26.046 -23.097 1 90.31 132 ARG B CA 1
ATOM 3737 C C . ARG B 1 132 ? 0.703 -25.748 -24.296 1 90.31 132 ARG B C 1
ATOM 3739 O O . ARG B 1 132 ? 0.522 -24.586 -24.668 1 90.31 132 ARG B O 1
ATOM 3746 N N . ASP B 1 133 ? 0.125 -26.76 -24.905 1 91.53 133 ASP B N 1
ATOM 3747 C CA . ASP B 1 133 ? -0.702 -26.572 -26.093 1 91.53 133 ASP B CA 1
ATOM 3748 C C . ASP B 1 133 ? -1.972 -25.792 -25.76 1 91.53 133 ASP B C 1
ATOM 3750 O O . ASP B 1 133 ? -2.369 -24.895 -26.507 1 91.53 133 ASP B O 1
ATOM 3754 N N . LYS B 1 134 ? -2.55 -26.157 -24.65 1 90.77 134 LYS B N 1
ATOM 3755 C CA . LYS B 1 134 ? -3.748 -25.443 -24.218 1 90.77 134 LYS B CA 1
ATOM 3756 C C . LYS B 1 134 ? -3.439 -23.978 -23.922 1 90.77 134 LYS B C 1
ATOM 3758 O O . LYS B 1 134 ? -4.237 -23.094 -24.24 1 90.77 134 LYS B O 1
ATOM 3763 N N . LEU B 1 135 ? -2.326 -23.723 -23.36 1 91.81 135 LEU B N 1
ATOM 3764 C CA . LEU B 1 135 ? -1.899 -22.366 -23.038 1 91.81 135 LEU B CA 1
ATOM 3765 C C . LEU B 1 135 ? -1.706 -21.542 -24.306 1 91.81 135 LEU B C 1
ATOM 3767 O O . LEU B 1 135 ? -2.121 -20.382 -24.367 1 91.81 135 LEU B O 1
ATOM 3771 N N . HIS B 1 136 ? -1.176 -22.131 -25.335 1 92.66 136 HIS B N 1
ATOM 3772 C CA . HIS B 1 136 ? -0.96 -21.45 -26.607 1 92.66 136 HIS B CA 1
ATOM 3773 C C . HIS B 1 136 ? -2.28 -21.202 -27.33 1 92.66 136 HIS B C 1
ATOM 3775 O O . HIS B 1 136 ? -2.487 -20.128 -27.899 1 92.66 136 HIS B O 1
ATOM 3781 N N . GLU B 1 137 ? -3.048 -22.212 -27.252 1 90.93 137 GLU B N 1
ATOM 3782 C CA . GLU B 1 137 ? -4.347 -22.088 -27.907 1 90.93 137 GLU B CA 1
ATOM 3783 C C . GLU B 1 137 ? -5.148 -20.926 -27.327 1 90.93 137 GLU B C 1
ATOM 3785 O O . GLU B 1 137 ? -5.816 -20.197 -28.064 1 90.93 137 GLU B O 1
ATOM 3790 N N . ARG B 1 138 ? -5.024 -20.745 -26.108 1 90.21 138 ARG B N 1
ATOM 3791 C CA . ARG B 1 138 ? -5.804 -19.707 -25.441 1 90.21 138 ARG B CA 1
ATOM 3792 C C . ARG B 1 138 ? -5.024 -18.398 -25.367 1 90.21 138 ARG B C 1
ATOM 3794 O O . ARG B 1 138 ? -5.543 -17.386 -24.894 1 90.21 138 ARG B O 1
ATOM 3801 N N . GLY B 1 139 ? -3.721 -18.451 -25.786 1 93.61 139 GLY B N 1
ATOM 3802 C CA . GLY B 1 139 ? -2.888 -17.26 -25.832 1 93.61 139 GLY B CA 1
ATOM 3803 C C . GLY B 1 139 ? -2.542 -16.721 -24.456 1 93.61 139 GLY B C 1
ATOM 3804 O O . GLY B 1 139 ? -2.511 -15.506 -24.25 1 93.61 139 GLY B O 1
ATOM 3805 N N . ILE B 1 140 ? -2.342 -17.601 -23.489 1 94.88 140 ILE B N 1
ATOM 3806 C CA . ILE B 1 140 ? -2.123 -17.205 -22.102 1 94.88 140 ILE B CA 1
ATOM 3807 C C . ILE B 1 140 ? -0.629 -17.02 -21.848 1 94.88 140 ILE B C 1
ATOM 3809 O O . ILE B 1 140 ? 0.168 -17.924 -22.109 1 94.88 140 ILE B O 1
ATOM 3813 N N . CYS B 1 141 ? -0.23 -15.867 -21.421 1 97.01 141 CYS B N 1
ATOM 3814 C CA . CYS B 1 141 ? 1.129 -15.549 -20.995 1 97.01 141 CYS B CA 1
ATOM 3815 C C . CYS B 1 141 ? 1.282 -15.719 -19.489 1 97.01 141 CYS B C 1
ATOM 3817 O O . CYS B 1 141 ? 0.534 -15.121 -18.713 1 97.01 141 CYS B O 1
ATOM 3819 N N . ILE B 1 142 ? 2.242 -16.505 -19.059 1 96.32 142 ILE B N 1
ATOM 3820 C CA . ILE B 1 142 ? 2.481 -16.741 -17.639 1 96.32 142 ILE B CA 1
ATOM 3821 C C . ILE B 1 142 ? 3.736 -15.993 -17.196 1 96.32 142 ILE B C 1
ATOM 3823 O O . ILE B 1 142 ? 4.8 -16.14 -17.802 1 96.32 142 ILE B O 1
ATOM 3827 N N . ARG B 1 143 ? 3.608 -15.211 -16.173 1 97.13 143 ARG B N 1
ATOM 3828 C CA . ARG B 1 143 ? 4.73 -14.527 -15.536 1 97.13 143 ARG B CA 1
ATOM 3829 C C . ARG B 1 143 ? 4.816 -14.879 -14.055 1 97.13 143 ARG B C 1
ATOM 3831 O O . ARG B 1 143 ? 3.792 -14.996 -13.378 1 97.13 143 ARG B O 1
ATOM 3838 N N . ILE B 1 144 ? 5.95 -15.145 -13.613 1 96.88 144 ILE B N 1
ATOM 3839 C CA . ILE B 1 144 ? 6.171 -15.405 -12.195 1 96.88 144 ILE B CA 1
ATOM 3840 C C . ILE B 1 144 ? 6.963 -14.255 -11.577 1 96.88 144 ILE B C 1
ATOM 3842 O O . ILE B 1 144 ? 8.104 -13.998 -11.968 1 96.88 144 ILE B O 1
ATOM 3846 N N . ILE B 1 145 ? 6.377 -13.598 -10.656 1 97.26 145 ILE B N 1
ATOM 3847 C CA . ILE B 1 145 ? 7.035 -12.456 -10.029 1 97.26 145 ILE B CA 1
ATOM 3848 C C . ILE B 1 145 ? 7.429 -12.81 -8.597 1 97.26 145 ILE B C 1
ATOM 3850 O O . ILE B 1 145 ? 6.65 -13.426 -7.866 1 97.26 145 ILE B O 1
ATOM 3854 N N . GLY B 1 146 ? 8.64 -12.44 -8.227 1 97.35 146 GLY B N 1
ATOM 3855 C CA . GLY B 1 146 ? 9.131 -12.72 -6.887 1 97.35 146 GLY B CA 1
ATOM 3856 C C . GLY B 1 146 ? 10.633 -12.926 -6.833 1 97.35 146 GLY B C 1
ATOM 3857 O O . GLY B 1 146 ? 11.327 -12.735 -7.833 1 97.35 146 GLY B O 1
ATOM 3858 N N . ASN B 1 147 ? 11.139 -13.242 -5.692 1 96.93 147 ASN B N 1
ATOM 3859 C CA . ASN B 1 147 ? 12.555 -13.485 -5.438 1 96.93 147 ASN B CA 1
ATOM 3860 C C . ASN B 1 147 ? 12.918 -14.953 -5.64 1 96.93 147 ASN B C 1
ATOM 3862 O O . ASN B 1 147 ? 12.916 -15.734 -4.687 1 96.93 147 ASN B O 1
ATOM 3866 N N . TRP B 1 148 ? 13.34 -15.306 -6.798 1 95.35 148 TRP B N 1
ATOM 3867 C CA . TRP B 1 148 ? 13.581 -16.694 -7.178 1 95.35 148 TRP B CA 1
ATOM 3868 C C . TRP B 1 148 ? 14.786 -17.261 -6.434 1 95.35 148 TRP B C 1
ATOM 3870 O O . TRP B 1 148 ? 14.949 -18.479 -6.342 1 95.35 148 TRP B O 1
ATOM 3880 N N . ASP B 1 149 ? 15.642 -16.386 -5.899 1 92.99 149 ASP B N 1
ATOM 3881 C CA . ASP B 1 149 ? 16.839 -16.822 -5.188 1 92.99 149 ASP B CA 1
ATOM 3882 C C . ASP B 1 149 ? 16.476 -17.592 -3.92 1 92.99 149 ASP B C 1
ATOM 3884 O O . ASP B 1 149 ? 17.299 -18.333 -3.38 1 92.99 149 ASP B O 1
ATOM 3888 N N . LEU B 1 150 ? 15.258 -17.414 -3.46 1 95.08 150 LEU B N 1
ATOM 3889 C CA . LEU B 1 150 ? 14.821 -18.065 -2.23 1 95.08 150 LEU B CA 1
ATOM 3890 C C . LEU B 1 150 ? 14.277 -19.46 -2.516 1 95.08 150 LEU B C 1
ATOM 3892 O O . LEU B 1 150 ? 14.004 -20.227 -1.59 1 95.08 150 LEU B O 1
ATOM 3896 N N . LEU B 1 151 ? 14.172 -19.832 -3.802 1 95.68 151 LEU B N 1
ATOM 3897 C CA . LEU B 1 151 ? 13.538 -21.086 -4.194 1 95.68 151 LEU B CA 1
ATOM 3898 C C . LEU B 1 151 ? 14.585 -22.139 -4.541 1 95.68 151 LEU B C 1
ATOM 3900 O O . LEU B 1 151 ? 15.72 -21.802 -4.888 1 95.68 151 LEU B O 1
ATOM 3904 N N . ALA B 1 152 ? 14.214 -23.414 -4.445 1 94.09 152 ALA B N 1
ATOM 3905 C CA . ALA B 1 152 ? 15.086 -24.512 -4.853 1 94.09 152 ALA B CA 1
ATOM 3906 C C . ALA B 1 152 ? 15.371 -24.46 -6.351 1 94.09 152 ALA B C 1
ATOM 3908 O O . ALA B 1 152 ? 14.53 -24.01 -7.133 1 94.09 152 ALA B O 1
ATOM 3909 N N . PRO B 1 153 ? 16.498 -24.954 -6.803 1 94.29 153 PRO B N 1
ATOM 3910 C CA . PRO B 1 153 ? 16.904 -24.868 -8.208 1 94.29 153 PRO B CA 1
ATOM 3911 C C . PRO B 1 153 ? 15.899 -25.522 -9.154 1 94.29 153 PRO B C 1
ATOM 3913 O O . PRO B 1 153 ? 15.682 -25.032 -10.265 1 94.29 153 PRO B O 1
ATOM 3916 N N . ASP B 1 154 ? 15.358 -26.608 -8.738 1 94.51 154 ASP B N 1
ATOM 3917 C CA . ASP B 1 154 ? 14.412 -27.297 -9.61 1 94.51 154 ASP B CA 1
ATOM 3918 C C . ASP B 1 154 ? 13.162 -26.452 -9.842 1 94.51 154 ASP B C 1
ATOM 3920 O O . ASP B 1 154 ? 12.607 -26.444 -10.942 1 94.51 154 ASP B O 1
ATOM 3924 N N . ILE B 1 155 ? 12.732 -25.743 -8.82 1 94.8 155 ILE B N 1
ATOM 3925 C CA . ILE B 1 155 ? 11.578 -24.861 -8.945 1 94.8 155 ILE B CA 1
ATOM 3926 C C . ILE B 1 155 ? 11.933 -23.668 -9.829 1 94.8 155 ILE B C 1
ATOM 3928 O O . ILE B 1 155 ? 11.142 -23.264 -10.685 1 94.8 155 ILE B O 1
ATOM 3932 N N . GLN B 1 156 ? 13.123 -23.125 -9.632 1 96 156 GLN B N 1
ATOM 3933 C CA . GLN B 1 156 ? 13.594 -22.032 -10.475 1 96 156 GLN B CA 1
ATOM 3934 C C . GLN B 1 156 ? 13.57 -22.424 -11.95 1 96 156 GLN B C 1
ATOM 3936 O O . GLN B 1 156 ? 13.128 -21.646 -12.798 1 96 156 GLN B O 1
ATOM 3941 N N . ARG B 1 157 ? 14.023 -23.627 -12.21 1 95.23 157 ARG B N 1
ATOM 3942 C CA . ARG B 1 157 ? 14.063 -24.12 -13.583 1 95.23 157 ARG B CA 1
ATOM 3943 C C . ARG B 1 157 ? 12.657 -24.243 -14.162 1 95.23 157 ARG B C 1
ATOM 3945 O O . ARG B 1 157 ? 12.41 -23.831 -15.297 1 95.23 157 ARG B O 1
ATOM 3952 N N . SER B 1 158 ? 11.776 -24.805 -13.416 1 94.4 158 SER B N 1
ATOM 3953 C CA . SER B 1 158 ? 10.398 -24.966 -13.868 1 94.4 158 SER B CA 1
ATOM 3954 C C . SER B 1 158 ? 9.75 -23.617 -14.157 1 94.4 158 SER B C 1
ATOM 3956 O O . SER B 1 158 ? 9.009 -23.474 -15.132 1 94.4 158 SER B O 1
ATOM 3958 N N . ILE B 1 159 ? 9.997 -22.654 -13.303 1 94.81 159 ILE B N 1
ATOM 3959 C CA . ILE B 1 159 ? 9.462 -21.307 -13.47 1 94.81 159 ILE B CA 1
ATOM 3960 C C . ILE B 1 159 ? 9.995 -20.697 -14.764 1 94.81 159 ILE B C 1
ATOM 3962 O O . ILE B 1 159 ? 9.225 -20.182 -15.578 1 94.81 159 ILE B O 1
ATOM 3966 N N . ALA B 1 160 ? 11.315 -20.813 -14.928 1 95.83 160 ALA B N 1
ATOM 3967 C CA . ALA B 1 160 ? 11.946 -20.246 -16.117 1 95.83 160 ALA B CA 1
ATOM 3968 C C . ALA B 1 160 ? 11.371 -20.86 -17.39 1 95.83 160 ALA B C 1
ATOM 3970 O O . ALA B 1 160 ? 11.091 -20.149 -18.358 1 95.83 160 ALA B O 1
ATOM 3971 N N . GLU B 1 161 ? 11.171 -22.137 -17.388 1 94.99 161 GLU B N 1
ATOM 3972 C CA . GLU B 1 161 ? 10.613 -22.835 -18.542 1 94.99 161 GLU B CA 1
ATOM 3973 C C . GLU B 1 161 ? 9.193 -22.36 -18.84 1 94.99 161 GLU B C 1
ATOM 3975 O O . GLU B 1 161 ? 8.844 -22.117 -19.997 1 94.99 161 GLU B O 1
ATOM 3980 N N . ALA B 1 162 ? 8.414 -22.234 -17.823 1 93.54 162 ALA B N 1
ATOM 3981 C CA . ALA B 1 162 ? 7.029 -21.797 -17.981 1 93.54 162 ALA B CA 1
ATOM 3982 C C . ALA B 1 162 ? 6.963 -20.388 -18.566 1 93.54 162 ALA B C 1
ATOM 3984 O O . ALA B 1 162 ? 6.166 -20.121 -19.468 1 93.54 162 ALA B O 1
ATOM 3985 N N . VAL B 1 163 ? 7.785 -19.504 -18.073 1 95.28 163 VAL B N 1
ATOM 3986 C CA . VAL B 1 163 ? 7.807 -18.11 -18.504 1 95.28 163 VAL B CA 1
ATOM 3987 C C . VAL B 1 163 ? 8.246 -18.027 -19.964 1 95.28 163 VAL B C 1
ATOM 3989 O O . VAL B 1 163 ? 7.597 -17.363 -20.777 1 95.28 163 VAL B O 1
ATOM 3992 N N . LEU B 1 164 ? 9.308 -18.754 -20.33 1 94.68 164 LEU B N 1
ATOM 3993 C CA . LEU B 1 164 ? 9.836 -18.721 -21.689 1 94.68 164 LEU B CA 1
ATOM 3994 C C . LEU B 1 164 ? 8.843 -19.328 -22.674 1 94.68 164 LEU B C 1
ATOM 3996 O O . LEU B 1 164 ? 8.67 -18.818 -23.783 1 94.68 164 LEU B O 1
ATOM 4000 N N . LEU B 1 165 ? 8.198 -20.362 -22.225 1 93.47 165 LEU B N 1
ATOM 4001 C CA . LEU B 1 165 ? 7.27 -21.106 -23.071 1 93.47 165 LEU B CA 1
ATOM 4002 C C . LEU B 1 165 ? 6.105 -20.223 -23.506 1 93.47 165 LEU B C 1
ATOM 4004 O O . LEU B 1 165 ? 5.609 -20.351 -24.628 1 93.47 165 LEU B O 1
ATOM 4008 N N . THR B 1 166 ? 5.679 -19.291 -22.673 1 95.26 166 THR B N 1
ATOM 4009 C CA . THR B 1 166 ? 4.43 -18.578 -22.923 1 95.26 166 THR B CA 1
ATOM 4010 C C . THR B 1 166 ? 4.695 -17.098 -23.18 1 95.26 166 THR B C 1
ATOM 4012 O O . THR B 1 166 ? 3.757 -16.307 -23.308 1 95.26 166 THR B O 1
ATOM 4015 N N . ARG B 1 167 ? 5.931 -16.642 -23.257 1 94.37 167 ARG B N 1
ATOM 4016 C CA . ARG B 1 167 ? 6.332 -15.239 -23.229 1 94.37 167 ARG B CA 1
ATOM 4017 C C . ARG B 1 167 ? 5.755 -14.481 -24.419 1 94.37 167 ARG B C 1
ATOM 4019 O O . ARG B 1 167 ? 5.628 -13.255 -24.379 1 94.37 167 ARG B O 1
ATOM 4026 N N . HIS B 1 168 ? 5.309 -15.117 -25.487 1 94.01 168 HIS B N 1
ATOM 4027 C CA . HIS B 1 168 ? 4.839 -14.431 -26.686 1 94.01 168 HIS B CA 1
ATOM 4028 C C . HIS B 1 168 ? 3.318 -14.475 -26.786 1 94.01 168 HIS B C 1
ATOM 4030 O O . HIS B 1 168 ? 2.736 -13.902 -27.709 1 94.01 168 HIS B O 1
ATOM 4036 N N . ASN B 1 169 ? 2.663 -15.166 -25.903 1 95.04 169 ASN B N 1
ATOM 4037 C CA . ASN B 1 169 ? 1.205 -15.141 -25.865 1 95.04 169 ASN B CA 1
ATOM 4038 C C . ASN B 1 169 ? 0.678 -13.763 -25.477 1 95.04 169 ASN B C 1
ATOM 4040 O O . ASN B 1 169 ? 1.278 -13.074 -24.65 1 95.04 169 ASN B O 1
ATOM 4044 N N . ARG B 1 170 ? -0.496 -13.364 -25.963 1 93.21 170 ARG B N 1
ATOM 4045 C CA . ARG B 1 170 ? -0.882 -11.966 -25.8 1 93.21 170 ARG B CA 1
ATOM 4046 C C . ARG B 1 170 ? -2.36 -11.844 -25.444 1 93.21 170 ARG B C 1
ATOM 4048 O O . ARG B 1 170 ? -2.856 -10.743 -25.198 1 93.21 170 ARG B O 1
ATOM 4055 N N . LYS B 1 171 ? -3.081 -12.851 -25.407 1 93.44 171 LYS B N 1
ATOM 4056 C CA . LYS B 1 171 ? -4.523 -12.765 -25.198 1 93.44 171 LYS B CA 1
ATOM 4057 C C . LYS B 1 171 ? -4.851 -12.501 -23.731 1 93.44 171 LYS B C 1
ATOM 4059 O O . LYS B 1 171 ? -5.729 -11.693 -23.422 1 93.44 171 LYS B O 1
ATOM 4064 N N . ALA B 1 172 ? -4.22 -13.236 -22.852 1 95.6 172 ALA B N 1
ATOM 4065 C CA . ALA B 1 172 ? -4.409 -13.088 -21.411 1 95.6 172 ALA B CA 1
ATOM 4066 C C . ALA B 1 172 ? -3.095 -13.287 -20.662 1 95.6 172 ALA B C 1
ATOM 4068 O O . ALA B 1 172 ? -2.217 -14.021 -21.121 1 95.6 172 ALA B O 1
ATOM 4069 N N . THR B 1 173 ? -2.908 -12.584 -19.558 1 97.74 173 THR B N 1
ATOM 4070 C CA . THR B 1 173 ? -1.685 -12.68 -18.769 1 97.74 173 THR B CA 1
ATOM 4071 C C . THR B 1 173 ? -1.996 -13.115 -17.34 1 97.74 173 THR B C 1
ATOM 4073 O O . THR B 1 173 ? -2.91 -12.581 -16.708 1 97.74 173 THR B O 1
ATOM 4076 N N . LEU B 1 174 ? -1.32 -14.075 -16.91 1 97.45 174 LEU B N 1
ATOM 4077 C CA . LEU B 1 174 ? -1.389 -14.512 -15.52 1 97.45 174 LEU B CA 1
ATOM 4078 C C . LEU B 1 174 ? -0.07 -14.249 -14.802 1 97.45 174 LEU B C 1
ATOM 4080 O O . LEU B 1 174 ? 0.956 -14.843 -15.141 1 97.45 174 LEU B O 1
ATOM 4084 N N . ASN B 1 175 ? -0.068 -13.353 -13.843 1 98.21 175 ASN B N 1
ATOM 4085 C CA . ASN B 1 175 ? 1.058 -13.126 -12.943 1 98.21 175 ASN B CA 1
ATOM 4086 C C . ASN B 1 175 ? 0.923 -13.94 -11.66 1 98.21 175 ASN B C 1
ATOM 4088 O O . ASN B 1 175 ? -0.055 -13.79 -10.925 1 98.21 175 ASN B O 1
ATOM 4092 N N . VAL B 1 176 ? 1.856 -14.744 -11.42 1 97.81 176 VAL B N 1
ATOM 4093 C CA . VAL B 1 176 ? 1.866 -15.523 -10.187 1 97.81 176 VAL B CA 1
ATOM 4094 C C . VAL B 1 176 ? 2.94 -14.986 -9.244 1 97.81 176 VAL B C 1
ATOM 4096 O O . VAL B 1 176 ? 4.136 -15.127 -9.511 1 97.81 176 VAL B O 1
ATOM 4099 N N . ALA B 1 177 ? 2.515 -14.359 -8.202 1 98.32 177 ALA B N 1
ATOM 4100 C CA . ALA B 1 177 ? 3.454 -13.903 -7.18 1 98.32 177 ALA B CA 1
ATOM 4101 C C . ALA B 1 177 ? 3.916 -15.064 -6.303 1 98.32 177 ALA B C 1
ATOM 4103 O O . ALA B 1 177 ? 3.146 -15.582 -5.492 1 98.32 177 ALA B O 1
ATOM 4104 N N . PHE B 1 178 ? 5.138 -15.437 -6.462 1 97.66 178 PHE B N 1
ATOM 4105 C CA . PHE B 1 178 ? 5.719 -16.589 -5.782 1 97.66 178 PHE B CA 1
ATOM 4106 C C . PHE B 1 178 ? 7.05 -16.223 -5.138 1 97.66 178 PHE B C 1
ATOM 4108 O O . PHE B 1 178 ? 7.983 -15.8 -5.825 1 97.66 178 PHE B O 1
ATOM 4115 N N . ALA B 1 179 ? 7.188 -16.479 -3.788 1 97.49 179 ALA B N 1
ATOM 4116 C CA . ALA B 1 179 ? 8.267 -15.912 -2.983 1 97.49 179 ALA B CA 1
ATOM 4117 C C . ALA B 1 179 ? 8.334 -14.396 -3.146 1 97.49 179 ALA B C 1
ATOM 4119 O O . ALA B 1 179 ? 9.385 -13.848 -3.484 1 97.49 179 ALA B O 1
ATOM 4120 N N . TYR B 1 180 ? 7.164 -13.828 -2.766 1 97.79 180 TYR B N 1
ATOM 4121 C CA . TYR B 1 180 ? 6.983 -12.422 -3.11 1 97.79 180 TYR B CA 1
ATOM 4122 C C . TYR B 1 180 ? 6.531 -11.617 -1.897 1 97.79 180 TYR B C 1
ATOM 4124 O O . TYR B 1 180 ? 5.672 -12.064 -1.133 1 97.79 180 TYR B O 1
ATOM 4132 N N . THR B 1 181 ? 7.066 -10.458 -1.711 1 97.31 181 THR B N 1
ATOM 4133 C CA . THR B 1 181 ? 6.536 -9.34 -0.94 1 97.31 181 THR B CA 1
ATOM 4134 C C . THR B 1 181 ? 6.821 -8.015 -1.643 1 97.31 181 THR B C 1
ATOM 4136 O O . THR B 1 181 ? 7.815 -7.888 -2.36 1 97.31 181 THR B O 1
ATOM 4139 N N . SER B 1 182 ? 5.943 -7.116 -1.523 1 97.05 182 SER B N 1
ATOM 4140 C CA . SER B 1 182 ? 6.108 -5.815 -2.163 1 97.05 182 SER B CA 1
ATOM 4141 C C . SER B 1 182 ? 7.377 -5.12 -1.681 1 97.05 182 SER B C 1
ATOM 4143 O O . SER B 1 182 ? 8.103 -4.519 -2.477 1 97.05 182 SER B O 1
ATOM 4145 N N . ARG B 1 183 ? 7.675 -5.184 -0.419 1 95.71 183 ARG B N 1
ATOM 4146 C CA . ARG B 1 183 ? 8.855 -4.517 0.122 1 95.71 183 ARG B CA 1
ATOM 4147 C C . ARG B 1 183 ? 10.135 -5.135 -0.428 1 95.71 183 ARG B C 1
ATOM 4149 O O . ARG B 1 183 ? 11.111 -4.428 -0.687 1 95.71 183 ARG B O 1
ATOM 4156 N N . ASP B 1 184 ? 10.139 -6.465 -0.572 1 96.35 184 ASP B N 1
ATOM 4157 C CA . ASP B 1 184 ? 11.285 -7.111 -1.204 1 96.35 184 ASP B CA 1
ATOM 4158 C C . ASP B 1 184 ? 11.438 -6.66 -2.655 1 96.35 184 ASP B C 1
ATOM 4160 O O . ASP B 1 184 ? 12.553 -6.421 -3.122 1 96.35 184 ASP B O 1
ATOM 4164 N N . GLU B 1 185 ? 10.362 -6.566 -3.361 1 97.22 185 GLU B N 1
ATOM 4165 C CA . GLU B 1 185 ? 10.376 -6.106 -4.747 1 97.22 185 GLU B CA 1
ATOM 4166 C C . GLU B 1 185 ? 10.967 -4.703 -4.855 1 97.22 185 GLU B C 1
ATOM 4168 O O . GLU B 1 185 ? 11.839 -4.454 -5.69 1 97.22 185 GLU B O 1
ATOM 4173 N N . ILE B 1 186 ? 10.473 -3.859 -4.019 1 96 186 ILE B N 1
ATOM 4174 C CA . ILE B 1 186 ? 10.932 -2.475 -4.031 1 96 186 ILE B CA 1
ATOM 4175 C C . ILE B 1 186 ? 12.416 -2.421 -3.673 1 96 186 ILE B C 1
ATOM 4177 O O . ILE B 1 186 ? 13.198 -1.741 -4.342 1 96 186 ILE B O 1
ATOM 4181 N N . THR B 1 187 ? 12.78 -3.121 -2.696 1 94.95 187 THR B N 1
ATOM 4182 C CA . THR B 1 187 ? 14.17 -3.15 -2.253 1 94.95 187 THR B CA 1
ATOM 4183 C C . THR B 1 187 ? 15.081 -3.667 -3.363 1 94.95 187 THR B C 1
ATOM 4185 O O . THR B 1 187 ? 16.16 -3.118 -3.593 1 94.95 187 THR B O 1
ATOM 4188 N N . HIS B 1 188 ? 14.649 -4.757 -3.978 1 94.76 188 HIS B N 1
ATOM 4189 C CA . HIS B 1 188 ? 15.402 -5.303 -5.101 1 94.76 188 HIS B CA 1
ATOM 4190 C C . HIS B 1 188 ? 15.591 -4.261 -6.198 1 94.76 188 HIS B C 1
ATOM 4192 O O . HIS B 1 188 ? 16.681 -4.137 -6.762 1 94.76 188 HIS B O 1
ATOM 4198 N N . SER B 1 189 ? 14.562 -3.541 -6.501 1 94.59 189 SER B N 1
ATOM 4199 C CA . SER B 1 189 ? 14.62 -2.508 -7.53 1 94.59 189 SER B CA 1
ATOM 4200 C C . SER B 1 189 ? 15.585 -1.393 -7.141 1 94.59 189 SER B C 1
ATOM 4202 O O . SER B 1 189 ? 16.321 -0.88 -7.986 1 94.59 189 SER B O 1
ATOM 4204 N N . ILE B 1 190 ? 15.598 -1.042 -5.909 1 92.97 190 ILE B N 1
ATOM 4205 C CA . ILE B 1 190 ? 16.499 -0.013 -5.401 1 92.97 190 ILE B CA 1
ATOM 4206 C C . ILE B 1 190 ? 17.945 -0.486 -5.526 1 92.97 190 ILE B C 1
ATOM 4208 O O . ILE B 1 190 ? 18.821 0.277 -5.941 1 92.97 190 ILE B O 1
ATOM 4212 N N . ARG B 1 191 ? 18.183 -1.682 -5.135 1 93.29 191 ARG B N 1
ATOM 4213 C CA . ARG B 1 191 ? 19.524 -2.247 -5.245 1 93.29 191 ARG B CA 1
ATOM 4214 C C . ARG B 1 191 ? 20.013 -2.221 -6.689 1 93.29 191 ARG B C 1
ATOM 4216 O O . ARG B 1 191 ? 21.164 -1.87 -6.955 1 93.29 191 ARG B O 1
ATOM 4223 N N . THR B 1 192 ? 19.12 -2.586 -7.572 1 94.24 192 THR B N 1
ATOM 4224 C CA . THR B 1 192 ? 19.441 -2.585 -8.995 1 94.24 192 THR B CA 1
ATOM 4225 C C . THR B 1 192 ? 19.821 -1.183 -9.463 1 94.24 192 THR B C 1
ATOM 4227 O O . THR B 1 192 ? 20.817 -1.007 -10.167 1 94.24 192 THR B O 1
ATOM 4230 N N . ILE B 1 193 ? 19.084 -0.197 -9.064 1 94.22 193 ILE B N 1
ATOM 4231 C CA . ILE B 1 193 ? 19.323 1.188 -9.454 1 94.22 193 ILE B CA 1
ATOM 4232 C C . ILE B 1 193 ? 20.602 1.697 -8.793 1 94.22 193 ILE B C 1
ATOM 4234 O O . ILE B 1 193 ? 21.425 2.348 -9.44 1 94.22 193 ILE B O 1
ATOM 4238 N N . ALA B 1 194 ? 20.747 1.381 -7.517 1 92.68 194 ALA B N 1
ATOM 4239 C CA . ALA B 1 194 ? 21.935 1.804 -6.779 1 92.68 194 ALA B CA 1
ATOM 4240 C C . ALA B 1 194 ? 23.204 1.238 -7.411 1 92.68 194 ALA B C 1
ATOM 4242 O O . ALA B 1 194 ? 24.22 1.93 -7.506 1 92.68 194 ALA B O 1
ATOM 4243 N N . GLU B 1 195 ? 23.155 -0.009 -7.783 1 93.28 195 GLU B N 1
ATOM 4244 C CA . GLU B 1 195 ? 24.284 -0.638 -8.461 1 93.28 195 GLU B CA 1
ATOM 4245 C C . GLU B 1 195 ? 24.618 0.084 -9.763 1 93.28 195 GLU B C 1
ATOM 4247 O O . GLU B 1 195 ? 25.791 0.299 -10.077 1 93.28 195 GLU B O 1
ATOM 4252 N N . ALA B 1 196 ? 23.596 0.428 -10.48 1 94.24 196 ALA B N 1
ATOM 4253 C CA . ALA B 1 196 ? 23.787 1.126 -11.748 1 94.24 196 ALA B CA 1
ATOM 4254 C C . ALA B 1 196 ? 24.416 2.5 -11.529 1 94.24 196 ALA B C 1
ATOM 4256 O O . ALA B 1 196 ? 25.223 2.957 -12.342 1 94.24 196 ALA B O 1
ATOM 4257 N N . VAL B 1 197 ? 24.046 3.167 -10.509 1 93.11 197 VAL B N 1
ATOM 4258 C CA . VAL B 1 197 ? 24.632 4.462 -10.176 1 93.11 197 VAL B CA 1
ATOM 4259 C C . VAL B 1 197 ? 26.089 4.278 -9.758 1 93.11 197 VAL B C 1
ATOM 4261 O O . VAL B 1 197 ? 26.964 5.034 -10.187 1 93.11 197 VAL B O 1
ATOM 4264 N N . GLY B 1 198 ? 26.309 3.299 -8.928 1 90.77 198 GLY B N 1
ATOM 4265 C CA . GLY B 1 198 ? 27.67 2.983 -8.526 1 90.77 198 GLY B CA 1
ATOM 4266 C C . GLY B 1 198 ? 28.579 2.662 -9.696 1 90.77 198 GLY B C 1
ATOM 4267 O O . GLY B 1 198 ? 29.759 3.02 -9.689 1 90.77 198 GLY B O 1
ATOM 4268 N N . ASP B 1 199 ? 28.011 2.045 -10.751 1 92.5 199 ASP B N 1
ATOM 4269 C CA . ASP B 1 199 ? 28.758 1.641 -11.939 1 92.5 199 ASP B CA 1
ATOM 4270 C C . ASP B 1 199 ? 28.829 2.778 -12.956 1 92.5 199 ASP B C 1
ATOM 4272 O O . ASP B 1 199 ? 29.423 2.625 -14.025 1 92.5 199 ASP B O 1
ATOM 4276 N N . GLY B 1 200 ? 28.129 3.872 -12.683 1 91.33 200 GLY B N 1
ATOM 4277 C CA . GLY B 1 200 ? 28.147 5.023 -13.572 1 91.33 200 GLY B CA 1
ATOM 4278 C C . GLY B 1 200 ? 27.191 4.888 -14.742 1 91.33 200 GLY B C 1
ATOM 4279 O O . GLY B 1 200 ? 27.247 5.674 -15.69 1 91.33 200 GLY B O 1
ATOM 4280 N N . LYS B 1 201 ? 26.335 3.898 -14.695 1 93.59 201 LYS B N 1
ATOM 4281 C CA . LYS B 1 201 ? 25.353 3.693 -15.755 1 93.59 201 LYS B CA 1
ATOM 4282 C C . LYS B 1 201 ? 24.175 4.652 -15.606 1 93.59 201 LYS B C 1
ATOM 4284 O O . LYS B 1 201 ? 23.471 4.934 -16.578 1 93.59 201 LYS B O 1
ATOM 4289 N N . LEU B 1 202 ? 23.951 5.064 -14.351 1 94.25 202 LEU B N 1
ATOM 4290 C CA . LEU B 1 202 ? 22.918 6.042 -14.026 1 94.25 202 LEU B CA 1
ATOM 4291 C C . LEU B 1 202 ? 23.48 7.154 -13.147 1 94.25 202 LEU B C 1
ATOM 4293 O O . LEU B 1 202 ? 24.537 6.991 -12.533 1 94.25 202 LEU B O 1
ATOM 4297 N N . GLU B 1 203 ? 22.851 8.201 -13.196 1 93.54 203 GLU B N 1
ATOM 4298 C CA . GLU B 1 203 ? 23.089 9.274 -12.235 1 93.54 203 GLU B CA 1
ATOM 4299 C C . GLU B 1 203 ? 21.983 9.331 -11.185 1 93.54 203 GLU B C 1
ATOM 4301 O O . GLU B 1 203 ? 20.843 8.947 -11.456 1 93.54 203 GLU B O 1
ATOM 4306 N N . PRO B 1 204 ? 22.336 9.782 -10.01 1 90.51 204 PRO B N 1
ATOM 4307 C CA . PRO B 1 204 ? 21.315 9.87 -8.964 1 90.51 204 PRO B CA 1
ATOM 4308 C C . PRO B 1 204 ? 20.091 10.673 -9.399 1 90.51 204 PRO B C 1
ATOM 4310 O O . PRO B 1 204 ? 18.966 10.349 -9.012 1 90.51 204 PRO B O 1
ATOM 4313 N N . GLU B 1 205 ? 20.203 11.617 -10.209 1 90.98 205 GLU B N 1
ATOM 4314 C CA . GLU B 1 205 ? 19.119 12.486 -10.657 1 90.98 205 GLU B CA 1
ATOM 4315 C C . GLU B 1 205 ? 18.186 11.754 -11.617 1 90.98 205 GLU B C 1
ATOM 4317 O O . GLU B 1 205 ? 17.077 12.219 -11.889 1 90.98 205 GLU B O 1
ATOM 4322 N N . ASP B 1 206 ? 18.642 10.603 -12.109 1 93.03 206 ASP B N 1
ATOM 4323 C CA . ASP B 1 206 ? 17.826 9.826 -13.037 1 93.03 206 ASP B CA 1
ATOM 4324 C C . ASP B 1 206 ? 16.707 9.091 -12.303 1 93.03 206 ASP B C 1
ATOM 4326 O O . ASP B 1 206 ? 15.763 8.602 -12.927 1 93.03 206 ASP B O 1
ATOM 4330 N N . VAL B 1 207 ? 16.881 9.005 -10.974 1 93.31 207 VAL B N 1
ATOM 4331 C CA . VAL B 1 207 ? 15.945 8.225 -10.171 1 93.31 207 VAL B CA 1
ATOM 4332 C C . VAL B 1 207 ? 14.582 8.913 -10.153 1 93.31 207 VAL B C 1
ATOM 4334 O O . VAL B 1 207 ? 14.473 10.079 -9.766 1 93.31 207 VAL B O 1
ATOM 4337 N N . SER B 1 208 ? 13.617 8.225 -10.66 1 93.9 208 SER B N 1
ATOM 4338 C CA . SER B 1 208 ? 12.241 8.706 -10.725 1 93.9 208 SER B CA 1
ATOM 4339 C C . SER B 1 208 ? 11.248 7.577 -10.469 1 93.9 208 SER B C 1
ATOM 4341 O O . SER B 1 208 ? 11.626 6.404 -10.443 1 93.9 208 SER B O 1
ATOM 4343 N N . GLU B 1 209 ? 10.019 7.957 -10.237 1 93.82 209 GLU B N 1
ATOM 4344 C CA . GLU B 1 209 ? 8.965 6.96 -10.077 1 93.82 209 GLU B CA 1
ATOM 4345 C C . GLU B 1 209 ? 8.855 6.07 -11.312 1 93.82 209 GLU B C 1
ATOM 4347 O O . GLU B 1 209 ? 8.643 4.861 -11.195 1 93.82 209 GLU B O 1
ATOM 4352 N N . GLU B 1 210 ? 8.999 6.703 -12.45 1 93.59 210 GLU B N 1
ATOM 4353 C CA . GLU B 1 210 ? 8.914 5.966 -13.707 1 93.59 210 GLU B CA 1
ATOM 4354 C C . GLU B 1 210 ? 10.035 4.938 -13.821 1 93.59 210 GLU B C 1
ATOM 4356 O O . GLU B 1 210 ? 9.794 3.787 -14.193 1 93.59 210 GLU B O 1
ATOM 4361 N N . LEU B 1 211 ? 11.261 5.379 -13.521 1 94.76 211 LEU B N 1
ATOM 4362 C CA . LEU B 1 211 ? 12.396 4.464 -13.586 1 94.76 211 LEU B CA 1
ATOM 4363 C C . LEU B 1 211 ? 12.206 3.293 -12.627 1 94.76 211 LEU B C 1
ATOM 4365 O O . LEU B 1 211 ? 12.466 2.143 -12.986 1 94.76 211 LEU B O 1
ATOM 4369 N N . LEU B 1 212 ? 11.744 3.616 -11.4 1 94.67 212 LEU B N 1
ATOM 4370 C CA . LEU B 1 212 ? 11.525 2.57 -10.408 1 94.67 212 LEU B CA 1
ATOM 4371 C C . LEU B 1 212 ? 10.476 1.574 -10.89 1 94.67 212 LEU B C 1
ATOM 4373 O O . LEU B 1 212 ? 10.661 0.361 -10.764 1 94.67 212 LEU B O 1
ATOM 4377 N N . THR B 1 213 ? 9.393 2.068 -11.405 1 94.98 213 THR B N 1
ATOM 4378 C CA . THR B 1 213 ? 8.32 1.22 -11.912 1 94.98 213 THR B CA 1
ATOM 4379 C C . THR B 1 213 ? 8.854 0.236 -12.949 1 94.98 213 THR B C 1
ATOM 4381 O O . THR B 1 213 ? 8.448 -0.928 -12.975 1 94.98 213 THR B O 1
ATOM 4384 N N . ARG B 1 214 ? 9.814 0.668 -13.754 1 94.99 214 ARG B N 1
ATOM 4385 C CA . ARG B 1 214 ? 10.367 -0.144 -14.834 1 94.99 214 ARG B CA 1
ATOM 4386 C C . ARG B 1 214 ? 11.411 -1.121 -14.304 1 94.99 214 ARG B C 1
ATOM 4388 O O . ARG B 1 214 ? 11.926 -1.954 -15.053 1 94.99 214 ARG B O 1
ATOM 4395 N N . CYS B 1 215 ? 11.691 -1.025 -13.035 1 95.2 215 CYS B N 1
ATOM 4396 C CA . CYS B 1 215 ? 12.66 -1.937 -12.437 1 95.2 215 CYS B CA 1
ATOM 4397 C C . CYS B 1 215 ? 11.969 -2.946 -11.528 1 95.2 215 CYS B C 1
ATOM 4399 O O . CYS B 1 215 ? 12.615 -3.847 -10.99 1 95.2 215 CYS B O 1
ATOM 4401 N N . LEU B 1 216 ? 10.666 -2.839 -11.345 1 96.24 216 LEU B N 1
ATOM 4402 C CA . LEU B 1 216 ? 9.908 -3.775 -10.522 1 96.24 216 LEU B CA 1
ATOM 4403 C C . LEU B 1 216 ? 9.703 -5.098 -11.252 1 96.24 216 LEU B C 1
ATOM 4405 O O . LEU B 1 216 ? 9.84 -5.164 -12.476 1 96.24 216 LEU B O 1
ATOM 4409 N N . TYR B 1 217 ? 9.347 -6.154 -10.478 1 95.49 217 TYR B N 1
ATOM 4410 C CA . TYR B 1 217 ? 8.982 -7.426 -11.091 1 95.49 217 TYR B CA 1
ATOM 4411 C C . TYR B 1 217 ? 7.774 -7.265 -12.005 1 95.49 217 TYR B C 1
ATOM 4413 O O . TYR B 1 217 ? 7.614 -8.015 -12.971 1 95.49 217 TYR B O 1
ATOM 4421 N N . THR B 1 218 ? 6.974 -6.25 -11.723 1 95.33 218 THR B N 1
ATOM 4422 C CA . THR B 1 218 ? 5.697 -6.051 -12.399 1 95.33 218 THR B CA 1
ATOM 4423 C C . THR B 1 218 ? 5.842 -5.057 -13.548 1 95.33 218 THR B C 1
ATOM 4425 O O . THR B 1 218 ? 4.855 -4.469 -13.996 1 95.33 218 THR B O 1
ATOM 4428 N N . LYS B 1 219 ? 6.989 -4.817 -14.054 1 93.98 219 LYS B N 1
ATOM 4429 C CA . LYS B 1 219 ? 7.289 -3.757 -15.012 1 93.98 219 LYS B CA 1
ATOM 4430 C C . LYS B 1 219 ? 6.489 -3.937 -16.299 1 93.98 219 LYS B C 1
ATOM 4432 O O . LYS B 1 219 ? 6.251 -2.971 -17.028 1 93.98 219 LYS B O 1
ATOM 4437 N N . TYR B 1 220 ? 5.985 -5.093 -16.592 1 92.81 220 TYR B N 1
ATOM 4438 C CA . TYR B 1 220 ? 5.254 -5.319 -17.834 1 92.81 220 TYR B CA 1
ATOM 4439 C C . TYR B 1 220 ? 3.749 -5.308 -17.591 1 92.81 220 TYR B C 1
ATOM 4441 O O . TYR B 1 220 ? 2.966 -5.619 -18.492 1 92.81 220 TYR B O 1
ATOM 4449 N N . SER B 1 221 ? 3.347 -5.016 -16.397 1 94.75 221 SER B N 1
ATOM 4450 C CA . SER B 1 221 ? 1.931 -5.063 -16.047 1 94.75 221 SER B CA 1
ATOM 4451 C C . SER B 1 221 ? 1.389 -3.669 -15.75 1 94.75 221 SER B C 1
ATOM 4453 O O . SER B 1 221 ? 2.103 -2.82 -15.212 1 94.75 221 SER B O 1
ATOM 4455 N N . ALA B 1 222 ? 0.216 -3.488 -16.142 1 92.95 222 ALA B N 1
ATOM 4456 C CA . ALA B 1 222 ? -0.497 -2.311 -15.653 1 92.95 222 ALA B CA 1
ATOM 4457 C C . ALA B 1 222 ? -0.859 -2.462 -14.178 1 92.95 222 ALA B C 1
ATOM 4459 O O . ALA B 1 222 ? -0.879 -3.575 -13.649 1 92.95 222 ALA B O 1
ATOM 4460 N N . GLU B 1 223 ? -1.05 -1.381 -13.564 1 95.01 223 GLU B N 1
ATOM 4461 C CA . GLU B 1 223 ? -1.554 -1.432 -12.194 1 95.01 223 GLU B CA 1
ATOM 4462 C C . GLU B 1 223 ? -2.922 -2.105 -12.135 1 95.01 223 GLU B C 1
ATOM 4464 O O . GLU B 1 223 ? -3.744 -1.933 -13.037 1 95.01 223 GLU B O 1
ATOM 4469 N N . PRO B 1 224 ? -3.18 -2.868 -11.111 1 97.67 224 PRO B N 1
ATOM 4470 C CA . PRO B 1 224 ? -4.505 -3.484 -11.016 1 97.67 224 PRO B CA 1
ATOM 4471 C C . PRO B 1 224 ? -5.623 -2.458 -10.85 1 97.67 224 PRO B C 1
ATOM 4473 O O . PRO B 1 224 ? -5.454 -1.465 -10.136 1 97.67 224 PRO B O 1
ATOM 4476 N N . ASP B 1 225 ? -6.675 -2.74 -11.534 1 97.26 225 ASP B N 1
ATOM 4477 C CA . ASP B 1 225 ? -7.885 -1.94 -11.368 1 97.26 225 ASP B CA 1
ATOM 4478 C C . ASP B 1 225 ? -8.627 -2.327 -10.091 1 97.26 225 ASP B C 1
ATOM 4480 O O . ASP B 1 225 ? -9.228 -1.475 -9.433 1 97.26 225 ASP B O 1
ATOM 4484 N N . LEU B 1 226 ? -8.568 -3.563 -9.834 1 98.22 226 LEU B N 1
ATOM 4485 C CA . LEU B 1 226 ? -9.336 -4.166 -8.749 1 98.22 226 LEU B CA 1
ATOM 4486 C C . LEU B 1 226 ? -8.496 -5.191 -7.993 1 98.22 226 LEU B C 1
ATOM 4488 O O . LEU B 1 226 ? -7.789 -5.994 -8.606 1 98.22 226 LEU B O 1
ATOM 4492 N N . LEU B 1 227 ? -8.463 -5.049 -6.723 1 98.32 227 LEU B N 1
ATOM 4493 C CA . LEU B 1 227 ? -7.834 -6.028 -5.843 1 98.32 227 LEU B CA 1
ATOM 4494 C C . LEU B 1 227 ? -8.872 -6.706 -4.954 1 98.32 227 LEU B C 1
ATOM 4496 O O . LEU B 1 227 ? -9.63 -6.031 -4.254 1 98.32 227 LEU B O 1
ATOM 4500 N N . VAL B 1 228 ? -8.947 -8.016 -5.013 1 98.53 228 VAL B N 1
ATOM 4501 C CA . VAL B 1 228 ? -9.923 -8.797 -4.26 1 98.53 228 VAL B CA 1
ATOM 4502 C C . VAL B 1 228 ? -9.212 -9.614 -3.184 1 98.53 228 VAL B C 1
ATOM 4504 O O . VAL B 1 228 ? -8.277 -10.361 -3.48 1 98.53 228 VAL B O 1
ATOM 4507 N N . ARG B 1 229 ? -9.595 -9.426 -2.008 1 97.49 229 ARG B N 1
ATOM 4508 C CA . ARG B 1 229 ? -9.087 -10.275 -0.935 1 97.49 229 ARG B CA 1
ATOM 4509 C C . ARG B 1 229 ? -10.217 -11.05 -0.267 1 97.49 229 ARG B C 1
ATOM 4511 O O . ARG B 1 229 ? -11.26 -10.479 0.061 1 97.49 229 ARG B O 1
ATOM 4518 N N . THR B 1 230 ? -9.962 -12.289 -0.087 1 97.69 230 THR B N 1
ATOM 4519 C CA . THR B 1 230 ? -10.946 -13.167 0.537 1 97.69 230 THR B CA 1
ATOM 4520 C C . THR B 1 230 ? -10.64 -13.352 2.021 1 97.69 230 THR B C 1
ATOM 4522 O O . THR B 1 230 ? -9.635 -12.844 2.521 1 97.69 230 THR B O 1
ATOM 4525 N N . SER B 1 231 ? -11.597 -14.005 2.806 1 94.89 231 SER B N 1
ATOM 4526 C CA . SER B 1 231 ? -11.491 -14.509 4.171 1 94.89 231 SER B CA 1
ATOM 4527 C C . SER B 1 231 ? -11.9 -13.446 5.186 1 94.89 231 SER B C 1
ATOM 4529 O O . SER B 1 231 ? -11.829 -13.674 6.395 1 94.89 231 SER B O 1
ATOM 4531 N N . GLY B 1 232 ? -12.176 -12.221 4.731 1 91.01 232 GLY B N 1
ATOM 4532 C CA . GLY B 1 232 ? -12.652 -11.197 5.646 1 91.01 232 GLY B CA 1
ATOM 4533 C C . GLY B 1 232 ? -11.537 -10.338 6.212 1 91.01 232 GLY B C 1
ATOM 4534 O O . GLY B 1 232 ? -11.796 -9.309 6.839 1 91.01 232 GLY B O 1
ATOM 4535 N N . GLU B 1 233 ? -10.356 -10.728 6.018 1 89.72 233 GLU B N 1
ATOM 4536 C CA . GLU B 1 233 ? -9.238 -9.896 6.453 1 89.72 233 GLU B CA 1
ATOM 4537 C C . GLU B 1 233 ? -9.151 -8.615 5.628 1 89.72 233 GLU B C 1
ATOM 4539 O O . GLU B 1 233 ? -9.273 -8.65 4.402 1 89.72 233 GLU B O 1
ATOM 4544 N N . VAL B 1 234 ? -8.9 -7.494 6.362 1 92.76 234 VAL B N 1
ATOM 4545 C CA . VAL B 1 234 ? -8.853 -6.206 5.677 1 92.76 234 VAL B CA 1
ATOM 4546 C C . VAL B 1 234 ? -7.454 -5.606 5.801 1 92.76 234 VAL B C 1
ATOM 4548 O O . VAL B 1 234 ? -7.25 -4.641 6.54 1 92.76 234 VAL B O 1
ATOM 4551 N N . ARG B 1 235 ? -6.57 -6.145 5.15 1 92.41 235 ARG B N 1
ATOM 4552 C CA . ARG B 1 235 ? -5.177 -5.721 5.049 1 92.41 235 ARG B CA 1
ATOM 4553 C C . ARG B 1 235 ? -4.561 -6.176 3.73 1 92.41 235 ARG B C 1
ATOM 4555 O O . ARG B 1 235 ? -5.078 -7.086 3.078 1 92.41 235 ARG B O 1
ATOM 4562 N N . LEU B 1 236 ? -3.446 -5.645 3.302 1 92.84 236 LEU B N 1
ATOM 4563 C CA . LEU B 1 236 ? -2.853 -5.973 2.01 1 92.84 236 LEU B CA 1
ATOM 4564 C C . LEU B 1 236 ? -1.754 -7.019 2.167 1 92.84 236 LEU B C 1
ATOM 4566 O O . LEU B 1 236 ? -1.355 -7.658 1.19 1 92.84 236 LEU B O 1
ATOM 4570 N N . SER B 1 237 ? -1.19 -7.176 3.345 1 92.49 237 SER B N 1
ATOM 4571 C CA . SER B 1 237 ? -0.202 -8.2 3.668 1 92.49 237 SER B CA 1
ATOM 4572 C C . SER B 1 237 ? 1.016 -8.1 2.756 1 92.49 237 SER B C 1
ATOM 4574 O O . SER B 1 237 ? 1.48 -9.109 2.219 1 92.49 237 SER B O 1
ATOM 4576 N N . ASP B 1 238 ? 1.455 -6.886 2.492 1 95.42 238 ASP B N 1
ATOM 4577 C CA . ASP B 1 238 ? 2.687 -6.623 1.754 1 95.42 238 ASP B CA 1
ATOM 4578 C C . ASP B 1 238 ? 2.575 -7.106 0.309 1 95.42 238 ASP B C 1
ATOM 4580 O O . ASP B 1 238 ? 3.534 -7.646 -0.246 1 95.42 238 ASP B O 1
ATOM 4584 N N . PHE B 1 239 ? 1.364 -7.021 -0.25 1 96.79 239 PHE B N 1
ATOM 4585 C CA . PHE B 1 239 ? 1.083 -7.448 -1.616 1 96.79 239 PHE B CA 1
ATOM 4586 C C . PHE B 1 239 ? 0.824 -6.246 -2.516 1 96.79 239 PHE B C 1
ATOM 4588 O O . PHE B 1 239 ? -0.102 -5.47 -2.273 1 96.79 239 PHE B O 1
ATOM 4595 N N . LEU B 1 240 ? 1.668 -5.969 -3.533 1 97.31 240 LEU B N 1
ATOM 4596 C CA . LEU B 1 240 ? 1.515 -4.99 -4.603 1 97.31 240 LEU B CA 1
ATOM 4597 C C . LEU B 1 240 ? 1.279 -3.595 -4.034 1 97.31 240 LEU B C 1
ATOM 4599 O O . LEU B 1 240 ? 0.351 -2.898 -4.451 1 97.31 240 LEU B O 1
ATOM 4603 N N . LEU B 1 241 ? 2.073 -3.228 -3.11 1 95.48 241 LEU B N 1
ATOM 4604 C CA . LEU B 1 241 ? 1.898 -1.943 -2.442 1 95.48 241 LEU B CA 1
ATOM 4605 C C . LEU B 1 241 ? 2.15 -0.79 -3.408 1 95.48 241 LEU B C 1
ATOM 4607 O O . LEU B 1 241 ? 1.336 0.131 -3.509 1 95.48 241 LEU B O 1
ATOM 4611 N N . TRP B 1 242 ? 3.198 -0.854 -4.176 1 94.63 242 TRP B N 1
ATOM 4612 C CA . TRP B 1 242 ? 3.552 0.18 -5.142 1 94.63 242 TRP B CA 1
ATOM 4613 C C . TRP B 1 242 ? 2.48 0.309 -6.219 1 94.63 242 TRP B C 1
ATOM 4615 O O . TRP B 1 242 ? 2.162 1.417 -6.657 1 94.63 242 TRP B O 1
ATOM 4625 N N . GLN B 1 243 ? 1.864 -0.835 -6.597 1 95.68 243 GLN B N 1
ATOM 4626 C CA . GLN B 1 243 ? 0.945 -0.904 -7.729 1 95.68 243 GLN B CA 1
ATOM 4627 C C . GLN B 1 243 ? -0.472 -0.521 -7.311 1 95.68 243 GLN B C 1
ATOM 4629 O O . GLN B 1 243 ? -1.329 -0.269 -8.16 1 95.68 243 GLN B O 1
ATOM 4634 N N . SER B 1 244 ? -0.754 -0.43 -5.998 1 92.73 244 SER B N 1
ATOM 4635 C CA . SER B 1 244 ? -2.139 -0.338 -5.548 1 92.73 244 SER B CA 1
ATOM 4636 C C . SER B 1 244 ? -2.528 1.105 -5.248 1 92.73 244 SER B C 1
ATOM 4638 O O . SER B 1 244 ? -3.478 1.356 -4.503 1 92.73 244 SER B O 1
ATOM 4640 N N . THR B 1 245 ? -1.898 2.058 -5.789 1 87.21 245 THR B N 1
ATOM 4641 C CA . THR B 1 245 ? -2.128 3.473 -5.519 1 87.21 245 THR B CA 1
ATOM 4642 C C . THR B 1 245 ? -3.579 3.85 -5.809 1 87.21 245 THR B C 1
ATOM 4644 O O . THR B 1 245 ? -4.248 4.454 -4.968 1 87.21 245 THR B O 1
ATOM 4647 N N . SER B 1 246 ? -4.107 3.432 -6.913 1 86.97 246 SER B N 1
ATOM 4648 C CA . SER B 1 246 ? -5.455 3.814 -7.32 1 86.97 246 SER B CA 1
ATOM 4649 C C . SER B 1 246 ? -6.357 2.592 -7.462 1 86.97 246 SER B C 1
ATOM 4651 O O . SER B 1 246 ? -7.415 2.664 -8.09 1 86.97 246 SER B O 1
ATOM 4653 N N . THR B 1 247 ? -5.913 1.567 -6.921 1 94.63 247 THR B N 1
ATOM 4654 C CA . THR B 1 247 ? -6.621 0.3 -7.066 1 94.63 247 THR B CA 1
ATOM 4655 C C . THR B 1 247 ? -7.856 0.265 -6.17 1 94.63 247 THR B C 1
ATOM 4657 O O . THR B 1 247 ? -7.796 0.666 -5.006 1 94.63 247 THR B O 1
ATOM 4660 N N . VAL B 1 248 ? -9.009 -0.139 -6.732 1 96.04 248 VAL B N 1
ATOM 4661 C CA . VAL B 1 248 ? -10.204 -0.401 -5.937 1 96.04 248 VAL B CA 1
ATOM 4662 C C . VAL B 1 248 ? -10.037 -1.713 -5.172 1 96.04 248 VAL B C 1
ATOM 4664 O O . VAL B 1 248 ? -9.669 -2.736 -5.754 1 96.04 248 VAL B O 1
ATOM 4667 N N . MET B 1 249 ? -10.27 -1.623 -3.917 1 96.58 249 MET B N 1
ATOM 4668 C CA . MET B 1 249 ? -10.092 -2.817 -3.096 1 96.58 249 MET B CA 1
ATOM 4669 C C . MET B 1 249 ? -11.44 -3.396 -2.68 1 96.58 249 MET B C 1
ATOM 4671 O O . MET B 1 249 ? -12.349 -2.655 -2.3 1 96.58 249 MET B O 1
ATOM 4675 N N . TYR B 1 250 ? -11.584 -4.673 -2.826 1 97.22 250 TYR B N 1
ATOM 4676 C CA . TYR B 1 250 ? -12.799 -5.404 -2.486 1 97.22 250 TYR B CA 1
ATOM 4677 C C . TYR B 1 250 ? -12.5 -6.531 -1.504 1 97.22 250 TYR B C 1
ATOM 4679 O O . TYR B 1 250 ? -11.808 -7.493 -1.845 1 97.22 250 TYR B O 1
ATOM 4687 N N . PHE B 1 251 ? -13.03 -6.396 -0.325 1 95.77 251 PHE B N 1
ATOM 4688 C CA . PHE B 1 251 ? -12.829 -7.396 0.718 1 95.77 251 PHE B CA 1
ATOM 4689 C C . PHE B 1 251 ? -14.094 -8.221 0.928 1 95.77 251 PHE B C 1
ATOM 4691 O O . PHE B 1 251 ? -15.18 -7.666 1.106 1 95.77 251 PHE B O 1
ATOM 4698 N N . THR B 1 252 ? -13.959 -9.501 0.856 1 96.34 252 THR B N 1
ATOM 4699 C CA . THR B 1 252 ? -15.098 -10.384 1.08 1 96.34 252 THR B CA 1
ATOM 4700 C C . THR B 1 252 ? -14.801 -11.376 2.201 1 96.34 252 THR B C 1
ATOM 4702 O O . THR B 1 252 ? -13.649 -11.764 2.404 1 96.34 252 THR B O 1
ATOM 4705 N N . GLU B 1 253 ? -15.809 -11.827 2.882 1 95.43 253 GLU B N 1
ATOM 4706 C CA . GLU B 1 253 ? -15.641 -12.745 4.005 1 95.43 253 GLU B CA 1
ATOM 4707 C C . GLU B 1 253 ? -15.506 -14.187 3.523 1 95.43 253 GLU B C 1
ATOM 4709 O O . GLU B 1 253 ? -15.105 -15.067 4.288 1 95.43 253 GLU B O 1
ATOM 4714 N N . THR B 1 254 ? -15.756 -14.408 2.296 1 97.25 254 THR B N 1
ATOM 4715 C CA . THR B 1 254 ? -15.729 -15.747 1.719 1 97.25 254 THR B CA 1
ATOM 4716 C C . THR B 1 254 ? -14.311 -16.312 1.728 1 97.25 254 THR B C 1
ATOM 4718 O O . THR B 1 254 ? -13.355 -15.607 1.398 1 97.25 254 THR B O 1
ATOM 4721 N N . LEU B 1 255 ? -14.245 -17.597 2.177 1 97.77 255 LEU B N 1
ATOM 4722 C CA . LEU B 1 255 ? -12.948 -18.256 2.068 1 97.77 255 LEU B CA 1
ATOM 4723 C C . LEU B 1 255 ? -12.61 -18.553 0.611 1 97.77 255 LEU B C 1
ATOM 4725 O O . LEU B 1 255 ? -13.495 -18.88 -0.182 1 97.77 255 LEU B O 1
ATOM 4729 N N . TRP B 1 256 ? -11.377 -18.569 0.205 1 98.03 256 TRP B N 1
ATOM 4730 C CA . TRP B 1 256 ? -10.941 -18.625 -1.187 1 98.03 256 TRP B CA 1
ATOM 4731 C C . TRP B 1 256 ? -11.507 -19.857 -1.885 1 98.03 256 TRP B C 1
ATOM 4733 O O . TRP B 1 256 ? -12.138 -19.746 -2.939 1 98.03 256 TRP B O 1
ATOM 4743 N N . PRO B 1 257 ? -11.392 -21.073 -1.289 1 97.97 257 PRO B N 1
ATOM 4744 C CA . PRO B 1 257 ? -11.914 -22.239 -2.005 1 97.97 257 PRO B CA 1
ATOM 4745 C C . PRO B 1 257 ? -13.433 -22.206 -2.157 1 97.97 257 PRO B C 1
ATOM 4747 O O . PRO B 1 257 ? -13.994 -22.967 -2.949 1 97.97 257 PRO B O 1
ATOM 4750 N N . GLU B 1 258 ? -14.126 -21.287 -1.451 1 98 258 GLU B N 1
ATOM 4751 C CA . GLU B 1 258 ? -15.582 -21.192 -1.487 1 98 258 GLU B CA 1
ATOM 4752 C C . GLU B 1 258 ? -16.04 -20.1 -2.45 1 98 258 GLU B C 1
ATOM 4754 O O . GLU B 1 258 ? -17.241 -19.882 -2.624 1 98 258 GLU B O 1
ATOM 4759 N N . LEU B 1 259 ? -15.133 -19.42 -3.067 1 97.99 259 LEU B N 1
ATOM 4760 C CA . LEU B 1 259 ? -15.466 -18.354 -4.006 1 97.99 259 LEU B CA 1
ATOM 4761 C C . LEU B 1 259 ? -16.291 -18.893 -5.169 1 97.99 259 LEU B C 1
ATOM 4763 O O . LEU B 1 259 ? -15.984 -19.956 -5.714 1 97.99 259 LEU B O 1
ATOM 4767 N N . THR B 1 260 ? -17.315 -18.231 -5.55 1 97.39 260 THR B N 1
ATOM 4768 C CA . THR B 1 260 ? -18.156 -18.587 -6.687 1 97.39 260 THR B CA 1
ATOM 4769 C C . THR B 1 260 ? -18.147 -17.478 -7.735 1 97.39 260 THR B C 1
ATOM 4771 O O . THR B 1 260 ? -17.592 -16.402 -7.503 1 97.39 260 THR B O 1
ATOM 4774 N N . ILE B 1 261 ? -18.761 -17.744 -8.866 1 97.31 261 ILE B N 1
ATOM 4775 C CA . ILE B 1 261 ? -18.852 -16.774 -9.952 1 97.31 261 ILE B CA 1
ATOM 4776 C C . ILE B 1 261 ? -19.605 -15.535 -9.475 1 97.31 261 ILE B C 1
ATOM 4778 O O . ILE B 1 261 ? -19.3 -14.416 -9.894 1 97.31 261 ILE B O 1
ATOM 4782 N N . TRP B 1 262 ? -20.493 -15.699 -8.547 1 97.25 262 TRP B N 1
ATOM 4783 C CA . TRP B 1 262 ? -21.285 -14.579 -8.051 1 97.25 262 TRP B CA 1
ATOM 4784 C C . TRP B 1 262 ? -20.423 -13.62 -7.237 1 97.25 262 TRP B C 1
ATOM 4786 O O . TRP B 1 262 ? -20.655 -12.408 -7.244 1 97.25 262 TRP B O 1
ATOM 4796 N N . HIS B 1 263 ? -19.482 -14.166 -6.537 1 97.93 263 HIS B N 1
ATOM 4797 C CA . HIS B 1 263 ? -18.557 -13.311 -5.802 1 97.93 263 HIS B CA 1
ATOM 4798 C C . HIS B 1 263 ? -17.714 -12.467 -6.752 1 97.93 263 HIS B C 1
ATOM 4800 O O . HIS B 1 263 ? -17.505 -11.276 -6.511 1 97.93 263 HIS B O 1
ATOM 4806 N N . LEU B 1 264 ? -17.262 -13.108 -7.84 1 98.2 264 LEU B N 1
ATOM 4807 C CA . LEU B 1 264 ? -16.485 -12.367 -8.827 1 98.2 264 LEU B CA 1
ATOM 4808 C C . LEU B 1 264 ? -17.335 -11.29 -9.492 1 98.2 264 LEU B C 1
ATOM 4810 O O . LEU B 1 264 ? -16.897 -10.146 -9.634 1 98.2 264 LEU B O 1
ATOM 4814 N N . LEU B 1 265 ? -18.557 -11.665 -9.898 1 97.92 265 LEU B N 1
ATOM 4815 C CA . LEU B 1 265 ? -19.446 -10.703 -10.54 1 97.92 265 LEU B CA 1
ATOM 4816 C C . LEU B 1 265 ? -19.787 -9.56 -9.59 1 97.92 265 LEU B C 1
ATOM 4818 O O . LEU B 1 265 ? -19.883 -8.405 -10.01 1 97.92 265 LEU B O 1
ATOM 4822 N N . GLY B 1 266 ? -19.944 -9.904 -8.311 1 97.37 266 GLY B N 1
ATOM 4823 C CA . GLY B 1 266 ? -20.147 -8.873 -7.307 1 97.37 266 GLY B CA 1
ATOM 4824 C C . GLY B 1 266 ? -18.979 -7.911 -7.194 1 97.37 266 GLY B C 1
ATOM 4825 O O . GLY B 1 266 ? -19.174 -6.703 -7.045 1 97.37 266 GLY B O 1
ATOM 4826 N N . ALA B 1 267 ? -17.817 -8.424 -7.239 1 97.95 267 ALA B N 1
ATOM 4827 C CA . ALA B 1 267 ? -16.618 -7.593 -7.176 1 97.95 267 ALA B CA 1
ATOM 4828 C C . ALA B 1 267 ? -16.535 -6.658 -8.379 1 97.95 267 ALA B C 1
ATOM 4830 O O . ALA B 1 267 ? -16.194 -5.481 -8.237 1 97.95 267 ALA B O 1
ATOM 4831 N N . VAL B 1 268 ? -16.828 -7.184 -9.561 1 97.94 268 VAL B N 1
ATOM 4832 C CA . VAL B 1 268 ? -16.812 -6.379 -10.778 1 97.94 268 VAL B CA 1
ATOM 4833 C C . VAL B 1 268 ? -17.868 -5.28 -10.685 1 97.94 268 VAL B C 1
ATOM 4835 O O . VAL B 1 268 ? -17.609 -4.13 -11.047 1 97.94 268 VAL B O 1
ATOM 4838 N N . PHE B 1 269 ? -19.029 -5.644 -10.215 1 96.78 269 PHE B N 1
ATOM 4839 C CA . PHE B 1 269 ? -20.097 -4.668 -10.034 1 96.78 269 PHE B CA 1
ATOM 4840 C C . PHE B 1 269 ? -19.669 -3.572 -9.065 1 96.78 269 PHE B C 1
ATOM 4842 O O . PHE B 1 269 ? -19.946 -2.392 -9.293 1 96.78 269 PHE B O 1
ATOM 4849 N N . TYR B 1 270 ? -19.078 -4.01 -8.021 1 95.87 270 TYR B N 1
ATOM 4850 C CA . TYR B 1 270 ? -18.56 -3.053 -7.049 1 95.87 270 TYR B CA 1
ATOM 4851 C C . TYR B 1 270 ? -17.584 -2.084 -7.705 1 95.87 270 TYR B C 1
ATOM 4853 O O . TYR B 1 270 ? -17.673 -0.871 -7.5 1 95.87 270 TYR B O 1
ATOM 4861 N N . TYR B 1 271 ? -16.668 -2.57 -8.426 1 96.35 271 TYR B N 1
ATOM 4862 C CA . TYR B 1 271 ? -15.717 -1.762 -9.18 1 96.35 271 TYR B CA 1
ATOM 4863 C C . TYR B 1 271 ? -16.439 -0.749 -10.06 1 96.35 271 TYR B C 1
ATOM 4865 O O . TYR B 1 271 ? -16.066 0.426 -10.099 1 96.35 271 TYR B O 1
ATOM 4873 N N . GLN B 1 272 ? -17.398 -1.187 -10.774 1 94.6 272 GLN B N 1
ATOM 4874 C CA . GLN B 1 272 ? -18.161 -0.315 -11.661 1 94.6 272 GLN B CA 1
ATOM 4875 C C . GLN B 1 272 ? -18.824 0.818 -10.882 1 94.6 272 GLN B C 1
ATOM 4877 O O . GLN B 1 272 ? -18.793 1.973 -11.31 1 94.6 272 GLN B O 1
ATOM 4882 N N . ARG B 1 273 ? -19.367 0.524 -9.758 1 91.22 273 ARG B N 1
ATOM 4883 C CA . ARG B 1 273 ? -20.026 1.526 -8.927 1 91.22 273 ARG B CA 1
ATOM 4884 C C . ARG B 1 273 ? -19.034 2.582 -8.452 1 91.22 273 ARG B C 1
ATOM 4886 O O . ARG B 1 273 ? -19.341 3.776 -8.455 1 91.22 273 ARG B O 1
ATOM 4893 N N . VAL B 1 274 ? -17.94 2.126 -8.073 1 89.47 274 VAL B N 1
ATOM 4894 C CA . VAL B 1 274 ? -16.907 3.044 -7.604 1 89.47 274 VAL B CA 1
ATOM 4895 C C . VAL B 1 274 ? -16.443 3.932 -8.756 1 89.47 274 VAL B C 1
ATOM 4897 O O . VAL B 1 274 ? -16.259 5.139 -8.582 1 89.47 274 VAL B O 1
ATOM 4900 N N . ARG B 1 275 ? -16.177 3.382 -9.854 1 86.53 275 ARG B N 1
ATOM 4901 C CA . ARG B 1 275 ? -15.716 4.123 -11.023 1 86.53 275 ARG B CA 1
ATOM 4902 C C . ARG B 1 275 ? -16.728 5.188 -11.431 1 86.53 275 ARG B C 1
ATOM 4904 O O . ARG B 1 275 ? -16.349 6.287 -11.842 1 86.53 275 ARG B O 1
ATOM 4911 N N . TRP B 1 276 ? -17.912 4.873 -11.332 1 79.14 276 TRP B N 1
ATOM 4912 C CA . TRP B 1 276 ? -18.958 5.833 -11.67 1 79.14 276 TRP B CA 1
ATOM 4913 C C . TRP B 1 276 ? -18.977 6.989 -10.676 1 79.14 276 TRP B C 1
ATOM 4915 O O . TRP B 1 276 ? -19.161 8.146 -11.063 1 79.14 276 TRP B O 1
ATOM 4925 N N . ARG B 1 277 ? -18.699 6.682 -9.445 1 74.76 277 ARG B N 1
ATOM 4926 C CA . ARG B 1 277 ? -18.656 7.721 -8.422 1 74.76 277 ARG B CA 1
ATOM 4927 C C . ARG B 1 277 ? -17.451 8.635 -8.62 1 74.76 277 ARG B C 1
ATOM 4929 O O . ARG B 1 277 ? -17.537 9.843 -8.39 1 74.76 277 ARG B O 1
ATOM 4936 N N . MET B 1 278 ? -16.369 7.958 -9.015 1 66.07 278 MET B N 1
ATOM 4937 C CA . MET B 1 278 ? -15.137 8.722 -9.197 1 66.07 278 MET B CA 1
ATOM 4938 C C . MET B 1 278 ? -15.195 9.551 -10.475 1 66.07 278 MET B C 1
ATOM 4940 O O . MET B 1 278 ? -14.486 10.55 -10.605 1 66.07 278 MET B O 1
ATOM 4944 N N . GLN B 1 279 ? -15.749 8.979 -11.56 1 57.36 279 GLN B N 1
ATOM 4945 C CA . GLN B 1 279 ? -15.902 9.726 -12.804 1 57.36 279 GLN B CA 1
ATOM 4946 C C . GLN B 1 279 ? -16.483 11.113 -12.544 1 57.36 279 GLN B C 1
ATOM 4948 O O . GLN B 1 279 ? -16.09 12.087 -13.189 1 57.36 279 GLN B O 1
ATOM 4953 N N . ASP B 1 280 ? -17.324 11.18 -11.605 1 51.08 280 ASP B N 1
ATOM 4954 C CA . ASP B 1 280 ? -17.799 12.52 -11.275 1 51.08 280 ASP B CA 1
ATOM 4955 C C . ASP B 1 280 ? -16.676 13.373 -10.69 1 51.08 280 ASP B C 1
ATOM 4957 O O . ASP B 1 280 ? -16.575 14.565 -10.988 1 51.08 280 ASP B O 1
ATOM 4961 N N . VAL B 1 281 ? -15.825 12.686 -9.989 1 50.28 281 VAL B N 1
ATOM 4962 C CA . VAL B 1 281 ? -14.672 13.397 -9.446 1 50.28 281 VAL B CA 1
ATOM 4963 C C . VAL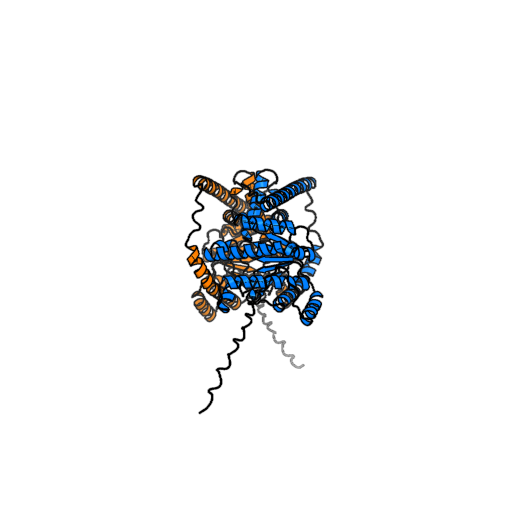 B 1 281 ? -13.633 13.612 -10.543 1 50.28 281 VAL B C 1
ATOM 4965 O O . VAL B 1 281 ? -13.051 14.694 -10.653 1 50.28 281 VAL B O 1
ATOM 4968 N N . ARG B 1 282 ? -13.296 12.486 -11.305 1 49.7 282 ARG B N 1
ATOM 4969 C CA . ARG B 1 282 ? -12.322 12.564 -12.389 1 49.7 282 ARG B CA 1
ATOM 4970 C C . ARG B 1 282 ? -12.766 13.563 -13.452 1 49.7 282 ARG B C 1
ATOM 4972 O O . ARG B 1 282 ? -11.942 14.29 -14.011 1 49.7 282 ARG B O 1
ATOM 4979 N N . ARG B 1 283 ? -13.979 13.429 -13.889 1 47.76 283 ARG B N 1
ATOM 4980 C CA . ARG B 1 283 ? -14.466 14.443 -14.818 1 47.76 283 ARG B CA 1
ATOM 4981 C C . ARG B 1 283 ? -14.181 15.847 -14.295 1 47.76 283 ARG B C 1
ATOM 4983 O O . ARG B 1 283 ? -13.849 16.748 -15.069 1 47.76 283 ARG B O 1
ATOM 4990 N N . ALA B 1 284 ? -14.259 15.874 -13.029 1 40.3 284 ALA B N 1
ATOM 4991 C CA . ALA B 1 284 ? -13.912 17.177 -12.467 1 40.3 284 ALA B CA 1
ATOM 4992 C C . ALA B 1 284 ? -12.413 17.439 -12.576 1 40.3 284 ALA B C 1
ATOM 4994 O O . ALA B 1 284 ? -11.992 18.563 -12.861 1 40.3 284 ALA B O 1
ATOM 4995 N N . LEU B 1 285 ? -11.653 16.287 -12.369 1 42.15 285 LEU B N 1
ATOM 4996 C CA . LEU B 1 285 ? -10.2 16.386 -12.449 1 42.15 285 LEU B CA 1
ATOM 4997 C C . LEU B 1 285 ? -9.741 16.482 -13.9 1 42.15 285 LEU B C 1
ATOM 4999 O O . LEU B 1 285 ? -8.793 17.207 -14.209 1 42.15 285 LEU B O 1
ATOM 5003 N N . ASP B 1 286 ? -10.208 15.539 -14.825 1 41.93 286 ASP B N 1
ATOM 5004 C CA . ASP B 1 286 ? -9.838 15.558 -16.237 1 41.93 286 ASP B CA 1
ATOM 5005 C C . ASP B 1 286 ? -10.107 16.927 -16.857 1 41.93 286 ASP B C 1
ATOM 5007 O O . ASP B 1 286 ? -9.413 17.34 -17.788 1 41.93 286 ASP B O 1
ATOM 5011 N N . GLN B 1 287 ? -11.209 17.435 -16.465 1 37.14 287 GLN B N 1
ATOM 5012 C CA . GLN B 1 287 ? -11.405 18.755 -17.054 1 37.14 287 GLN B CA 1
ATOM 5013 C C . GLN B 1 287 ? -10.206 19.66 -16.788 1 37.14 287 GLN B C 1
ATOM 5015 O O . GLN B 1 287 ? -9.905 20.552 -17.584 1 37.14 287 GLN B O 1
ATOM 5020 N N . PHE B 1 288 ? -9.598 19.327 -15.661 1 33.69 288 PHE B N 1
ATOM 5021 C CA . PHE B 1 288 ? -8.477 20.199 -15.331 1 33.69 288 PHE B CA 1
ATOM 5022 C C . PHE B 1 288 ? -7.172 19.632 -15.875 1 33.69 288 PHE B C 1
ATOM 5024 O O . PHE B 1 288 ? -6.181 20.354 -16.004 1 33.69 288 PHE B O 1
ATOM 5031 N N . THR B 1 289 ? -7.083 18.298 -15.881 1 35.94 289 THR B N 1
ATOM 5032 C CA . THR B 1 289 ? -5.795 17.728 -16.256 1 35.94 289 THR B CA 1
ATOM 5033 C C . THR B 1 289 ? -5.508 17.965 -17.736 1 35.94 289 THR B C 1
ATOM 5035 O O . THR B 1 289 ? -4.488 17.51 -18.257 1 35.94 289 THR B O 1
ATOM 5038 N N . SER B 1 290 ? -6.465 18.426 -18.482 1 33.73 290 SER B N 1
ATOM 5039 C CA . SER B 1 290 ? -5.988 18.574 -19.853 1 33.73 290 SER B CA 1
ATOM 5040 C C . SER B 1 290 ? -4.682 19.359 -19.904 1 33.73 290 SER B C 1
ATOM 5042 O O . SER B 1 290 ? -4.127 19.582 -20.981 1 33.73 290 SER B O 1
ATOM 5044 N N . GLU B 1 291 ? -4.51 20.257 -18.94 1 30.56 291 GLU B N 1
ATOM 5045 C CA . GLU B 1 291 ? -3.321 21.044 -19.249 1 30.56 291 GLU B CA 1
ATOM 5046 C C . GLU B 1 291 ? -2.055 20.349 -18.754 1 30.56 291 GLU B C 1
ATOM 5048 O O . GLU B 1 291 ? -1.942 20.023 -17.571 1 30.56 291 GLU B O 1
ATOM 5053 N N . PRO B 1 292 ? -1.418 19.554 -19.588 1 31.32 292 PRO B N 1
ATOM 5054 C CA . PRO B 1 292 ? -0.132 18.893 -19.356 1 31.32 292 PRO B CA 1
ATOM 5055 C C . PRO B 1 292 ? 0.792 19.702 -18.449 1 31.32 292 PRO B C 1
ATOM 5057 O O . PRO B 1 292 ? 0.85 20.929 -18.558 1 31.32 292 PRO B O 1
ATOM 5060 N N . TYR B 1 293 ? 0.827 19.485 -17.215 1 27.13 293 TYR B N 1
ATOM 5061 C CA . TYR B 1 293 ? 1.963 20.097 -16.535 1 27.13 293 TYR B CA 1
ATOM 5062 C C . TYR B 1 293 ? 3.223 20.005 -17.388 1 27.13 293 TYR B C 1
ATOM 5064 O O . TYR B 1 293 ? 3.905 18.977 -17.39 1 27.13 293 TYR B O 1
ATOM 5072 N N . ALA B 1 294 ? 3.12 20.292 -18.718 1 28.81 294 ALA B N 1
ATOM 5073 C CA . ALA B 1 294 ? 4.188 20.374 -19.711 1 28.81 294 ALA B CA 1
ATOM 5074 C C . ALA B 1 294 ? 5.452 20.983 -19.109 1 28.81 294 ALA B C 1
ATOM 5076 O O . ALA B 1 294 ? 6.566 20.591 -19.462 1 28.81 294 ALA B O 1
ATOM 5077 N N . GLN B 1 295 ? 5.413 22.219 -18.579 1 29.69 295 GLN B N 1
ATOM 5078 C CA . GLN B 1 295 ? 6.423 23.202 -18.959 1 29.69 295 GLN B CA 1
ATOM 5079 C C . GLN B 1 295 ? 7.636 23.128 -18.037 1 29.69 295 GLN B C 1
ATOM 5081 O O . GLN B 1 295 ? 7.896 24.057 -17.269 1 29.69 295 GLN B O 1
ATOM 5086 N N . CYS B 1 296 ? 7.731 22.095 -17.09 1 29.15 296 CYS B N 1
ATOM 5087 C CA . CYS B 1 296 ? 9.003 22.598 -16.582 1 29.15 296 CYS B CA 1
ATOM 5088 C C . CYS B 1 296 ? 9.987 22.841 -17.72 1 29.15 296 CYS B C 1
ATOM 5090 O O . CYS B 1 296 ? 10.336 21.914 -18.453 1 29.15 296 CYS B O 1
ATOM 5092 N N . PRO B 1 297 ? 10.014 23.984 -18.273 1 31.99 297 PRO B N 1
ATOM 5093 C CA . PRO B 1 297 ? 10.804 24.499 -19.394 1 31.99 297 PRO B CA 1
ATOM 5094 C C . PRO B 1 297 ? 12.234 23.962 -19.404 1 31.99 297 PRO B C 1
ATOM 5096 O O . PRO B 1 297 ? 12.918 24.037 -20.427 1 31.99 297 PRO B O 1
ATOM 5099 N N . ASP B 1 298 ? 12.932 24.104 -18.24 1 34.68 298 ASP B N 1
ATOM 5100 C CA . ASP B 1 298 ? 14.302 24.504 -18.55 1 34.68 298 ASP B CA 1
ATOM 5101 C C . ASP B 1 298 ? 14.972 23.493 -19.477 1 34.68 298 ASP B C 1
ATOM 5103 O O . ASP B 1 298 ? 15.355 23.83 -20.599 1 34.68 298 ASP B O 1
ATOM 5107 N N . GLY B 1 299 ? 16.216 22.675 -19.047 1 35.97 299 GLY B N 1
ATOM 5108 C CA . GLY B 1 299 ? 17.325 22.409 -19.95 1 35.97 299 GLY B CA 1
ATOM 5109 C C . GLY B 1 299 ? 17.043 21.28 -20.923 1 35.97 299 GLY B C 1
ATOM 5110 O O . GLY B 1 299 ? 17.002 20.111 -20.532 1 35.97 299 GLY B O 1
ATOM 5111 N N . ALA B 1 300 ? 16.481 21.423 -21.948 1 41.48 300 ALA B N 1
ATOM 5112 C CA . ALA B 1 300 ? 16.22 20.66 -23.166 1 41.48 300 ALA B CA 1
ATOM 5113 C C . ALA B 1 300 ? 17.286 19.589 -23.381 1 41.48 300 ALA B C 1
ATOM 5115 O O . ALA B 1 300 ? 16.97 18.456 -23.752 1 41.48 300 ALA B O 1
ATOM 5116 N N . ASP B 1 301 ? 18.524 20.043 -23.373 1 47.36 301 ASP B N 1
ATOM 5117 C CA . ASP B 1 301 ? 19.66 19.235 -23.803 1 47.36 301 ASP B CA 1
ATOM 5118 C C . ASP B 1 301 ? 19.909 18.079 -22.837 1 47.36 301 ASP B C 1
ATOM 5120 O O . ASP B 1 301 ? 20.246 16.971 -23.26 1 47.36 301 ASP B O 1
ATOM 5124 N N . THR B 1 302 ? 19.754 18.243 -21.348 1 56.63 302 THR B N 1
ATOM 5125 C CA . THR B 1 302 ? 19.993 17.28 -20.279 1 56.63 302 THR B CA 1
ATOM 5126 C C . THR B 1 302 ? 18.895 16.221 -20.249 1 56.63 302 THR B C 1
ATOM 5128 O O . THR B 1 302 ? 19.116 15.104 -19.777 1 56.63 302 THR B O 1
ATOM 5131 N N . SER B 1 303 ? 17.82 16.6 -20.889 1 69.97 303 SER B N 1
ATOM 5132 C CA . SER B 1 303 ? 16.697 15.669 -20.936 1 69.97 303 SER B CA 1
ATOM 5133 C C . SER B 1 303 ? 16.958 14.538 -21.925 1 69.97 303 SER B C 1
ATOM 5135 O O . SER B 1 303 ? 16.667 13.375 -21.637 1 69.97 303 SER B O 1
ATOM 5137 N N . GLY B 1 304 ? 17.69 14.958 -23 1 76.47 304 GLY B N 1
ATOM 5138 C CA . GLY B 1 304 ? 17.962 13.921 -23.983 1 76.47 304 GLY B CA 1
ATOM 5139 C C . GLY B 1 304 ? 18.981 12.902 -23.509 1 76.47 304 GLY B C 1
ATOM 5140 O O . GLY B 1 304 ? 18.771 11.695 -23.647 1 76.47 304 GLY B O 1
ATOM 5141 N N . LYS B 1 305 ? 20.095 13.467 -23.018 1 86.15 305 LYS B N 1
ATOM 5142 C CA . LYS B 1 305 ? 21.138 12.587 -22.5 1 86.15 305 LYS B CA 1
ATOM 5143 C C . LYS B 1 305 ? 20.606 11.709 -21.371 1 86.15 305 LYS B C 1
ATOM 5145 O O . LYS B 1 305 ? 20.956 10.531 -21.275 1 86.15 305 LYS B O 1
ATOM 5150 N N . ARG B 1 306 ? 19.751 12.288 -20.563 1 90.5 306 ARG B N 1
ATOM 5151 C CA . ARG B 1 306 ? 19.13 11.556 -19.463 1 90.5 306 ARG B CA 1
ATOM 5152 C C . ARG B 1 306 ? 18.244 10.431 -19.987 1 90.5 306 ARG B C 1
ATOM 5154 O O . ARG B 1 306 ? 18.328 9.296 -19.514 1 90.5 306 ARG B O 1
ATOM 5161 N N . THR B 1 307 ? 17.498 10.745 -20.962 1 90.17 307 THR B N 1
ATOM 5162 C CA . THR B 1 307 ? 16.592 9.764 -21.547 1 90.17 307 THR B CA 1
ATOM 5163 C C . THR B 1 307 ? 17.373 8.61 -22.17 1 90.17 307 THR B C 1
ATOM 5165 O O . THR B 1 307 ? 16.981 7.448 -22.044 1 90.17 307 THR B O 1
ATOM 5168 N N . GLU B 1 308 ? 18.444 8.988 -22.796 1 92.17 308 GLU B N 1
ATOM 5169 C CA . GLU B 1 308 ? 19.279 7.969 -23.425 1 92.17 308 GLU B CA 1
ATOM 5170 C C . GLU B 1 308 ? 19.942 7.076 -22.38 1 92.17 308 GLU B C 1
ATOM 5172 O O . GLU B 1 308 ? 20 5.856 -22.546 1 92.17 308 GLU B O 1
ATOM 5177 N N . ARG B 1 309 ? 20.452 7.689 -21.378 1 93.57 309 ARG B N 1
ATOM 5178 C CA . ARG B 1 309 ? 21.094 6.945 -20.298 1 93.57 309 ARG B CA 1
ATOM 5179 C C . ARG B 1 309 ? 20.114 5.979 -19.64 1 93.57 309 ARG B C 1
ATOM 5181 O O . ARG B 1 309 ? 20.436 4.808 -19.431 1 93.57 309 ARG B O 1
ATOM 5188 N N . ILE B 1 310 ? 18.992 6.42 -19.368 1 93.87 310 ILE B N 1
ATOM 5189 C CA . ILE B 1 310 ? 17.95 5.602 -18.757 1 93.87 310 ILE B CA 1
ATOM 5190 C C . ILE B 1 310 ? 17.559 4.471 -19.707 1 93.87 310 ILE B C 1
ATOM 5192 O O . ILE B 1 310 ? 17.409 3.322 -19.285 1 93.87 310 ILE B O 1
ATOM 5196 N N . GLY B 1 311 ? 17.398 4.776 -20.933 1 93.89 311 GLY B N 1
ATOM 5197 C CA . GLY B 1 311 ? 17.071 3.765 -21.926 1 93.89 311 GLY B CA 1
ATOM 5198 C C . GLY B 1 311 ? 18.1 2.654 -22.008 1 93.89 311 GLY B C 1
ATOM 5199 O O . GLY B 1 311 ? 17.746 1.474 -22.048 1 93.89 311 GLY B O 1
ATOM 5200 N N . ARG B 1 312 ? 19.326 3.003 -22.036 1 94.3 312 ARG B N 1
ATOM 5201 C CA . ARG B 1 312 ? 20.411 2.029 -22.097 1 94.3 312 ARG B CA 1
ATOM 5202 C C . ARG B 1 312 ? 20.416 1.138 -20.86 1 94.3 312 ARG B C 1
ATOM 5204 O O . ARG B 1 312 ? 20.641 -0.07 -20.96 1 94.3 312 ARG B O 1
ATOM 5211 N N . PHE B 1 313 ? 20.252 1.798 -19.823 1 95.61 313 PHE B N 1
ATOM 5212 C CA . PHE B 1 313 ? 20.217 1.047 -18.573 1 95.61 313 PHE B CA 1
ATOM 5213 C C . PHE B 1 313 ? 19.066 0.048 -18.574 1 95.61 313 PHE B C 1
ATOM 5215 O O . PHE B 1 313 ? 19.249 -1.117 -18.214 1 95.61 313 PHE B O 1
ATOM 5222 N N . LEU B 1 314 ? 17.863 0.485 -18.952 1 94.71 314 LEU B N 1
ATOM 5223 C CA . LEU B 1 314 ? 16.694 -0.386 -18.959 1 94.71 314 LEU B CA 1
ATOM 5224 C C . LEU B 1 314 ? 16.888 -1.55 -19.925 1 94.71 314 LEU B C 1
ATOM 5226 O O . LEU B 1 314 ? 16.483 -2.678 -19.635 1 94.71 314 LEU B O 1
ATOM 5230 N N . GLU B 1 315 ? 17.46 -1.324 -21.024 1 93.83 315 GLU B N 1
ATOM 5231 C CA . GLU B 1 315 ? 17.787 -2.389 -21.967 1 93.83 315 GLU B CA 1
ATOM 5232 C C . GLU B 1 315 ? 18.762 -3.39 -21.354 1 93.83 315 GLU B C 1
ATOM 5234 O O . GLU B 1 315 ? 18.622 -4.599 -21.548 1 93.83 315 GLU B O 1
ATOM 5239 N N . TYR B 1 316 ? 19.734 -2.824 -20.688 1 93.48 316 TYR B N 1
ATOM 5240 C CA . TYR B 1 316 ? 20.713 -3.67 -20.014 1 93.48 316 TYR B CA 1
ATOM 5241 C C . TYR B 1 316 ? 20.036 -4.591 -19.006 1 93.48 316 TYR B C 1
ATOM 5243 O O . TYR B 1 316 ? 20.337 -5.785 -18.947 1 93.48 316 TYR B O 1
ATOM 5251 N N . VAL B 1 317 ? 19.172 -4.07 -18.199 1 92.99 317 VAL B N 1
ATOM 5252 C CA . VAL B 1 317 ? 18.462 -4.843 -17.186 1 92.99 317 VAL B CA 1
ATOM 5253 C C . VAL B 1 317 ? 17.633 -5.936 -17.857 1 92.99 317 VAL B C 1
ATOM 5255 O O . VAL B 1 317 ? 17.629 -7.084 -17.407 1 92.99 317 VAL B O 1
ATOM 5258 N N . GLU B 1 318 ? 16.943 -5.626 -18.906 1 92.44 318 GLU B N 1
ATOM 5259 C CA . GLU B 1 318 ? 16.11 -6.583 -19.627 1 92.44 318 GLU B CA 1
ATOM 5260 C C . GLU B 1 318 ? 16.95 -7.72 -20.204 1 92.44 318 GLU B C 1
ATOM 5262 O O . GLU B 1 318 ? 16.559 -8.887 -20.129 1 92.44 318 GLU B O 1
ATOM 5267 N N . GLN B 1 319 ? 18.052 -7.389 -20.775 1 92.66 319 GLN B N 1
ATOM 5268 C CA . GLN B 1 319 ? 18.937 -8.395 -21.354 1 92.66 319 GLN B CA 1
ATOM 5269 C C . GLN B 1 319 ? 19.5 -9.318 -20.277 1 92.66 319 GLN B C 1
ATOM 5271 O O . GLN B 1 319 ? 19.596 -10.53 -20.479 1 92.66 319 GLN B O 1
ATOM 5276 N N . LYS B 1 320 ? 19.876 -8.699 -19.215 1 92.1 320 LYS B N 1
ATOM 5277 C CA . LYS B 1 320 ? 20.408 -9.484 -18.105 1 92.1 320 LYS B CA 1
ATOM 5278 C C . LYS B 1 320 ? 19.364 -10.462 -17.573 1 92.1 320 LYS B C 1
ATOM 5280 O O . LYS B 1 320 ? 19.675 -11.624 -17.303 1 92.1 320 LYS B O 1
ATOM 5285 N N . GLU B 1 321 ? 18.156 -10.016 -17.444 1 91.26 321 GLU B N 1
ATOM 5286 C CA . GLU B 1 321 ? 17.067 -10.858 -16.958 1 91.26 321 GLU B CA 1
ATOM 5287 C C . GLU B 1 321 ? 16.754 -11.979 -17.944 1 91.26 321 GLU B C 1
ATOM 5289 O O . GLU B 1 321 ? 16.513 -13.119 -17.541 1 91.26 321 GLU B O 1
ATOM 5294 N N . GLU B 1 322 ? 16.719 -11.651 -19.184 1 90.94 322 GLU B N 1
ATOM 5295 C CA . GLU B 1 322 ? 16.466 -12.657 -20.212 1 90.94 322 GLU B CA 1
ATOM 5296 C C . GLU B 1 322 ? 17.555 -13.726 -20.216 1 90.94 322 GLU B C 1
ATOM 5298 O O . GLU B 1 322 ? 17.262 -14.918 -20.337 1 90.94 322 GLU B O 1
ATOM 5303 N N . HIS B 1 323 ? 18.778 -13.293 -20.098 1 92.22 323 HIS B N 1
ATOM 5304 C CA . HIS B 1 323 ? 19.892 -14.234 -20.069 1 92.22 323 HIS B CA 1
ATOM 5305 C C . HIS B 1 323 ? 19.8 -15.159 -18.86 1 92.22 323 HIS B C 1
ATOM 5307 O O . HIS B 1 323 ? 20.037 -16.363 -18.975 1 92.22 323 HIS B O 1
ATOM 5313 N N . GLN B 1 324 ? 19.505 -14.565 -17.755 1 91.5 324 GLN B N 1
ATOM 5314 C CA . GLN B 1 324 ? 19.359 -15.359 -16.539 1 91.5 324 GLN B CA 1
ATOM 5315 C C . GLN B 1 324 ? 18.224 -16.37 -16.675 1 91.5 324 GLN B C 1
ATOM 5317 O O . GLN B 1 324 ? 18.343 -17.509 -16.218 1 91.5 324 GLN B O 1
ATOM 5322 N N . LEU B 1 325 ? 17.153 -15.943 -17.291 1 92.43 325 LEU B N 1
ATOM 5323 C CA . LEU B 1 325 ? 15.998 -16.806 -17.514 1 92.43 325 LEU B CA 1
ATOM 5324 C C . LEU B 1 325 ? 16.371 -17.999 -18.386 1 92.43 325 LEU B C 1
ATOM 5326 O O . LEU B 1 325 ? 16.015 -19.138 -18.074 1 92.43 325 LEU B O 1
ATOM 5330 N N . ILE B 1 326 ? 17.078 -17.795 -19.414 1 93.12 326 ILE B N 1
ATOM 5331 C CA . ILE B 1 326 ? 17.492 -18.842 -20.342 1 93.12 326 ILE B CA 1
ATOM 5332 C C . ILE B 1 326 ? 18.458 -19.797 -19.645 1 93.12 326 ILE B C 1
ATOM 5334 O O . ILE B 1 326 ? 18.355 -21.016 -19.801 1 93.12 326 ILE B O 1
ATOM 5338 N N . GLN B 1 327 ? 19.344 -19.25 -18.8 1 92.75 327 GLN B N 1
ATOM 5339 C CA . GLN B 1 327 ? 20.303 -20.077 -18.076 1 92.75 327 GLN B CA 1
ATOM 5340 C C . GLN B 1 327 ? 19.598 -20.99 -17.076 1 92.75 327 GLN B C 1
ATOM 5342 O O . GLN B 1 327 ? 19.946 -22.166 -16.949 1 92.75 327 GLN B O 1
ATOM 5347 N N . LEU B 1 328 ? 18.675 -20.424 -16.428 1 91.72 328 LEU B N 1
ATOM 5348 C CA . LEU B 1 328 ? 17.927 -21.208 -15.452 1 91.72 328 LEU B CA 1
ATOM 5349 C C . LEU B 1 328 ? 17.142 -22.323 -16.136 1 91.72 328 LEU B C 1
ATOM 5351 O O . LEU B 1 328 ? 17.098 -23.451 -15.64 1 91.72 328 LEU B O 1
ATOM 5355 N N . ALA B 1 329 ? 16.549 -22.065 -17.283 1 91.3 329 ALA B N 1
ATOM 5356 C CA . ALA B 1 329 ? 15.749 -23.043 -18.015 1 91.3 329 ALA B CA 1
ATOM 5357 C C . ALA B 1 329 ? 16.615 -24.194 -18.519 1 91.3 329 ALA B C 1
ATOM 5359 O O . ALA B 1 329 ? 16.146 -25.329 -18.632 1 91.3 329 ALA B O 1
ATOM 5360 N N . ARG B 1 330 ? 17.871 -23.888 -18.828 1 86.97 330 ARG B N 1
ATOM 5361 C CA . ARG B 1 330 ? 18.798 -24.891 -19.342 1 86.97 330 ARG B CA 1
ATOM 5362 C C . ARG B 1 330 ? 19.464 -25.656 -18.203 1 86.97 330 ARG B C 1
ATOM 5364 O O . ARG B 1 330 ? 20.213 -26.606 -18.441 1 86.97 330 ARG B O 1
ATOM 5371 N N . GLY B 1 331 ? 19.057 -25.391 -16.942 1 75.46 331 GLY B N 1
ATOM 5372 C CA . GLY B 1 331 ? 19.634 -26.068 -15.792 1 75.46 331 GLY B CA 1
ATOM 5373 C C . GLY B 1 331 ? 21.037 -25.595 -15.462 1 75.46 331 GLY B C 1
ATOM 5374 O O . GLY B 1 331 ? 21.786 -26.289 -14.772 1 75.46 331 GLY B O 1
ATOM 5375 N N . MET B 1 332 ? 21.626 -24.544 -16.128 1 63.11 332 MET B N 1
ATOM 5376 C CA . MET B 1 332 ? 22.97 -24.029 -15.88 1 63.11 332 MET B CA 1
ATOM 5377 C C . MET B 1 332 ? 22.971 -23.052 -14.709 1 63.11 332 MET B C 1
ATOM 5379 O O . MET B 1 332 ? 22.375 -21.977 -14.791 1 63.11 332 MET B O 1
ATOM 5383 N N . GLY B 1 333 ? 22.652 -23.388 -13.536 1 49.06 333 GLY B N 1
ATOM 5384 C CA . GLY B 1 333 ? 22.63 -22.539 -12.356 1 49.06 333 GLY B CA 1
ATOM 5385 C C . GLY B 1 333 ? 23.772 -21.542 -12.316 1 49.06 333 GLY B C 1
ATOM 5386 O O . GLY B 1 333 ? 24.839 -21.789 -12.883 1 49.06 333 GLY B O 1
ATOM 5387 N N . VAL B 1 334 ? 23.554 -20.189 -12.242 1 42.9 334 VAL B N 1
ATOM 5388 C CA . VAL B 1 334 ? 24.637 -19.226 -12.069 1 42.9 334 VAL B CA 1
ATOM 5389 C C . VAL B 1 334 ? 25.554 -19.677 -10.935 1 42.9 334 VAL B C 1
ATOM 5391 O O . VAL B 1 334 ? 25.117 -19.81 -9.79 1 42.9 334 VAL B O 1
ATOM 5394 N N . GLN B 1 335 ? 26.483 -20.535 -11.118 1 33.51 335 GLN B N 1
ATOM 5395 C CA . GLN B 1 335 ? 27.555 -20.639 -10.134 1 33.51 335 GLN B CA 1
ATOM 5396 C C . GLN B 1 335 ? 28.142 -19.267 -9.813 1 33.51 335 GLN B C 1
ATOM 5398 O O . GLN B 1 335 ? 28.329 -18.441 -10.709 1 33.51 335 GLN B O 1
#